Protein AF-A0A9E0Y841-F1 (afdb_monomer)

Radius of gyration: 42.56 Å; Cα contacts (8 Å, |Δi|>4): 302; chains: 1; bounding box: 97×76×117 Å

Mean predicted aligned error: 15.6 Å

Structure (mmCIF, N/CA/C/O backbone):
data_AF-A0A9E0Y841-F1
#
_entry.id   AF-A0A9E0Y841-F1
#
loop_
_atom_site.group_PDB
_atom_site.id
_atom_site.type_symbol
_atom_site.label_atom_id
_atom_site.label_alt_id
_atom_site.label_comp_id
_atom_site.label_asym_id
_atom_site.label_entity_id
_atom_site.label_seq_id
_atom_site.pdbx_PDB_ins_code
_atom_site.Cartn_x
_atom_site.Cartn_y
_atom_site.Cartn_z
_atom_site.occupancy
_atom_site.B_iso_or_equiv
_atom_site.auth_seq_id
_atom_site.auth_comp_id
_atom_site.auth_asym_id
_atom_site.auth_atom_id
_atom_site.pdbx_PDB_model_num
ATOM 1 N N . MET A 1 1 ? -34.743 -53.995 -3.669 1.00 42.81 1 MET A N 1
ATOM 2 C CA . MET A 1 1 ? -35.028 -54.948 -2.575 1.00 42.81 1 MET A CA 1
ATOM 3 C C . MET A 1 1 ? -34.087 -54.650 -1.420 1.00 42.81 1 MET A C 1
ATOM 5 O O . MET A 1 1 ? -32.929 -55.006 -1.521 1.00 42.81 1 MET A O 1
ATOM 9 N N . LEU A 1 2 ? -34.560 -53.947 -0.391 1.00 35.59 2 LEU A N 1
ATOM 10 C CA . LEU A 1 2 ? -34.178 -54.097 1.021 1.00 35.59 2 LEU A CA 1
ATOM 11 C C . LEU A 1 2 ? -35.111 -53.148 1.794 1.00 35.59 2 LEU A C 1
ATOM 13 O O . LEU A 1 2 ? -35.064 -51.936 1.603 1.00 35.59 2 LEU A O 1
ATOM 17 N N . ARG A 1 3 ? -36.055 -53.712 2.553 1.00 37.34 3 ARG A N 1
ATOM 18 C CA . ARG A 1 3 ? -37.015 -52.971 3.382 1.00 37.34 3 ARG A CA 1
ATOM 19 C C . ARG A 1 3 ? -36.416 -52.833 4.779 1.00 37.34 3 ARG A C 1
ATOM 21 O O . ARG A 1 3 ? -36.326 -53.829 5.490 1.00 37.34 3 ARG A O 1
ATOM 28 N N . THR A 1 4 ? -36.041 -51.620 5.166 1.00 49.72 4 THR A N 1
ATOM 29 C CA . THR A 1 4 ? -35.648 -51.299 6.543 1.00 49.72 4 THR A CA 1
ATOM 30 C C . THR A 1 4 ? -36.890 -50.845 7.301 1.00 49.72 4 THR A C 1
ATOM 32 O O . THR A 1 4 ? -37.490 -49.823 6.976 1.00 49.72 4 THR A O 1
ATOM 35 N N . ILE A 1 5 ? -37.307 -51.649 8.275 1.00 45.03 5 ILE A N 1
ATOM 36 C CA . ILE A 1 5 ? -38.419 -51.370 9.185 1.00 45.03 5 ILE A CA 1
ATOM 37 C C . ILE A 1 5 ? -37.901 -50.413 10.265 1.00 45.03 5 ILE A C 1
ATOM 39 O O . ILE A 1 5 ? -37.022 -50.778 11.040 1.00 45.03 5 ILE A O 1
ATOM 43 N N . PHE A 1 6 ? -38.435 -49.191 10.306 1.00 39.06 6 PHE A N 1
ATOM 44 C CA . PHE A 1 6 ? -38.205 -48.236 11.392 1.00 39.06 6 PHE A CA 1
ATOM 45 C C . PHE A 1 6 ? -39.274 -48.459 12.468 1.00 39.06 6 PHE A C 1
ATOM 47 O O . PHE A 1 6 ? -40.453 -48.177 12.256 1.00 39.06 6 PHE A O 1
ATOM 54 N N . VAL A 1 7 ? -38.866 -49.001 13.615 1.00 39.12 7 VAL A N 1
ATOM 55 C CA . VAL A 1 7 ? -39.706 -49.122 14.812 1.00 39.12 7 VAL A CA 1
ATOM 56 C C . VAL A 1 7 ? -39.639 -47.792 15.561 1.00 39.12 7 VAL A C 1
ATOM 58 O O . VAL A 1 7 ? -38.601 -47.441 16.117 1.00 39.12 7 VAL A O 1
ATOM 61 N N . ILE A 1 8 ? -40.738 -47.035 15.554 1.00 41.41 8 ILE A N 1
ATOM 62 C CA . ILE A 1 8 ? -40.895 -45.813 16.353 1.00 41.41 8 ILE A CA 1
ATOM 63 C C . ILE A 1 8 ? -41.365 -46.230 17.749 1.00 41.41 8 ILE A C 1
ATOM 65 O O . ILE A 1 8 ? -42.508 -46.643 17.937 1.00 41.41 8 ILE A O 1
ATOM 69 N N . LEU A 1 9 ? -40.462 -46.135 18.723 1.00 39.19 9 LEU A N 1
ATOM 70 C CA . LEU A 1 9 ? -40.755 -46.316 20.141 1.00 39.19 9 LEU A CA 1
ATOM 71 C C . LEU A 1 9 ? -41.402 -45.022 20.674 1.00 39.19 9 LEU A C 1
ATOM 73 O O . LEU A 1 9 ? -40.725 -44.011 20.858 1.00 39.19 9 LEU A O 1
ATOM 77 N N . PHE A 1 10 ? -42.717 -45.037 20.901 1.00 37.97 10 PHE A N 1
ATOM 78 C CA . PHE A 1 10 ? -43.427 -43.969 21.610 1.00 37.97 10 PHE A CA 1
ATOM 79 C C . PHE A 1 10 ? -43.114 -44.066 23.111 1.00 37.97 10 PHE A C 1
ATOM 81 O O . PHE A 1 10 ? -43.749 -44.817 23.848 1.00 37.97 10 PHE A O 1
ATOM 88 N N . LEU A 1 11 ? -42.113 -43.311 23.566 1.00 41.47 11 LEU A N 1
ATOM 89 C CA . LEU A 1 11 ? -41.910 -43.028 24.986 1.00 41.47 11 LEU A CA 1
ATOM 90 C C . LEU A 1 11 ? -42.900 -41.936 25.404 1.00 41.47 11 LEU A C 1
ATOM 92 O O . LEU A 1 11 ? -42.787 -40.780 25.001 1.00 41.47 11 LEU A O 1
ATOM 96 N N . SER A 1 12 ? -43.889 -42.323 26.205 1.00 39.00 12 SER A N 1
ATOM 97 C CA . SER A 1 12 ? -44.810 -41.424 26.896 1.00 39.00 12 SER A CA 1
ATOM 98 C C . SER A 1 12 ? -44.037 -40.546 27.883 1.00 39.00 12 SER A C 1
ATOM 100 O O . SER A 1 12 ? -43.701 -40.984 28.985 1.00 39.00 12 SER A O 1
ATOM 102 N N . LEU A 1 13 ? -43.737 -39.310 27.483 1.00 37.94 13 LEU A N 1
ATOM 103 C CA . LEU A 1 13 ? -43.241 -38.281 28.392 1.00 37.94 13 LEU A CA 1
ATOM 104 C C . LEU A 1 13 ? -44.362 -37.868 29.361 1.00 37.94 13 LEU A C 1
ATOM 106 O O . LEU A 1 13 ? -45.513 -37.737 28.933 1.00 37.94 13 LEU A O 1
ATOM 110 N N . PRO A 1 14 ? -44.059 -37.636 30.651 1.00 45.25 14 PRO A N 1
ATOM 111 C CA . PRO A 1 14 ? -45.018 -37.047 31.570 1.00 45.25 14 PRO A CA 1
ATOM 112 C C . PRO A 1 14 ? -45.418 -35.662 31.056 1.00 45.25 14 PRO A C 1
ATOM 114 O O . PRO A 1 14 ? -44.572 -34.815 30.764 1.00 45.25 14 PRO A O 1
ATOM 117 N N . VAL A 1 15 ? -46.728 -35.451 30.938 1.00 41.31 15 VAL A N 1
ATOM 118 C CA . VAL A 1 15 ? -47.343 -34.158 30.643 1.00 41.31 15 VAL A CA 1
ATOM 119 C C . VAL A 1 15 ? -47.010 -33.219 31.803 1.00 41.31 15 VAL A C 1
ATOM 121 O O . VAL A 1 15 ? -47.687 -33.208 32.828 1.00 41.31 15 VAL A O 1
ATOM 124 N N . PHE A 1 16 ? -45.933 -32.448 31.664 1.00 45.47 16 PHE A N 1
ATOM 125 C CA . PHE A 1 16 ? -45.723 -31.267 32.489 1.00 45.47 16 PHE A CA 1
ATOM 126 C C . PHE A 1 16 ? -46.835 -30.281 32.137 1.00 45.47 16 PHE A C 1
ATOM 128 O O . PHE A 1 16 ? -46.917 -29.804 31.005 1.00 45.47 16 PHE A O 1
ATOM 135 N N . ALA A 1 17 ? -47.718 -30.031 33.103 1.00 45.53 17 ALA A N 1
ATOM 136 C CA . ALA A 1 17 ? -48.755 -29.019 33.008 1.00 45.53 17 ALA A CA 1
ATOM 137 C C . ALA A 1 17 ? -48.114 -27.692 32.580 1.00 45.53 17 ALA A C 1
ATOM 139 O O . ALA A 1 17 ? -47.302 -27.122 33.313 1.00 45.53 17 ALA A O 1
ATOM 140 N N . GLN A 1 18 ? -48.438 -27.224 31.375 1.00 43.03 18 GLN A N 1
ATOM 141 C CA . GLN A 1 18 ? -48.026 -25.898 30.940 1.00 43.03 18 GLN A CA 1
ATOM 142 C C . GLN A 1 18 ? -48.693 -24.861 31.856 1.00 43.03 18 GLN A C 1
ATOM 144 O O . GLN A 1 18 ? -49.898 -24.965 32.100 1.00 43.03 18 GLN A O 1
ATOM 149 N N . PRO A 1 19 ? -47.936 -23.893 32.399 1.00 47.22 19 PRO A N 1
ATOM 150 C CA . PRO A 1 19 ? -48.504 -22.850 33.238 1.00 47.22 19 PRO A CA 1
ATOM 151 C C . PRO A 1 19 ? -49.544 -22.053 32.445 1.00 47.22 19 PRO A C 1
ATOM 153 O O . PRO A 1 19 ? -49.271 -21.594 31.339 1.00 47.22 19 PRO A O 1
ATOM 156 N N . ASP A 1 20 ? -50.733 -21.914 33.029 1.00 48.88 20 ASP A N 1
ATOM 157 C CA . ASP A 1 20 ? -51.847 -21.127 32.506 1.00 48.88 20 ASP A CA 1
ATOM 158 C C . ASP A 1 20 ? -51.405 -19.658 32.314 1.00 48.88 20 ASP A C 1
ATOM 160 O O . ASP A 1 20 ? -51.135 -18.973 33.310 1.00 48.88 20 ASP A O 1
ATOM 164 N N . PRO A 1 21 ? -51.296 -19.151 31.069 1.00 52.75 21 PRO A N 1
ATOM 165 C CA . PRO A 1 21 ? -50.754 -17.822 30.782 1.00 52.75 21 PRO A CA 1
ATOM 166 C C . PRO A 1 21 ? -51.643 -16.667 31.279 1.00 52.75 21 PRO A C 1
ATOM 168 O O . PRO A 1 21 ? -51.258 -15.507 31.144 1.00 52.75 21 PRO A O 1
ATOM 171 N N . GLY A 1 22 ? -52.815 -16.957 31.860 1.00 57.59 22 GLY A N 1
ATOM 172 C CA . GLY A 1 22 ? -53.739 -15.959 32.402 1.00 57.59 22 GLY A CA 1
ATOM 173 C C . GLY A 1 22 ? -53.722 -15.791 33.924 1.00 57.59 22 GLY A C 1
ATOM 174 O O . GLY A 1 22 ? -54.347 -14.853 34.425 1.00 57.59 22 GLY A O 1
ATOM 175 N N . ARG A 1 23 ? -53.042 -16.659 34.689 1.00 68.38 23 ARG A N 1
ATOM 176 C CA . ARG A 1 23 ? -53.086 -16.570 36.156 1.00 68.38 23 ARG A CA 1
ATOM 177 C C . ARG A 1 23 ? -52.011 -15.602 36.667 1.00 68.38 23 ARG A C 1
ATOM 179 O O . ARG A 1 23 ? -50.828 -15.849 36.431 1.00 68.38 23 ARG A O 1
ATOM 186 N N . PRO A 1 24 ? -52.373 -14.516 37.378 1.00 75.94 24 PRO A N 1
ATOM 187 C CA . PRO A 1 24 ? -51.379 -13.636 37.978 1.00 75.94 24 PRO A CA 1
ATOM 188 C C . PRO A 1 24 ? -50.494 -14.449 38.931 1.00 75.94 24 PRO A C 1
ATOM 190 O O . PRO A 1 24 ? -51.001 -15.186 39.778 1.00 75.94 24 PRO A O 1
ATOM 193 N N . GLU A 1 25 ? -49.174 -14.342 38.752 1.00 86.94 25 GLU A N 1
ATOM 194 C CA . GLU A 1 25 ? -48.193 -14.990 39.628 1.00 86.94 25 GLU A CA 1
ATOM 195 C C . GLU A 1 25 ? -48.474 -14.611 41.087 1.00 86.94 25 GLU A C 1
ATOM 197 O O . GLU A 1 25 ? -48.769 -13.451 41.393 1.00 86.94 25 GLU A O 1
ATOM 202 N N . SER A 1 26 ? -48.387 -15.588 41.992 1.00 92.44 26 SER A N 1
ATOM 203 C CA . SER A 1 26 ? -48.578 -15.323 43.415 1.00 92.44 26 SER A CA 1
ATOM 204 C C . SER A 1 26 ? -47.469 -14.403 43.937 1.00 92.44 26 SER A C 1
ATOM 206 O O . SER A 1 26 ? -46.338 -14.409 43.440 1.00 92.44 26 SER A O 1
ATOM 208 N N . LEU A 1 27 ? -47.789 -13.616 44.970 1.00 91.56 27 LEU A N 1
ATOM 209 C CA . LEU A 1 27 ? -46.813 -12.744 45.625 1.00 91.56 27 LEU A CA 1
ATOM 210 C C . LEU A 1 27 ? -45.583 -13.533 46.101 1.00 91.56 27 LEU A C 1
ATOM 212 O O . LEU A 1 27 ? -44.460 -13.064 45.951 1.00 91.56 27 LEU A O 1
ATOM 216 N N . ASP A 1 28 ? -45.796 -14.739 46.623 1.00 92.81 28 ASP A N 1
ATOM 217 C CA . ASP A 1 28 ? -44.733 -15.575 47.182 1.00 92.81 28 ASP A CA 1
ATOM 218 C C . ASP A 1 28 ? -43.740 -16.008 46.088 1.00 92.81 28 ASP A C 1
ATOM 220 O O . ASP A 1 28 ? -42.530 -15.843 46.247 1.00 92.81 28 ASP A O 1
ATOM 224 N N . THR A 1 29 ? -44.240 -16.409 44.912 1.00 94.81 29 THR A N 1
ATOM 225 C CA . THR A 1 29 ? -43.396 -16.719 43.747 1.00 94.81 29 THR A CA 1
ATOM 226 C C . THR A 1 29 ? -42.635 -15.490 43.241 1.00 94.81 29 THR A C 1
ATOM 228 O O . THR A 1 29 ? -41.461 -15.587 42.877 1.00 94.81 29 THR A O 1
ATOM 231 N N . LEU A 1 30 ? -43.268 -14.313 43.223 1.00 95.50 30 LEU A N 1
ATOM 232 C CA . LEU A 1 30 ? -42.597 -13.072 42.823 1.00 95.50 30 LEU A CA 1
ATOM 233 C C . LEU A 1 30 ? -41.480 -12.682 43.799 1.00 95.50 30 LEU A C 1
ATOM 235 O O . LEU A 1 30 ? -40.424 -12.225 43.362 1.00 95.50 30 LEU A O 1
ATOM 239 N N . ILE A 1 31 ? -41.687 -12.880 45.101 1.00 95.69 31 ILE A N 1
ATOM 240 C CA . ILE A 1 31 ? -40.687 -12.602 46.138 1.00 95.69 31 ILE A CA 1
ATOM 241 C C . ILE A 1 31 ? -39.491 -13.543 46.023 1.00 95.69 31 ILE A C 1
ATOM 243 O O . ILE A 1 31 ? -38.354 -13.086 46.140 1.00 95.69 31 ILE A O 1
ATOM 247 N N . GLU A 1 32 ? -39.716 -14.834 45.780 1.00 95.81 32 GLU A N 1
ATOM 248 C CA . GLU A 1 32 ? -38.630 -15.790 45.544 1.00 95.81 32 GLU A CA 1
ATOM 249 C C . GLU A 1 32 ? -37.774 -15.366 44.349 1.00 95.81 32 GLU A C 1
ATOM 251 O O . GLU A 1 32 ? -36.552 -15.249 44.477 1.00 95.81 32 GLU A O 1
ATOM 256 N N . LYS A 1 33 ? -38.414 -15.024 43.222 1.00 96.50 33 LYS A N 1
ATOM 257 C CA . LYS A 1 33 ? -37.717 -14.508 42.034 1.00 96.50 33 LYS A CA 1
ATOM 258 C C . LYS A 1 33 ? -36.970 -13.208 42.326 1.00 96.50 33 LYS A C 1
ATOM 260 O O . LYS A 1 33 ? -35.822 -13.062 41.916 1.00 96.50 33 LYS A O 1
ATOM 265 N N . PHE A 1 34 ? -37.586 -12.277 43.058 1.00 96.94 34 PHE A N 1
ATOM 266 C CA . PHE A 1 34 ? -36.950 -11.021 43.455 1.00 96.94 34 PHE A CA 1
ATOM 267 C C . PHE A 1 34 ? -35.704 -11.265 44.310 1.00 96.94 34 PHE A C 1
ATOM 269 O O . PHE A 1 34 ? -34.655 -10.701 44.021 1.00 96.94 34 PHE A O 1
ATOM 276 N N . ASN A 1 35 ? -35.793 -12.122 45.331 1.00 95.25 35 ASN A N 1
ATOM 277 C CA . ASN A 1 35 ? -34.662 -12.429 46.205 1.00 95.25 35 ASN A CA 1
ATOM 278 C C . ASN A 1 35 ? -33.534 -13.135 45.443 1.00 95.25 35 ASN A C 1
ATOM 280 O O . ASN A 1 35 ? -32.375 -12.790 45.649 1.00 95.25 35 ASN A O 1
ATOM 284 N N . ALA A 1 36 ? -33.857 -14.074 44.547 1.00 95.44 36 ALA A N 1
ATOM 285 C CA . ALA A 1 36 ? -32.863 -14.736 43.705 1.00 95.44 36 ALA A CA 1
ATOM 286 C C . ALA A 1 36 ? -32.172 -13.741 42.757 1.00 95.44 36 ALA A C 1
ATOM 288 O O . ALA A 1 36 ? -30.947 -13.710 42.670 1.00 95.44 36 ALA A O 1
ATOM 289 N N . ALA A 1 37 ? -32.941 -12.870 42.097 1.00 93.69 37 ALA A N 1
ATOM 290 C CA . ALA A 1 37 ? -32.394 -11.839 41.220 1.00 93.69 37 ALA A CA 1
ATOM 291 C C . ALA A 1 37 ? -31.584 -10.778 41.987 1.00 93.69 37 ALA A C 1
ATOM 293 O O . ALA A 1 37 ? -30.639 -10.220 41.436 1.00 93.69 37 ALA A O 1
ATOM 294 N N . ALA A 1 38 ? -31.932 -10.498 43.247 1.00 92.69 38 ALA A N 1
ATOM 295 C CA . ALA A 1 38 ? -31.240 -9.532 44.100 1.00 92.69 38 ALA A CA 1
ATOM 296 C C . ALA A 1 38 ? -29.878 -10.027 44.614 1.00 92.69 38 ALA A C 1
ATOM 298 O O . ALA A 1 38 ? -29.096 -9.216 45.096 1.00 92.69 38 ALA A O 1
ATOM 299 N N . GLN A 1 39 ? -29.584 -11.330 44.517 1.00 92.62 39 GLN A N 1
ATOM 300 C CA . GLN A 1 39 ? -28.265 -11.885 44.849 1.00 92.62 39 GLN A CA 1
ATOM 301 C C . GLN A 1 39 ? -27.225 -11.686 43.737 1.00 92.62 39 GLN A C 1
ATOM 303 O O . GLN A 1 39 ? -26.057 -12.027 43.929 1.00 92.62 39 GLN A O 1
ATOM 308 N N . LYS A 1 40 ? -27.628 -11.166 42.570 1.00 88.31 40 LYS A N 1
ATOM 309 C CA . LYS A 1 40 ? -26.698 -10.882 41.476 1.00 88.31 40 LYS A CA 1
ATOM 310 C C . LYS A 1 40 ? -25.699 -9.774 41.879 1.00 88.31 40 LYS A C 1
ATOM 312 O O . LYS A 1 40 ? -26.003 -8.948 42.746 1.00 88.31 40 LYS A O 1
ATOM 317 N N . PRO A 1 41 ? -24.485 -9.767 41.291 1.00 83.69 41 PRO A N 1
ATOM 318 C CA . PRO A 1 41 ? -23.488 -8.736 41.555 1.00 83.69 41 PRO A CA 1
ATOM 319 C C . PRO A 1 41 ? -24.015 -7.338 41.235 1.00 83.69 41 PRO A C 1
ATOM 321 O O . PRO A 1 41 ? -24.842 -7.152 40.341 1.00 83.69 41 PRO A O 1
ATOM 324 N N . CYS A 1 42 ? -23.489 -6.339 41.938 1.00 80.12 42 CYS A N 1
ATOM 325 C CA . CYS A 1 42 ? -23.911 -4.957 41.767 1.00 80.12 42 CYS A CA 1
ATOM 326 C C . CYS A 1 42 ? -23.899 -4.504 40.293 1.00 80.12 42 CYS A C 1
ATOM 328 O O . CYS A 1 42 ? -22.942 -4.759 39.563 1.00 80.12 42 CYS A O 1
ATOM 330 N N . GLY A 1 43 ? -24.962 -3.822 39.854 1.00 74.62 43 GLY A N 1
ATOM 331 C CA . GLY A 1 43 ? -25.141 -3.407 38.458 1.00 74.62 43 GLY A CA 1
ATOM 332 C C . GLY A 1 43 ? -25.780 -4.462 37.543 1.00 74.62 43 GLY A C 1
ATOM 333 O O . GLY A 1 43 ? -26.240 -4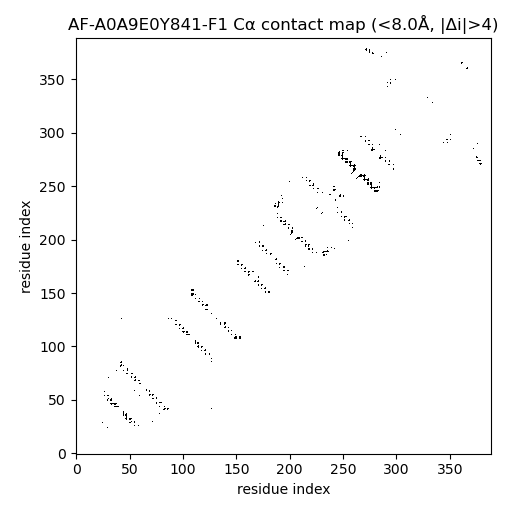.104 36.464 1.00 74.62 43 GLY A O 1
ATOM 334 N N . GLN A 1 44 ? -25.911 -5.723 37.977 1.00 82.88 44 GLN A N 1
ATOM 335 C CA . GLN A 1 44 ? -26.572 -6.804 37.221 1.00 82.88 44 GLN A CA 1
ATOM 336 C C . GLN A 1 44 ? -27.987 -7.131 37.743 1.00 82.88 44 GLN A C 1
ATOM 338 O O . GLN A 1 44 ? -28.584 -8.159 37.414 1.00 82.88 44 GLN A O 1
ATOM 343 N N . ASN A 1 45 ? -28.562 -6.222 38.535 1.00 88.38 45 ASN A N 1
ATOM 344 C CA . ASN A 1 45 ? -29.783 -6.452 39.315 1.00 88.38 45 ASN A CA 1
ATOM 345 C C . ASN A 1 45 ? -31.039 -5.878 38.633 1.00 88.38 45 ASN A C 1
ATOM 347 O O . ASN A 1 45 ? -32.045 -5.633 39.298 1.00 88.38 45 ASN A O 1
ATOM 351 N N . ALA A 1 46 ? -31.001 -5.629 37.317 1.00 88.31 46 ALA A N 1
ATOM 352 C CA . ALA A 1 46 ? -32.100 -5.000 36.572 1.00 88.31 46 ALA A CA 1
ATOM 353 C C . ALA A 1 46 ? -33.424 -5.775 36.709 1.00 88.31 46 ALA A C 1
ATOM 355 O O . ALA A 1 46 ? -34.488 -5.186 36.908 1.00 88.31 46 ALA A O 1
ATOM 356 N N . GLU A 1 47 ? -33.343 -7.106 36.690 1.00 91.44 47 GLU A N 1
ATOM 357 C CA . GLU A 1 47 ? -34.476 -8.004 36.919 1.00 91.44 47 GLU A CA 1
ATOM 358 C C . GLU A 1 47 ? -35.043 -7.865 38.341 1.00 91.44 47 GLU A C 1
ATOM 360 O O . GLU A 1 47 ? -36.257 -7.764 38.511 1.00 91.44 47 GLU A O 1
ATOM 365 N N . ALA A 1 48 ? -34.180 -7.772 39.361 1.00 94.25 48 ALA A N 1
ATOM 366 C CA . ALA A 1 48 ? -34.605 -7.548 40.742 1.00 94.25 48 ALA A CA 1
ATOM 367 C C . ALA A 1 48 ? -35.309 -6.194 40.893 1.00 94.25 48 ALA A C 1
ATOM 369 O O . ALA A 1 48 ? -36.358 -6.109 41.526 1.00 94.25 48 ALA A O 1
ATOM 370 N N . LEU A 1 49 ? -34.790 -5.136 40.262 1.00 93.88 49 LEU A N 1
ATOM 371 C CA . LEU A 1 49 ? -35.441 -3.824 40.264 1.00 93.88 49 LEU A CA 1
ATOM 372 C C . LEU A 1 49 ? -36.832 -3.878 39.612 1.00 93.88 49 LEU A C 1
ATOM 374 O O . LEU A 1 49 ? -37.788 -3.322 40.156 1.00 93.88 49 LEU A O 1
ATOM 378 N N . ALA A 1 50 ? -36.963 -4.562 38.471 1.00 94.50 50 ALA A N 1
ATOM 379 C CA . ALA A 1 50 ? -38.236 -4.715 37.769 1.00 94.50 50 ALA A CA 1
ATOM 380 C C . ALA A 1 50 ? -39.255 -5.524 38.592 1.00 94.50 50 ALA A C 1
ATOM 382 O O . ALA A 1 50 ? -40.402 -5.098 38.751 1.00 94.50 50 ALA A O 1
ATOM 383 N N . LEU A 1 51 ? -38.828 -6.654 39.166 1.00 95.62 51 LEU A N 1
ATOM 384 C CA . LEU A 1 51 ? -39.657 -7.503 40.024 1.00 95.62 51 LEU A CA 1
ATOM 385 C C . LEU A 1 51 ? -40.075 -6.779 41.307 1.00 95.62 51 LEU A C 1
ATOM 387 O O . LEU A 1 51 ? -41.252 -6.801 41.659 1.00 95.62 51 LEU A O 1
ATOM 391 N N . GLY A 1 52 ? -39.152 -6.080 41.970 1.00 95.94 52 GLY A N 1
ATOM 392 C CA . GLY A 1 52 ? -39.441 -5.305 43.175 1.00 95.94 52 GLY A CA 1
ATOM 393 C C . GLY A 1 52 ? -40.466 -4.199 42.918 1.00 95.94 52 GLY A C 1
ATOM 394 O O . GLY A 1 52 ? -41.426 -4.070 43.675 1.00 95.94 52 GLY A O 1
ATOM 395 N N . LYS A 1 53 ? -40.336 -3.456 41.807 1.00 96.31 53 LYS A N 1
ATOM 396 C CA . LYS A 1 53 ? -41.333 -2.451 41.387 1.00 96.31 53 LYS A CA 1
ATOM 397 C C . LYS A 1 53 ? -42.695 -3.086 41.119 1.00 96.31 53 LYS A C 1
ATOM 399 O O . LYS A 1 53 ? -43.703 -2.591 41.613 1.00 96.31 53 LYS A O 1
ATOM 404 N N . ARG A 1 54 ? -42.726 -4.216 40.404 1.00 95.75 54 ARG A N 1
ATOM 405 C CA . ARG A 1 54 ? -43.962 -4.967 40.129 1.00 95.75 54 ARG A CA 1
ATOM 406 C C . ARG A 1 54 ? -44.652 -5.428 41.416 1.00 95.75 54 ARG A C 1
ATOM 408 O O . ARG A 1 54 ? -45.866 -5.284 41.516 1.00 95.75 54 ARG A O 1
ATOM 415 N N . ILE A 1 55 ? -43.898 -5.929 42.400 1.00 95.44 55 ILE A N 1
ATOM 416 C CA . ILE A 1 55 ? -44.427 -6.330 43.713 1.00 95.44 55 ILE A CA 1
ATOM 417 C C . ILE A 1 55 ? -45.002 -5.119 44.457 1.00 95.44 55 ILE A C 1
ATOM 419 O O . ILE A 1 55 ? -46.156 -5.151 44.879 1.00 95.44 55 ILE A O 1
ATOM 423 N N . VAL A 1 56 ? -44.225 -4.038 44.585 1.00 95.81 56 VAL A N 1
ATOM 424 C CA . VAL A 1 56 ? -44.638 -2.841 45.335 1.00 95.81 56 VAL A CA 1
ATOM 425 C C . VAL A 1 56 ? -45.883 -2.201 44.725 1.00 95.81 56 VAL A C 1
ATOM 427 O O . VAL A 1 56 ? -46.788 -1.826 45.462 1.00 95.81 56 VAL A O 1
ATOM 430 N N . THR A 1 57 ? -45.970 -2.098 43.397 1.00 94.12 57 THR A N 1
ATOM 431 C CA . THR A 1 57 ? -47.138 -1.514 42.722 1.00 94.12 57 THR A CA 1
ATOM 432 C C . THR A 1 57 ? -48.338 -2.461 42.714 1.00 94.12 57 THR A C 1
ATOM 434 O O . THR A 1 57 ? -49.456 -2.024 42.973 1.00 94.12 57 THR A O 1
ATOM 437 N N . GLY A 1 58 ? -48.126 -3.751 42.437 1.00 94.19 58 GLY A N 1
ATOM 438 C CA . GLY A 1 58 ? -49.207 -4.729 42.289 1.00 94.19 58 GLY A CA 1
ATOM 439 C C . GLY A 1 58 ? -49.906 -5.099 43.598 1.00 94.19 58 GLY A C 1
ATOM 440 O O . GLY A 1 58 ? -51.083 -5.443 43.576 1.00 94.19 58 GLY A O 1
ATOM 441 N N . PHE A 1 59 ? -49.208 -4.997 44.734 1.00 94.19 59 PHE A N 1
ATOM 442 C CA . PHE A 1 59 ? -49.709 -5.439 46.041 1.00 94.19 59 PHE A CA 1
ATOM 443 C C . PHE A 1 59 ? -49.828 -4.304 47.073 1.00 94.19 59 PHE A C 1
ATOM 445 O O . PHE A 1 59 ? -50.047 -4.567 48.252 1.00 94.19 59 PHE A O 1
ATOM 452 N N . ALA A 1 60 ? -49.750 -3.036 46.650 1.00 91.25 60 ALA A N 1
ATOM 453 C CA . ALA A 1 60 ? -49.804 -1.870 47.544 1.00 91.25 60 ALA A CA 1
ATOM 454 C C . ALA A 1 60 ? -51.067 -1.797 48.429 1.00 91.25 60 ALA A C 1
ATOM 456 O O . ALA A 1 60 ? -51.025 -1.225 49.516 1.00 91.25 60 ALA A O 1
ATOM 457 N N . ALA A 1 61 ? -52.194 -2.347 47.965 1.00 91.00 61 ALA A N 1
ATOM 458 C CA . ALA A 1 61 ? -53.474 -2.316 48.675 1.00 91.00 61 ALA A CA 1
ATOM 459 C C . ALA A 1 61 ? -53.714 -3.534 49.593 1.00 91.00 61 ALA A C 1
ATOM 461 O O . ALA A 1 61 ? -54.708 -3.558 50.325 1.00 91.00 61 ALA A O 1
ATOM 462 N N . ASP A 1 62 ? -52.834 -4.544 49.573 1.00 90.56 62 ASP A N 1
ATOM 463 C CA . ASP A 1 62 ? -52.995 -5.771 50.359 1.00 90.56 62 ASP A CA 1
ATOM 464 C C . ASP A 1 62 ? -52.604 -5.543 51.829 1.00 90.56 62 ASP A C 1
ATOM 466 O O . ASP A 1 62 ? -51.452 -5.698 52.242 1.00 90.56 62 ASP A O 1
ATOM 470 N N . ARG A 1 63 ? -53.598 -5.178 52.648 1.00 88.62 63 ARG A N 1
ATOM 471 C CA . ARG A 1 63 ? -53.409 -4.914 54.084 1.00 88.62 63 ARG A CA 1
ATOM 472 C C . ARG A 1 63 ? -52.920 -6.134 54.865 1.00 88.62 63 ARG A C 1
ATOM 474 O O . ARG A 1 63 ? -52.245 -5.954 55.875 1.00 88.62 63 ARG A O 1
ATOM 481 N N . ALA A 1 64 ? -53.239 -7.353 54.426 1.00 89.25 64 ALA A N 1
ATOM 482 C CA . ALA A 1 64 ? -52.831 -8.568 55.131 1.00 89.25 64 ALA A CA 1
ATOM 483 C C . ALA A 1 64 ? -51.323 -8.829 54.989 1.00 89.25 64 ALA A C 1
ATOM 485 O O . ALA A 1 64 ? -50.707 -9.435 55.866 1.00 89.25 64 ALA A O 1
ATOM 486 N N . ARG A 1 65 ? -50.715 -8.337 53.903 1.00 90.12 65 ARG A N 1
ATOM 487 C CA . ARG A 1 65 ? -49.304 -8.569 53.564 1.00 90.12 65 ARG A CA 1
ATOM 488 C C . ARG A 1 65 ? -48.465 -7.293 53.529 1.00 90.12 65 ARG A C 1
ATOM 490 O O . ARG A 1 65 ? -47.350 -7.309 53.012 1.00 90.12 65 ARG A O 1
ATOM 497 N N . VAL A 1 66 ? -48.961 -6.207 54.127 1.00 91.88 66 VAL A N 1
ATOM 498 C CA . VAL A 1 66 ? -48.300 -4.889 54.133 1.00 91.88 66 VAL A CA 1
ATOM 499 C C . VAL A 1 66 ? -46.839 -4.963 54.595 1.00 91.88 66 VAL A C 1
ATOM 501 O O . VAL A 1 66 ? -45.959 -4.398 53.956 1.00 91.88 66 VAL A O 1
ATOM 504 N N . HIS A 1 67 ? -46.555 -5.771 55.620 1.00 92.38 67 HIS A N 1
ATOM 505 C CA . HIS A 1 67 ? -45.208 -5.974 56.159 1.00 92.38 67 HIS A CA 1
ATOM 506 C C . HIS A 1 67 ? -44.231 -6.576 55.135 1.00 92.38 67 HIS A C 1
ATOM 508 O O . HIS A 1 67 ? -43.054 -6.219 55.109 1.00 92.38 67 HIS A O 1
ATOM 514 N N . VAL A 1 68 ? -44.712 -7.467 54.264 1.00 92.56 68 VAL A N 1
ATOM 515 C CA . VAL A 1 68 ? -43.905 -8.087 53.206 1.00 92.56 68 VAL A CA 1
ATOM 516 C C . VAL A 1 68 ? -43.615 -7.079 52.098 1.00 92.56 68 VAL A C 1
ATOM 518 O O . VAL A 1 68 ? -42.476 -6.964 51.644 1.00 92.56 68 VAL A O 1
ATOM 521 N N . VAL A 1 69 ? -44.632 -6.316 51.688 1.00 92.62 69 VAL A N 1
ATOM 522 C CA . VAL A 1 69 ? -44.494 -5.267 50.668 1.00 92.62 69 VAL A CA 1
ATOM 523 C C . VAL A 1 69 ? -43.535 -4.172 51.145 1.00 92.62 69 VAL A C 1
ATOM 525 O O . VAL A 1 69 ? -42.666 -3.748 50.381 1.00 92.62 69 VAL A O 1
ATOM 528 N N . ASP A 1 70 ? -43.611 -3.777 52.417 1.00 93.56 70 ASP A N 1
ATOM 529 C CA . ASP A 1 70 ? -42.686 -2.819 53.028 1.00 93.56 70 ASP A CA 1
ATOM 530 C C . ASP A 1 70 ? -41.247 -3.351 53.076 1.00 93.56 70 ASP A C 1
ATOM 532 O O . ASP A 1 70 ? -40.307 -2.617 52.756 1.00 93.56 70 ASP A O 1
ATOM 536 N N . ALA A 1 71 ? -41.054 -4.635 53.391 1.00 94.62 71 ALA A N 1
ATOM 537 C CA . ALA A 1 71 ? -39.733 -5.262 53.354 1.00 94.62 71 ALA A CA 1
ATOM 538 C C . ALA A 1 71 ? -39.138 -5.270 51.932 1.00 94.62 71 ALA A C 1
ATOM 540 O O . ALA A 1 71 ? -37.960 -4.948 51.747 1.00 94.62 71 ALA A O 1
ATOM 541 N N . VAL A 1 72 ? -39.947 -5.578 50.910 1.00 95.50 72 VAL A N 1
ATOM 542 C CA . VAL A 1 72 ? -39.524 -5.499 49.500 1.00 95.50 72 VAL A CA 1
ATOM 543 C C . VAL A 1 72 ? -39.196 -4.059 49.112 1.00 95.50 72 VAL A C 1
ATOM 545 O O . VAL A 1 72 ? -38.174 -3.825 48.471 1.00 95.50 72 VAL A O 1
ATOM 548 N N . LYS A 1 73 ? -39.994 -3.079 49.550 1.00 96.00 73 LYS A N 1
ATOM 549 C CA . LYS A 1 73 ? -39.755 -1.652 49.296 1.00 96.00 73 LYS A CA 1
ATOM 550 C C . LYS A 1 73 ? -38.427 -1.173 49.890 1.00 96.00 73 LYS A C 1
ATOM 552 O O . LYS A 1 73 ? -37.680 -0.465 49.217 1.00 96.00 73 LYS A O 1
ATOM 557 N N . GLN A 1 74 ? -38.102 -1.581 51.118 1.00 95.56 74 GLN A N 1
ATOM 558 C CA . GLN A 1 74 ? -36.818 -1.259 51.750 1.00 95.56 74 GLN A CA 1
ATOM 559 C C . GLN A 1 74 ? -35.636 -1.890 51.002 1.00 95.56 74 GLN A C 1
ATOM 561 O O . GLN A 1 74 ? -34.662 -1.195 50.709 1.00 95.56 74 GLN A O 1
ATOM 566 N N . LYS A 1 75 ? -35.735 -3.179 50.641 1.00 95.25 75 LYS A N 1
ATOM 567 C CA . LYS A 1 75 ? -34.706 -3.865 49.841 1.00 95.25 75 LYS A CA 1
ATOM 568 C C . LYS A 1 75 ? -34.527 -3.225 48.466 1.00 95.25 75 LYS A C 1
ATOM 570 O O . LYS A 1 75 ? -33.398 -3.026 48.037 1.00 95.25 75 LYS A O 1
ATOM 575 N N . LEU A 1 76 ? -35.621 -2.861 47.800 1.00 94.81 76 LEU A N 1
ATOM 576 C CA . LEU A 1 76 ? -35.592 -2.176 46.511 1.00 94.81 76 LEU A CA 1
ATOM 577 C C . LEU A 1 76 ? -34.854 -0.834 46.616 1.00 94.81 76 LEU A C 1
ATOM 579 O O . LEU A 1 76 ? -33.950 -0.581 45.828 1.00 94.81 76 LEU A O 1
ATOM 583 N N . ALA A 1 77 ? -35.158 -0.017 47.629 1.00 93.62 77 ALA A N 1
ATOM 584 C CA . ALA A 1 77 ? -34.477 1.261 47.849 1.00 93.62 77 ALA A CA 1
ATOM 585 C C . ALA A 1 77 ? -32.985 1.110 48.216 1.00 93.62 77 ALA A C 1
ATOM 587 O O . ALA A 1 77 ? -32.191 2.026 47.988 1.00 93.62 77 ALA A O 1
ATOM 588 N N . ALA A 1 78 ? -32.592 -0.010 48.830 1.00 93.19 78 ALA A N 1
ATOM 589 C CA . ALA A 1 78 ? -31.186 -0.342 49.053 1.00 93.19 78 ALA A CA 1
ATOM 590 C C . ALA A 1 78 ? -30.496 -0.733 47.734 1.00 93.19 78 ALA A C 1
ATOM 592 O O . ALA A 1 78 ? -29.469 -0.147 47.399 1.00 93.19 78 ALA A O 1
ATOM 593 N N . LEU A 1 79 ? -31.114 -1.624 46.948 1.00 92.25 79 LEU A N 1
ATOM 594 C CA . LEU A 1 79 ? -30.623 -2.053 45.632 1.00 92.25 79 LEU A CA 1
ATOM 595 C C . LEU A 1 79 ? -30.483 -0.886 44.648 1.00 92.25 79 LEU A C 1
ATOM 597 O O . LEU A 1 79 ? -29.516 -0.837 43.898 1.00 92.25 79 LEU A O 1
ATOM 601 N N . GLU A 1 80 ? -31.424 0.061 44.636 1.00 91.69 80 GLU A N 1
ATOM 602 C CA . GLU A 1 80 ? -31.350 1.248 43.772 1.00 91.69 80 GLU A CA 1
ATOM 603 C C . GLU A 1 80 ? -30.149 2.135 44.128 1.00 91.69 80 GLU A C 1
ATOM 605 O O . GLU A 1 80 ? -29.411 2.546 43.235 1.00 91.69 80 GLU A O 1
ATOM 610 N N . ARG A 1 81 ? -29.902 2.379 45.424 1.00 90.50 81 ARG A N 1
ATOM 611 C CA . ARG A 1 81 ? -28.738 3.157 45.884 1.00 90.50 81 ARG A CA 1
ATOM 612 C C . ARG A 1 81 ? -27.416 2.463 45.578 1.00 90.50 81 ARG A C 1
ATOM 614 O O . ARG A 1 81 ? -26.464 3.120 45.163 1.00 90.50 81 ARG A O 1
ATOM 621 N N . GLU A 1 82 ? -27.356 1.153 45.787 1.00 88.88 82 GLU A N 1
ATOM 622 C CA . GLU A 1 82 ? -26.163 0.358 45.508 1.00 88.88 82 GLU A CA 1
ATOM 623 C C . GLU A 1 82 ? -25.862 0.323 44.004 1.00 88.88 82 GLU A C 1
ATOM 625 O O . GLU A 1 82 ? -24.746 0.637 43.595 1.00 88.88 82 GLU A O 1
ATOM 630 N N . ASN A 1 83 ? -26.876 0.066 43.170 1.00 86.25 83 ASN A N 1
ATOM 631 C CA . ASN A 1 83 ? -26.731 0.073 41.715 1.00 86.25 83 ASN A CA 1
ATOM 632 C C . ASN A 1 83 ? -26.297 1.437 41.177 1.00 86.25 83 ASN A C 1
ATOM 634 O O . ASN A 1 83 ? -25.464 1.478 40.277 1.00 86.25 83 ASN A O 1
ATOM 638 N N . GLU A 1 84 ? -26.820 2.543 41.713 1.00 86.88 84 GLU A N 1
ATOM 639 C CA . GLU A 1 84 ? -26.398 3.884 41.293 1.00 86.88 84 GLU A CA 1
ATOM 640 C C . GLU A 1 84 ? -24.922 4.134 41.629 1.00 86.88 84 GLU A C 1
ATOM 642 O O . GLU A 1 84 ? -24.157 4.599 40.781 1.00 86.88 84 GLU A O 1
ATOM 647 N N . LYS A 1 85 ? -24.487 3.744 42.835 1.00 87.62 85 LYS A N 1
ATOM 648 C CA . LYS A 1 85 ? -23.080 3.834 43.235 1.00 87.62 85 LYS A CA 1
ATOM 649 C C . LYS A 1 85 ? -22.190 3.015 42.299 1.00 87.62 85 LYS A C 1
ATOM 651 O O . LYS A 1 85 ? -21.243 3.559 41.734 1.00 87.62 85 LYS A O 1
ATOM 656 N N . CYS A 1 86 ? -22.517 1.748 42.064 1.00 85.62 86 CYS A N 1
ATOM 657 C CA . CYS A 1 86 ? -21.722 0.897 41.181 1.00 85.62 86 CYS A CA 1
ATOM 658 C C . CYS A 1 86 ? -21.724 1.409 39.744 1.00 85.62 86 CYS A C 1
ATOM 660 O O . CYS A 1 86 ? -20.677 1.447 39.106 1.00 85.62 86 CYS A O 1
ATOM 662 N N . ARG A 1 87 ? -22.870 1.873 39.235 1.00 83.38 87 ARG A N 1
ATOM 663 C CA . ARG A 1 87 ? -22.954 2.499 37.914 1.00 83.38 87 ARG A CA 1
ATOM 664 C C . ARG A 1 87 ? -22.011 3.694 37.812 1.00 83.38 87 ARG A C 1
ATOM 666 O O . ARG A 1 87 ? -21.306 3.804 36.814 1.00 83.38 87 ARG A O 1
ATOM 673 N N . SER A 1 88 ? -21.954 4.549 38.834 1.00 85.38 88 SER A N 1
ATOM 674 C CA . SER A 1 88 ? -21.027 5.686 38.857 1.00 85.38 88 SER A CA 1
ATOM 675 C C . SER A 1 88 ? -19.554 5.250 38.842 1.00 85.38 88 SER A C 1
ATOM 677 O O . SER A 1 88 ? -18.758 5.825 38.103 1.00 85.38 88 SER A O 1
ATOM 679 N N . GLU A 1 89 ? -19.200 4.184 39.567 1.00 87.81 89 GLU A N 1
ATOM 680 C CA . GLU A 1 89 ? -17.842 3.621 39.592 1.00 87.81 89 GLU A CA 1
ATOM 681 C C . GLU A 1 89 ? -17.466 2.982 38.244 1.00 87.81 89 GLU A C 1
ATOM 683 O O . GLU A 1 89 ? -16.367 3.205 37.730 1.00 87.81 89 GLU A O 1
ATOM 688 N N . PHE A 1 90 ? -18.390 2.245 37.619 1.00 86.12 90 PHE A N 1
ATOM 689 C CA . PHE A 1 90 ? -18.207 1.673 36.284 1.00 86.12 90 PHE A CA 1
ATOM 690 C C . PHE A 1 90 ? -18.055 2.751 35.211 1.00 86.12 90 PHE A C 1
ATOM 692 O O . PHE A 1 90 ? -17.168 2.647 34.363 1.00 86.12 90 PHE A O 1
ATOM 699 N N . VAL A 1 91 ? -18.882 3.798 35.259 1.00 86.19 91 VAL A N 1
ATOM 700 C CA . VAL A 1 91 ? -18.775 4.955 34.361 1.00 86.19 91 VAL A CA 1
ATOM 701 C C . VAL A 1 91 ? -17.431 5.655 34.555 1.00 86.19 91 VAL A C 1
ATOM 703 O O . VAL A 1 91 ? -16.738 5.896 33.570 1.00 86.19 91 VAL A O 1
ATOM 706 N N . ALA A 1 92 ? -16.999 5.891 35.797 1.00 90.31 92 ALA A N 1
ATOM 707 C CA . ALA A 1 92 ? -15.693 6.486 36.078 1.00 90.31 92 ALA A CA 1
ATOM 708 C C . ALA A 1 92 ? -14.535 5.628 35.538 1.00 90.31 92 ALA A C 1
ATOM 710 O O . ALA A 1 92 ? -13.614 6.158 34.915 1.00 90.31 92 ALA A O 1
ATOM 711 N N . LYS A 1 93 ? -14.602 4.300 35.709 1.00 90.62 93 LYS A N 1
ATOM 712 C CA . LYS A 1 93 ? -13.611 3.359 35.165 1.00 90.62 93 LYS A CA 1
ATOM 713 C C . LYS A 1 93 ? -13.592 3.365 33.636 1.00 90.62 93 LYS A C 1
ATOM 715 O O . LYS A 1 93 ? -12.516 3.382 33.041 1.00 90.62 93 LYS A O 1
ATOM 720 N N . ARG A 1 94 ? -14.762 3.364 32.990 1.00 90.31 94 ARG A N 1
ATOM 721 C CA . ARG A 1 94 ? -14.882 3.477 31.529 1.00 90.31 94 ARG A CA 1
ATOM 722 C C . ARG A 1 94 ? -14.241 4.770 31.038 1.00 90.31 94 ARG A C 1
ATOM 724 O O . ARG A 1 94 ? -13.469 4.742 30.085 1.00 90.31 94 ARG A O 1
ATOM 731 N N . ASP A 1 95 ? -14.558 5.886 31.680 1.00 91.88 95 ASP A N 1
ATOM 732 C CA . ASP A 1 95 ? -14.078 7.201 31.271 1.00 91.88 95 ASP A CA 1
ATOM 733 C C . ASP A 1 95 ? -12.555 7.336 31.474 1.00 91.88 95 ASP A C 1
ATOM 735 O O . ASP A 1 95 ? -11.882 7.937 30.636 1.00 91.88 95 ASP A O 1
ATOM 739 N N . ASP A 1 96 ? -11.984 6.734 32.525 1.00 95.81 96 ASP A N 1
ATOM 740 C CA . ASP A 1 96 ? -10.526 6.612 32.700 1.00 95.81 96 ASP A CA 1
ATOM 741 C C . ASP A 1 96 ? -9.877 5.793 31.573 1.00 95.81 96 ASP A C 1
ATOM 743 O O . ASP A 1 96 ? -8.928 6.250 30.927 1.00 95.81 96 ASP A O 1
ATOM 747 N N . LEU A 1 97 ? -10.429 4.612 31.274 1.00 95.44 97 LEU A N 1
ATOM 748 C CA . LEU A 1 97 ? -9.929 3.755 30.200 1.00 95.44 97 LEU A CA 1
ATOM 749 C C . LEU A 1 97 ? -9.996 4.453 28.840 1.00 95.44 97 LEU A C 1
ATOM 751 O O . LEU A 1 97 ? -9.028 4.399 28.086 1.00 95.44 97 LEU A O 1
ATOM 755 N N . LEU A 1 98 ? -11.090 5.158 28.542 1.00 94.56 98 LEU A N 1
ATOM 756 C CA . LEU A 1 98 ? -11.239 5.927 27.306 1.00 94.56 98 LEU A CA 1
ATOM 757 C C . LEU A 1 98 ? -10.207 7.056 27.202 1.00 94.56 98 LEU A C 1
ATOM 759 O O . LEU A 1 98 ? -9.633 7.257 26.132 1.00 94.56 98 LEU A O 1
ATOM 763 N N . LYS A 1 99 ? -9.924 7.769 28.301 1.00 96.81 99 LYS A N 1
ATOM 764 C CA . LYS A 1 99 ? -8.876 8.805 28.326 1.00 96.81 99 LYS A CA 1
ATOM 765 C C . LYS A 1 99 ? -7.501 8.217 28.027 1.00 96.81 99 LYS A C 1
ATOM 767 O O . LYS A 1 99 ? -6.767 8.767 27.210 1.00 96.81 99 LYS A O 1
ATOM 772 N N . ARG A 1 100 ? -7.160 7.092 28.657 1.00 97.56 100 ARG A N 1
ATOM 773 C CA . ARG A 1 100 ? -5.883 6.401 28.431 1.00 97.56 100 ARG A CA 1
ATOM 774 C C . ARG A 1 100 ? -5.789 5.858 27.009 1.00 97.56 100 ARG A C 1
ATOM 776 O O . ARG A 1 100 ? -4.779 6.071 26.346 1.00 97.56 100 ARG A O 1
ATOM 783 N N . TYR A 1 101 ? -6.859 5.238 26.517 1.00 97.00 101 TYR A N 1
ATOM 784 C CA . TYR A 1 101 ? -6.949 4.752 25.145 1.00 97.00 101 TYR A CA 1
ATOM 785 C C . TYR A 1 101 ? -6.709 5.884 24.139 1.00 97.00 101 TYR A C 1
ATOM 787 O O . TYR A 1 101 ? -5.907 5.721 23.228 1.00 97.00 101 TYR A O 1
ATOM 795 N N . ALA A 1 102 ? -7.320 7.057 24.339 1.00 96.31 102 ALA A N 1
ATOM 796 C CA . ALA A 1 102 ? -7.150 8.210 23.454 1.00 96.31 102 ALA A CA 1
ATOM 797 C C . ALA A 1 102 ? -5.710 8.757 23.402 1.00 96.31 102 ALA A C 1
ATOM 799 O O . ALA A 1 102 ? -5.331 9.385 22.413 1.00 96.31 102 ALA A O 1
ATOM 800 N N . ILE A 1 103 ? -4.914 8.551 24.455 1.00 97.06 103 ILE A N 1
ATOM 801 C CA . ILE A 1 103 ? -3.488 8.909 24.482 1.00 97.06 103 ILE A CA 1
ATOM 802 C C . ILE A 1 103 ? -2.677 7.855 23.726 1.00 97.06 103 ILE A C 1
ATOM 804 O O . ILE A 1 103 ? -1.884 8.188 22.847 1.00 97.06 103 ILE A O 1
ATOM 808 N N . GLU A 1 104 ? -2.894 6.582 24.051 1.00 96.62 104 GLU A N 1
ATOM 809 C CA . GLU A 1 104 ? -2.137 5.461 23.494 1.00 96.62 104 GLU A CA 1
ATOM 810 C C . GLU A 1 104 ? -2.414 5.255 21.996 1.00 96.62 104 GLU A C 1
ATOM 812 O O . GLU A 1 104 ? -1.492 4.975 21.233 1.00 96.62 104 GLU A O 1
ATOM 817 N N . SER A 1 105 ? -3.651 5.469 21.536 1.00 93.69 105 SER A N 1
ATOM 818 C CA . SER A 1 105 ? -4.030 5.311 20.124 1.00 93.69 105 SER A CA 1
ATOM 819 C C . SER A 1 105 ? -3.399 6.357 19.200 1.00 93.69 105 SER A C 1
ATOM 821 O O . SER A 1 105 ? -3.319 6.145 17.989 1.00 93.69 105 SER A O 1
ATOM 823 N N . ARG A 1 106 ? -2.907 7.466 19.767 1.00 93.81 106 ARG A N 1
ATOM 824 C CA . ARG A 1 106 ? -2.215 8.553 19.056 1.00 93.81 106 ARG A CA 1
ATOM 825 C C . ARG A 1 106 ? -0.699 8.392 19.020 1.00 93.81 106 ARG A C 1
ATOM 827 O O . ARG A 1 106 ? -0.018 9.252 18.459 1.00 93.81 106 ARG A O 1
ATOM 834 N N . LYS A 1 107 ? -0.150 7.341 19.635 1.00 93.12 107 LYS A N 1
ATOM 835 C CA . LYS A 1 107 ? 1.289 7.084 19.575 1.00 93.12 107 LYS A CA 1
ATOM 836 C C . LYS A 1 107 ? 1.739 6.813 18.134 1.00 93.12 107 LYS A C 1
ATOM 838 O O . LYS A 1 107 ? 0.927 6.399 17.302 1.00 93.12 107 LYS A O 1
ATOM 843 N N . PRO A 1 108 ? 3.030 7.041 17.829 1.00 90.50 108 PRO A N 1
ATOM 844 C CA . PRO A 1 108 ? 3.595 6.690 16.536 1.00 90.50 108 PRO A CA 1
ATOM 845 C C . PRO A 1 108 ? 3.358 5.220 16.193 1.00 90.50 108 PRO A C 1
ATOM 847 O O . PRO A 1 108 ? 3.181 4.370 17.070 1.00 90.50 108 PRO A O 1
ATOM 850 N N . CYS A 1 109 ? 3.402 4.923 14.902 1.00 87.62 109 CYS A N 1
ATOM 851 C CA . CYS A 1 109 ? 3.201 3.571 14.417 1.00 87.62 109 CYS A CA 1
ATOM 852 C C . CYS A 1 109 ? 4.178 2.572 15.047 1.00 87.62 109 CYS A C 1
ATOM 854 O O . CYS A 1 109 ? 5.369 2.862 15.184 1.00 87.62 109 CYS A O 1
ATOM 856 N N . GLY A 1 110 ? 3.685 1.385 15.390 1.00 85.06 110 GLY A N 1
ATOM 857 C CA . GLY A 1 110 ? 4.464 0.340 16.053 1.00 85.06 110 GLY A CA 1
ATOM 858 C C . GLY A 1 110 ? 4.610 0.537 17.562 1.00 85.06 110 GLY A C 1
ATOM 859 O O . GLY A 1 110 ? 5.292 -0.253 18.203 1.00 85.06 110 GLY A O 1
ATOM 860 N N . ALA A 1 111 ? 3.986 1.572 18.135 1.00 92.44 111 ALA A N 1
ATOM 861 C CA . ALA A 1 111 ? 3.929 1.812 19.578 1.00 92.44 111 ALA A CA 1
ATOM 862 C C . ALA A 1 111 ? 2.483 1.857 20.112 1.00 92.44 111 ALA A C 1
ATOM 864 O O . ALA A 1 111 ? 2.243 2.405 21.190 1.00 92.44 111 ALA A O 1
ATOM 865 N N . ARG A 1 112 ? 1.516 1.311 19.356 1.00 94.81 112 ARG A N 1
ATOM 866 C CA . ARG A 1 112 ? 0.077 1.356 19.673 1.00 94.81 112 ARG A CA 1
ATOM 867 C C . ARG A 1 112 ? -0.472 0.067 20.301 1.00 94.81 112 ARG A C 1
ATOM 869 O O . ARG A 1 112 ? -1.664 0.007 20.591 1.00 94.81 112 ARG A O 1
ATOM 876 N N . ASP A 1 113 ? 0.372 -0.920 20.607 1.00 94.06 113 ASP A N 1
ATOM 877 C CA . ASP A 1 113 ? -0.033 -2.141 21.330 1.00 94.06 113 ASP A CA 1
ATOM 878 C C . ASP A 1 113 ? -0.783 -1.862 22.650 1.00 94.06 113 ASP A C 1
ATOM 880 O O . ASP A 1 113 ? -1.803 -2.512 22.900 1.00 94.06 113 ASP A O 1
ATOM 884 N N . PRO A 1 114 ? -0.393 -0.866 23.479 1.00 96.44 114 PRO A N 1
ATOM 885 C CA . PRO A 1 114 ? -1.161 -0.549 24.682 1.00 96.44 114 PRO A CA 1
ATOM 886 C C . PRO A 1 114 ? -2.580 -0.049 24.378 1.00 96.44 114 PRO A C 1
ATOM 888 O O . PRO A 1 114 ? -3.486 -0.266 25.181 1.00 96.44 114 PRO A O 1
ATOM 891 N N . ALA A 1 115 ? -2.803 0.589 23.223 1.00 96.44 115 ALA A N 1
ATOM 892 C CA . ALA A 1 115 ? -4.135 1.014 22.799 1.00 96.44 115 ALA A CA 1
ATOM 893 C C . ALA A 1 115 ? -5.025 -0.190 22.468 1.00 96.44 115 ALA A C 1
ATOM 895 O O . ALA A 1 115 ? -6.194 -0.201 22.844 1.00 96.44 115 ALA A O 1
ATOM 896 N N . ILE A 1 116 ? -4.468 -1.226 21.829 1.00 95.69 116 ILE A N 1
ATOM 897 C CA . ILE A 1 116 ? -5.177 -2.487 21.562 1.00 95.69 116 ILE A CA 1
ATOM 898 C C . ILE A 1 116 ? -5.631 -3.121 22.881 1.00 95.69 116 ILE A C 1
ATOM 900 O O . ILE A 1 116 ? -6.792 -3.505 23.014 1.00 95.69 116 ILE A O 1
ATOM 904 N N . GLU A 1 117 ? -4.738 -3.197 23.867 1.00 96.69 117 GLU A N 1
ATOM 905 C CA . GLU A 1 117 ? -5.032 -3.810 25.165 1.00 96.69 117 GLU A CA 1
ATOM 906 C C . GLU A 1 117 ? -6.076 -3.018 25.967 1.00 96.69 117 GLU A C 1
ATOM 908 O O . GLU A 1 117 ? -7.066 -3.579 26.435 1.00 96.69 117 GLU A O 1
ATOM 913 N N . LEU A 1 118 ? -5.923 -1.692 26.056 1.00 96.69 118 LEU A N 1
ATOM 914 C CA . LEU A 1 118 ? -6.920 -0.820 26.688 1.00 96.69 118 LEU A CA 1
ATOM 915 C C . LEU A 1 118 ? -8.275 -0.906 25.986 1.00 96.69 118 LEU A C 1
ATOM 917 O O . LEU A 1 118 ? -9.322 -0.926 26.630 1.00 96.69 118 LEU A O 1
ATOM 921 N N . GLY A 1 119 ? -8.255 -0.976 24.661 1.00 95.56 119 GLY A N 1
ATOM 922 C CA . GLY A 1 119 ? -9.447 -1.114 23.855 1.00 95.56 119 GLY A CA 1
ATOM 923 C C . GLY A 1 119 ? -10.191 -2.427 24.126 1.00 95.56 119 GLY A C 1
ATOM 924 O O . GLY A 1 119 ? -11.408 -2.399 24.291 1.00 95.56 119 GLY A O 1
ATOM 925 N N . LYS A 1 120 ? -9.485 -3.557 24.278 1.00 95.88 120 LYS A N 1
ATOM 926 C CA . LYS A 1 120 ? -10.087 -4.835 24.710 1.00 95.88 120 LYS A CA 1
ATOM 927 C C . LYS A 1 120 ? -10.738 -4.715 26.087 1.00 95.88 120 LYS A C 1
ATOM 929 O O . LYS A 1 120 ? -11.898 -5.082 26.237 1.00 95.88 120 LYS A O 1
ATOM 934 N N . GLN A 1 121 ? -10.055 -4.088 27.047 1.00 94.62 121 GLN A N 1
ATOM 935 C CA . GLN A 1 121 ? -10.623 -3.845 28.379 1.00 94.62 121 GLN A CA 1
ATOM 936 C C . GLN A 1 121 ? -11.911 -3.010 28.320 1.00 94.62 121 GLN A C 1
ATOM 938 O O . GLN A 1 121 ? -12.847 -3.281 29.068 1.00 94.62 121 GLN A O 1
ATOM 943 N N . ILE A 1 122 ? -11.996 -2.022 27.420 1.00 93.31 122 ILE A N 1
ATOM 944 C CA . ILE A 1 122 ? -13.224 -1.241 27.187 1.00 93.31 122 ILE A CA 1
ATOM 945 C C . ILE A 1 122 ? -14.336 -2.118 26.589 1.00 93.31 122 ILE A C 1
ATOM 947 O O . ILE A 1 122 ? -15.502 -1.977 26.967 1.00 93.31 122 ILE A O 1
ATOM 951 N N . LEU A 1 123 ? -14.003 -3.020 25.661 1.00 92.38 123 LEU A N 1
ATOM 952 C CA . LEU A 1 123 ? -14.968 -3.941 25.052 1.00 92.38 123 LEU A CA 1
ATOM 953 C C . LEU A 1 123 ? -15.537 -4.947 26.062 1.00 92.38 123 LEU A C 1
ATOM 955 O O . LEU A 1 123 ? -16.717 -5.289 25.950 1.00 92.38 123 LEU A O 1
ATOM 959 N N . ASP A 1 124 ? -14.759 -5.326 27.073 1.00 91.25 124 ASP A N 1
ATOM 960 C CA . ASP A 1 124 ? -15.164 -6.262 28.129 1.00 91.25 124 ASP A CA 1
ATOM 961 C C . ASP A 1 124 ? -16.008 -5.609 29.242 1.00 91.25 124 ASP A C 1
ATOM 963 O O . ASP A 1 124 ? -16.597 -6.306 30.066 1.00 91.25 124 ASP A O 1
ATOM 967 N N . LEU A 1 125 ? -16.129 -4.274 29.279 1.00 87.06 125 LEU A N 1
ATOM 968 C CA . LEU A 1 125 ? -16.974 -3.595 30.269 1.00 87.06 125 LEU A CA 1
ATOM 969 C C . LEU A 1 125 ? -18.463 -3.854 30.012 1.00 87.06 125 LEU A C 1
ATOM 971 O O . LEU A 1 125 ? -19.042 -3.329 29.059 1.00 87.06 125 LEU A O 1
ATOM 975 N N . GLU A 1 126 ? -19.122 -4.606 30.882 1.00 79.56 126 GLU A N 1
ATOM 976 C CA . GLU A 1 126 ? -20.575 -4.790 30.851 1.00 79.56 126 GLU A CA 1
ATOM 977 C C . GLU A 1 126 ? -21.283 -3.623 31.554 1.00 79.56 126 GLU A C 1
ATOM 979 O O . GLU A 1 126 ? -21.488 -3.633 32.765 1.00 79.56 126 GLU A O 1
ATOM 984 N N . ILE A 1 127 ? -21.640 -2.587 30.788 1.00 73.38 127 ILE A N 1
ATOM 985 C CA . ILE A 1 127 ? -22.450 -1.458 31.264 1.00 73.38 127 ILE A CA 1
ATOM 986 C C . ILE A 1 127 ? -23.707 -1.376 30.401 1.00 73.38 127 ILE A C 1
ATOM 988 O O . ILE A 1 127 ? -23.625 -1.156 29.191 1.00 73.38 127 ILE A O 1
ATOM 992 N N . ASP A 1 128 ? -24.867 -1.527 31.036 1.00 67.75 128 ASP A N 1
ATOM 993 C CA . ASP A 1 128 ? -26.173 -1.333 30.408 1.00 67.75 128 ASP A CA 1
ATOM 994 C C . ASP A 1 128 ? -26.500 0.170 30.334 1.00 67.75 128 ASP A C 1
ATOM 996 O O . ASP A 1 128 ? -27.239 0.735 31.144 1.00 67.75 128 ASP A O 1
ATOM 1000 N N . ASP A 1 129 ? -25.858 0.872 29.396 1.00 71.94 129 ASP A N 1
ATOM 1001 C CA . ASP A 1 129 ? -26.254 2.222 29.003 1.00 71.94 129 AS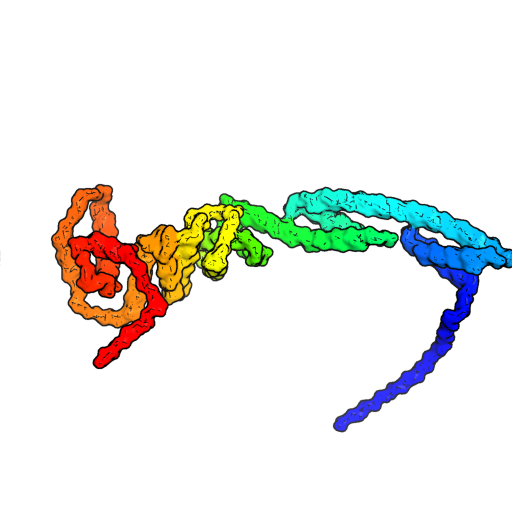P A CA 1
ATOM 1002 C C . ASP A 1 129 ? -26.353 2.359 27.475 1.00 71.94 129 ASP A C 1
ATOM 1004 O O . ASP A 1 129 ? -25.783 1.590 26.703 1.00 71.94 129 ASP A O 1
ATOM 1008 N N . LYS A 1 130 ? -27.108 3.362 27.011 1.00 74.31 130 LYS A N 1
ATOM 1009 C CA . LYS A 1 130 ? -27.351 3.581 25.575 1.00 74.31 130 LYS A CA 1
ATOM 1010 C C . LYS A 1 130 ? -26.102 4.016 24.796 1.00 74.31 130 LYS A C 1
ATOM 1012 O O . LYS A 1 130 ? -26.110 3.962 23.570 1.00 74.31 130 LYS A O 1
ATOM 1017 N N . ILE A 1 131 ? -25.060 4.489 25.480 1.00 72.69 131 ILE A N 1
ATOM 1018 C CA . ILE A 1 131 ? -23.865 5.094 24.871 1.00 72.69 131 ILE A CA 1
ATOM 1019 C C . ILE A 1 131 ? -22.805 4.017 24.602 1.00 72.69 131 ILE A C 1
ATOM 1021 O O . ILE A 1 131 ? -22.124 4.038 23.575 1.00 72.69 131 ILE A O 1
ATOM 1025 N N . THR A 1 132 ? -22.709 3.039 25.498 1.00 79.88 132 THR A N 1
ATOM 1026 C CA . THR A 1 132 ? -21.709 1.972 25.514 1.00 79.88 132 THR A CA 1
ATOM 1027 C C . THR A 1 132 ? -21.693 1.153 24.220 1.00 79.88 132 THR A C 1
ATOM 1029 O O . THR A 1 132 ? -20.598 0.932 23.704 1.00 79.88 132 THR A O 1
ATOM 1032 N N . PRO A 1 133 ? -22.830 0.773 23.597 1.00 86.44 133 PRO A N 1
ATOM 1033 C CA . PRO A 1 133 ? -22.815 0.056 22.320 1.00 86.44 133 PRO A CA 1
ATOM 1034 C C . PRO A 1 133 ? -22.127 0.825 21.185 1.00 86.44 133 PRO A C 1
ATOM 1036 O O . PRO A 1 133 ? -21.362 0.238 20.419 1.00 86.44 133 PRO A O 1
ATOM 1039 N N . LEU A 1 134 ? -22.361 2.140 21.082 1.00 87.75 134 LEU A N 1
ATOM 1040 C CA . LEU A 1 134 ? -21.751 2.975 20.044 1.00 87.75 134 LEU A CA 1
ATOM 1041 C C . LEU A 1 134 ? -20.248 3.145 20.286 1.00 87.75 134 LEU A C 1
ATOM 1043 O O . LEU A 1 134 ? -19.454 2.991 19.360 1.00 87.75 134 LEU A O 1
ATOM 1047 N N . VAL A 1 135 ? -19.857 3.405 21.537 1.00 89.06 135 VAL A N 1
ATOM 1048 C CA . VAL A 1 135 ? -18.444 3.511 21.928 1.00 89.06 135 VAL A CA 1
ATOM 1049 C C . VAL A 1 135 ? -17.712 2.203 21.638 1.00 89.06 135 VAL A C 1
ATOM 1051 O O . VAL A 1 135 ? -16.683 2.223 20.968 1.00 89.06 135 VAL A O 1
ATOM 1054 N N . LYS A 1 136 ? -18.267 1.056 22.051 1.00 91.25 136 LYS A N 1
ATOM 1055 C CA . LYS A 1 136 ? -17.681 -0.263 21.778 1.00 91.25 136 LYS A CA 1
ATOM 1056 C C . LYS A 1 136 ? -17.548 -0.534 20.282 1.00 91.25 136 LYS A C 1
ATOM 1058 O O . LYS A 1 136 ? -16.515 -1.037 19.851 1.00 91.25 136 LYS A O 1
ATOM 1063 N N . LYS A 1 137 ? -18.550 -0.170 19.475 1.00 93.62 137 LYS A N 1
ATOM 1064 C CA . LYS A 1 137 ? -18.480 -0.311 18.013 1.00 93.62 137 LYS A CA 1
ATOM 1065 C C . LYS A 1 137 ? -17.310 0.483 17.422 1.00 93.62 137 LYS A C 1
ATOM 1067 O O . LYS A 1 137 ? -16.558 -0.070 16.622 1.00 93.62 137 LYS A O 1
ATOM 1072 N N . ASN A 1 138 ? -17.144 1.742 17.826 1.00 94.00 138 ASN A N 1
ATOM 1073 C CA . ASN A 1 138 ? -16.066 2.598 17.327 1.00 94.00 138 ASN A CA 1
ATOM 1074 C C . ASN A 1 138 ? -14.691 2.083 17.772 1.00 94.00 138 ASN A C 1
ATOM 1076 O O . ASN A 1 138 ? -13.818 1.879 16.934 1.00 94.00 138 ASN A O 1
ATOM 1080 N N . ILE A 1 139 ? -14.537 1.777 19.064 1.00 94.69 139 ILE A N 1
ATOM 1081 C CA . ILE A 1 139 ? -13.296 1.239 19.637 1.00 94.69 139 ILE A CA 1
ATOM 1082 C C . ILE A 1 139 ? -12.899 -0.072 18.954 1.00 94.69 139 ILE A C 1
ATOM 1084 O O . ILE A 1 139 ? -11.749 -0.230 18.559 1.00 94.69 139 ILE A O 1
ATOM 1088 N N . LYS A 1 140 ? -13.846 -0.993 18.733 1.00 95.88 140 LYS A N 1
ATOM 1089 C CA . LYS A 1 140 ? -13.576 -2.244 18.014 1.00 95.88 140 LYS A CA 1
ATOM 1090 C C . LYS A 1 140 ? -13.041 -1.980 16.605 1.00 95.88 140 LYS A C 1
ATOM 1092 O O . LYS A 1 140 ? -12.011 -2.529 16.236 1.00 95.88 140 LYS A O 1
ATOM 1097 N N . SER A 1 141 ? -13.716 -1.112 15.847 1.00 95.62 141 SER A N 1
ATOM 1098 C CA . SER A 1 141 ? -13.290 -0.761 14.489 1.00 95.62 141 SER A CA 1
ATOM 1099 C C . SER A 1 141 ? -11.895 -0.135 14.453 1.00 95.62 141 SER A C 1
ATOM 1101 O O . SER A 1 141 ? -11.151 -0.373 13.505 1.00 95.62 141 SER A O 1
ATOM 1103 N N . GLU A 1 142 ? -11.545 0.684 15.444 1.00 94.81 142 GLU A N 1
ATOM 1104 C CA . GLU A 1 142 ? -10.221 1.297 15.534 1.00 94.81 142 GLU A CA 1
ATOM 1105 C C . GLU A 1 142 ? -9.144 0.267 15.887 1.00 94.81 142 GLU A C 1
ATOM 1107 O O . GLU A 1 142 ? -8.138 0.190 15.184 1.00 94.81 142 GLU A O 1
ATOM 1112 N N . ILE A 1 143 ? -9.365 -0.562 16.915 1.00 95.62 143 ILE A N 1
ATOM 1113 C CA . ILE A 1 143 ? -8.425 -1.618 17.322 1.00 95.62 143 ILE A CA 1
ATOM 1114 C C . ILE A 1 143 ? -8.144 -2.573 16.167 1.00 95.62 143 ILE A C 1
ATOM 1116 O O . ILE A 1 143 ? -6.984 -2.871 15.898 1.00 95.62 143 ILE A O 1
ATOM 1120 N N . ASP A 1 144 ? -9.189 -3.029 15.474 1.00 94.62 144 ASP A N 1
ATOM 1121 C CA . ASP A 1 144 ? -9.055 -3.975 14.365 1.00 94.62 144 ASP A CA 1
ATOM 1122 C C . ASP A 1 144 ? -8.233 -3.361 13.206 1.00 94.62 144 ASP A C 1
ATOM 1124 O O . ASP A 1 144 ? -7.550 -4.074 12.467 1.00 94.62 144 ASP A O 1
ATOM 1128 N N . ALA A 1 145 ? -8.230 -2.028 13.073 1.00 93.56 145 ALA A N 1
ATOM 1129 C CA . ALA A 1 145 ? -7.445 -1.311 12.072 1.00 93.56 145 ALA A CA 1
ATOM 1130 C C . ALA A 1 145 ? -5.982 -1.052 12.488 1.00 93.56 145 ALA A C 1
ATOM 1132 O O . ALA A 1 145 ? -5.124 -0.954 11.603 1.00 93.56 145 ALA A O 1
ATOM 1133 N N . ILE A 1 146 ? -5.670 -0.950 13.791 1.00 93.19 146 ILE A N 1
ATOM 1134 C CA . ILE A 1 146 ? -4.323 -0.598 14.291 1.00 93.19 146 ILE A CA 1
ATOM 1135 C C . ILE A 1 146 ? -3.229 -1.523 13.733 1.00 93.19 146 ILE A C 1
ATOM 1137 O O . ILE A 1 146 ? -2.282 -0.978 13.165 1.00 93.19 146 ILE A O 1
ATOM 1141 N N . PRO A 1 147 ? -3.324 -2.870 13.799 1.00 91.94 147 PRO A N 1
ATOM 1142 C CA . PRO A 1 147 ? -2.253 -3.750 13.324 1.00 91.94 147 PRO A CA 1
ATOM 1143 C C . PRO A 1 147 ? -1.901 -3.525 11.851 1.00 91.94 147 PRO A C 1
ATOM 1145 O O . PRO A 1 147 ? -0.730 -3.437 11.483 1.00 91.94 147 PRO A O 1
ATOM 1148 N N . THR A 1 148 ? -2.921 -3.366 11.003 1.00 90.50 148 THR A N 1
ATOM 1149 C CA . THR A 1 148 ? -2.729 -3.127 9.567 1.00 90.50 148 THR A CA 1
ATOM 1150 C C . THR A 1 148 ? -2.096 -1.759 9.311 1.00 90.50 148 THR A C 1
ATOM 1152 O O . THR A 1 148 ? -1.195 -1.634 8.480 1.00 90.50 148 THR A O 1
ATOM 1155 N N . GLN A 1 149 ? -2.543 -0.724 10.028 1.00 90.12 149 GLN A N 1
ATOM 1156 C CA . GLN A 1 149 ? -1.980 0.622 9.913 1.00 90.12 149 GLN A CA 1
ATOM 1157 C C . GLN A 1 149 ? -0.529 0.686 10.411 1.00 90.12 149 GLN A C 1
ATOM 1159 O O . GLN A 1 149 ? 0.308 1.312 9.762 1.00 90.12 149 GLN A O 1
ATOM 1164 N N . ASP A 1 150 ? -0.229 0.035 11.537 1.00 92.19 150 ASP A N 1
ATOM 1165 C CA . ASP A 1 150 ? 1.116 -0.023 12.110 1.00 92.19 150 ASP A CA 1
ATOM 1166 C C . ASP A 1 150 ? 2.082 -0.733 11.177 1.00 92.19 150 ASP A C 1
ATOM 1168 O O . ASP A 1 150 ? 3.148 -0.194 10.881 1.00 92.19 150 ASP A O 1
ATOM 1172 N N . TYR A 1 151 ? 1.682 -1.884 10.642 1.00 90.31 151 TYR A N 1
ATOM 1173 C CA . TYR A 1 151 ? 2.501 -2.614 9.689 1.00 90.31 151 TYR A CA 1
ATOM 1174 C C . TYR A 1 151 ? 2.768 -1.803 8.414 1.00 90.31 151 TYR A C 1
ATOM 1176 O O . TYR A 1 151 ? 3.917 -1.674 7.995 1.00 90.31 151 TYR A O 1
ATOM 1184 N N . LYS A 1 152 ? 1.740 -1.164 7.834 1.00 90.25 152 LYS A N 1
ATOM 1185 C CA . LYS A 1 152 ? 1.919 -0.277 6.670 1.00 90.25 152 LYS A CA 1
ATOM 1186 C C . LYS A 1 152 ? 2.930 0.835 6.961 1.00 90.25 152 LYS A C 1
ATOM 1188 O O . LYS A 1 152 ? 3.799 1.114 6.143 1.00 90.25 152 LYS A O 1
ATOM 1193 N N . CYS A 1 153 ? 2.815 1.471 8.116 1.00 89.81 153 CYS A N 1
ATOM 1194 C CA . CYS A 1 153 ? 3.682 2.578 8.492 1.00 89.81 153 CYS A CA 1
ATOM 1195 C C . CYS A 1 153 ? 5.127 2.125 8.775 1.00 89.81 153 CYS A C 1
ATOM 1197 O O . CYS A 1 153 ? 6.075 2.819 8.410 1.00 89.81 153 CYS A O 1
ATOM 1199 N N . GLN A 1 154 ? 5.317 0.930 9.347 1.00 91.12 154 GLN A N 1
ATOM 1200 C CA . GLN A 1 154 ? 6.637 0.302 9.463 1.00 91.12 154 GLN A CA 1
ATOM 1201 C C . GLN A 1 154 ? 7.258 0.044 8.086 1.00 91.12 154 GLN A C 1
ATOM 1203 O O . GLN A 1 154 ? 8.427 0.365 7.887 1.00 91.12 154 GLN A O 1
ATOM 1208 N N . LEU A 1 155 ? 6.475 -0.454 7.122 1.00 92.50 155 LEU A N 1
ATOM 1209 C CA . LEU A 1 155 ? 6.938 -0.626 5.744 1.00 92.50 155 LEU A CA 1
ATOM 1210 C C . LEU A 1 155 ? 7.315 0.708 5.090 1.00 92.50 155 LEU A C 1
ATOM 1212 O O . LEU A 1 155 ? 8.314 0.773 4.387 1.00 92.50 155 LEU A O 1
ATOM 1216 N N . GLU A 1 156 ? 6.553 1.781 5.314 1.00 91.19 156 GLU A N 1
ATOM 1217 C CA . GLU A 1 156 ? 6.888 3.113 4.785 1.00 91.19 156 GLU A CA 1
ATOM 1218 C C . GLU A 1 156 ? 8.197 3.651 5.372 1.00 91.19 156 GLU A C 1
ATOM 1220 O O . GLU A 1 156 ? 9.050 4.135 4.629 1.00 91.19 156 GLU A O 1
ATOM 1225 N N . LYS A 1 157 ? 8.407 3.489 6.682 1.00 91.94 157 LYS A N 1
ATOM 1226 C CA . LYS A 1 157 ? 9.675 3.844 7.326 1.00 91.94 157 LYS A CA 1
ATOM 1227 C C . LYS A 1 157 ? 10.839 3.024 6.765 1.00 91.94 157 LYS A C 1
ATOM 1229 O O . LYS A 1 157 ? 11.882 3.575 6.422 1.00 91.94 157 LYS A O 1
ATOM 1234 N N . GLU A 1 158 ? 10.658 1.712 6.652 1.00 94.06 158 GLU A N 1
ATOM 1235 C CA . GLU A 1 158 ? 11.697 0.817 6.153 1.00 94.06 158 GLU A CA 1
ATOM 1236 C C . GLU A 1 158 ? 12.022 1.076 4.677 1.00 94.06 158 GLU A C 1
ATOM 1238 O O . GLU A 1 158 ? 13.185 1.012 4.275 1.00 94.06 158 GLU A O 1
ATOM 1243 N N . PHE A 1 159 ? 11.019 1.421 3.871 1.00 94.38 159 PHE A N 1
ATOM 1244 C CA . PHE A 1 159 ? 11.193 1.846 2.486 1.00 94.38 159 PHE A CA 1
ATOM 1245 C C . PHE A 1 159 ? 12.164 3.031 2.397 1.00 94.38 159 PHE A C 1
ATOM 1247 O O . PHE A 1 159 ? 13.152 2.961 1.665 1.00 94.38 159 PHE A O 1
ATOM 1254 N N . ASP A 1 160 ? 11.946 4.080 3.195 1.00 91.94 160 ASP A N 1
ATOM 1255 C CA . ASP A 1 160 ? 12.806 5.268 3.195 1.00 91.94 160 ASP A CA 1
ATOM 1256 C C . ASP A 1 160 ? 14.221 4.966 3.706 1.00 91.94 160 ASP A C 1
ATOM 1258 O O . ASP A 1 160 ? 15.213 5.433 3.137 1.00 91.94 160 ASP A O 1
ATOM 1262 N N . GLU A 1 161 ? 14.335 4.187 4.782 1.00 94.75 161 GLU A N 1
ATOM 1263 C CA . GLU A 1 161 ? 15.621 3.821 5.381 1.00 94.75 161 GLU A CA 1
ATOM 1264 C C . GLU A 1 161 ? 16.463 2.958 4.438 1.00 94.75 161 GLU A C 1
ATOM 1266 O O . GLU A 1 161 ? 17.658 3.204 4.256 1.00 94.75 161 GLU A O 1
ATOM 1271 N N . THR A 1 162 ? 15.848 1.960 3.802 1.00 95.56 162 THR A N 1
ATOM 1272 C CA . THR A 1 162 ? 16.538 1.052 2.878 1.00 95.56 162 THR A CA 1
ATOM 1273 C C . THR A 1 162 ? 16.914 1.740 1.573 1.00 95.56 162 THR A C 1
ATOM 1275 O O . THR A 1 162 ? 18.001 1.467 1.062 1.00 95.56 162 THR A O 1
ATOM 1278 N N . TYR A 1 163 ? 16.092 2.675 1.080 1.00 92.88 163 TYR A N 1
ATOM 1279 C CA . TYR A 1 163 ? 16.435 3.511 -0.069 1.00 92.88 163 TYR A CA 1
ATOM 1280 C C . TYR A 1 163 ? 17.655 4.393 0.219 1.00 92.88 163 TYR A C 1
ATOM 1282 O O . TYR A 1 163 ? 18.644 4.342 -0.510 1.00 92.88 163 TYR A O 1
ATOM 1290 N N . LYS A 1 164 ? 17.629 5.155 1.325 1.00 91.81 164 LYS A N 1
ATOM 1291 C CA . LYS A 1 164 ? 18.738 6.042 1.728 1.00 91.81 164 LYS A CA 1
ATOM 1292 C C . LYS A 1 164 ? 20.034 5.277 1.983 1.00 91.81 164 LYS A C 1
ATOM 1294 O O . LYS A 1 164 ? 21.109 5.766 1.653 1.00 91.81 164 LYS A O 1
AT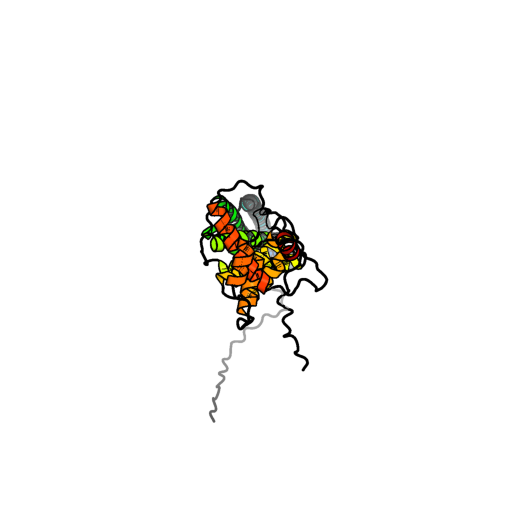OM 1299 N N . ALA A 1 165 ? 19.934 4.078 2.552 1.00 95.12 165 ALA A N 1
ATOM 1300 C CA . ALA A 1 165 ? 21.076 3.207 2.810 1.00 95.12 165 ALA A CA 1
ATOM 1301 C C . ALA A 1 165 ? 21.514 2.375 1.589 1.00 95.12 165 ALA A C 1
ATOM 1303 O O . ALA A 1 165 ? 22.404 1.537 1.732 1.00 95.12 165 ALA A O 1
ATOM 1304 N N . ALA A 1 166 ? 20.885 2.554 0.419 1.00 93.06 166 ALA A N 1
ATOM 1305 C CA . ALA A 1 166 ? 21.153 1.791 -0.800 1.00 93.06 166 ALA A CA 1
ATOM 1306 C C . ALA A 1 166 ? 21.069 0.257 -0.626 1.00 93.06 166 ALA A C 1
ATOM 1308 O O . ALA A 1 166 ? 21.776 -0.512 -1.283 1.00 93.06 166 ALA A O 1
ATOM 1309 N N . LYS A 1 167 ? 20.189 -0.217 0.267 1.00 95.75 167 LYS A N 1
ATOM 1310 C CA . LYS A 1 167 ? 19.955 -1.645 0.538 1.00 95.75 167 LYS A CA 1
ATOM 1311 C C . LYS A 1 167 ? 18.952 -2.222 -0.465 1.00 95.75 167 LYS A C 1
ATOM 1313 O O . LYS A 1 167 ? 17.843 -2.599 -0.087 1.00 95.75 167 LYS A O 1
ATOM 1318 N N . TRP A 1 168 ? 19.337 -2.287 -1.741 1.00 93.44 168 TRP A N 1
ATOM 1319 C CA . TRP A 1 168 ? 18.425 -2.563 -2.863 1.00 93.44 168 TRP A CA 1
ATOM 1320 C C . TRP A 1 168 ? 17.568 -3.828 -2.743 1.00 93.44 168 TRP A C 1
ATOM 1322 O O . TRP A 1 168 ? 16.362 -3.703 -2.947 1.00 93.44 168 TRP A O 1
ATOM 1332 N N . PRO A 1 169 ? 18.093 -4.998 -2.325 1.00 94.56 169 PRO A N 1
ATOM 1333 C CA . PRO A 1 169 ? 17.251 -6.186 -2.176 1.00 94.56 169 PRO A CA 1
ATOM 1334 C C . PRO A 1 169 ? 16.120 -5.985 -1.164 1.00 94.56 169 PRO A C 1
ATOM 1336 O O . PRO A 1 169 ? 14.973 -6.360 -1.403 1.00 94.56 169 PRO A O 1
ATOM 1339 N N . ARG A 1 170 ? 16.422 -5.331 -0.033 1.00 96.25 170 ARG A N 1
ATOM 1340 C CA . ARG A 1 170 ? 15.416 -5.056 0.996 1.00 96.25 170 ARG A CA 1
ATOM 1341 C C . ARG A 1 170 ? 14.456 -3.953 0.561 1.00 96.25 170 ARG A C 1
ATOM 1343 O O . ARG A 1 170 ? 13.254 -4.101 0.757 1.00 96.25 170 ARG A O 1
ATOM 1350 N N . PHE A 1 171 ? 14.977 -2.900 -0.063 1.00 95.94 171 PHE A N 1
ATOM 1351 C CA . PHE A 1 171 ? 14.180 -1.816 -0.625 1.00 95.94 171 PHE A CA 1
ATOM 1352 C C . PHE A 1 171 ? 13.131 -2.338 -1.616 1.00 95.94 171 PHE A C 1
ATOM 1354 O O . PHE A 1 171 ? 11.946 -2.058 -1.451 1.00 95.94 171 PHE A O 1
ATOM 1361 N N . LEU A 1 172 ? 13.542 -3.147 -2.599 1.00 95.50 172 LEU A N 1
ATOM 1362 C CA . LEU A 1 172 ? 12.642 -3.702 -3.615 1.00 95.50 172 LEU A CA 1
ATOM 1363 C C . LEU A 1 172 ? 11.599 -4.641 -2.991 1.00 95.50 172 LEU A C 1
ATOM 1365 O O . LEU A 1 172 ? 10.419 -4.558 -3.330 1.00 95.50 172 LEU A O 1
ATOM 1369 N N . ALA A 1 173 ? 11.987 -5.463 -2.010 1.00 96.00 173 ALA A N 1
ATOM 1370 C CA . ALA A 1 173 ? 11.041 -6.308 -1.280 1.00 96.00 173 ALA A CA 1
ATOM 1371 C C . ALA A 1 173 ? 9.960 -5.488 -0.546 1.00 96.00 173 ALA A C 1
ATOM 1373 O O . ALA A 1 173 ? 8.771 -5.797 -0.647 1.00 96.00 173 ALA A O 1
ATOM 1374 N N . VAL A 1 174 ? 10.353 -4.424 0.161 1.00 95.75 174 VAL A N 1
ATOM 1375 C CA . VAL A 1 174 ? 9.424 -3.546 0.893 1.00 95.75 174 VAL A CA 1
ATOM 1376 C C . VAL A 1 174 ? 8.554 -2.731 -0.067 1.00 95.75 174 VAL A C 1
ATOM 1378 O O . VAL A 1 174 ? 7.344 -2.623 0.130 1.00 95.75 1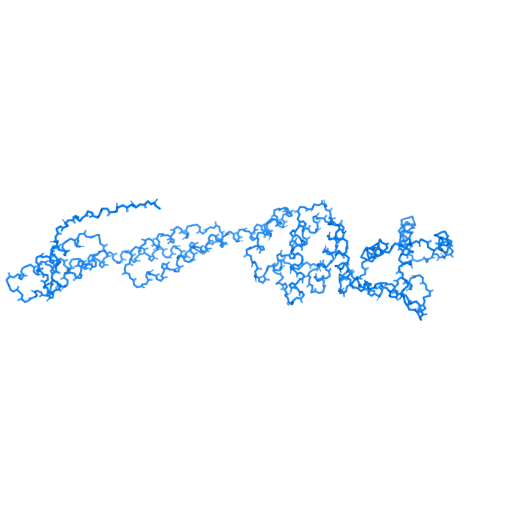74 VAL A O 1
ATOM 1381 N N . ALA A 1 175 ? 9.133 -2.206 -1.148 1.00 94.69 175 ALA A N 1
ATOM 1382 C CA . ALA A 1 175 ? 8.408 -1.481 -2.187 1.00 94.69 175 ALA A CA 1
ATOM 1383 C C . ALA A 1 175 ? 7.308 -2.348 -2.824 1.00 94.69 175 ALA A C 1
ATOM 1385 O O . ALA A 1 175 ? 6.167 -1.898 -2.952 1.00 94.69 175 ALA A O 1
ATOM 1386 N N . ARG A 1 176 ? 7.607 -3.620 -3.129 1.00 95.19 176 ARG A N 1
ATOM 1387 C CA . ARG A 1 176 ? 6.623 -4.592 -3.632 1.00 95.19 176 ARG A CA 1
ATOM 1388 C C . ARG A 1 176 ? 5.462 -4.793 -2.657 1.00 95.19 176 ARG A C 1
ATOM 1390 O O . ARG A 1 176 ? 4.302 -4.795 -3.073 1.00 95.19 176 ARG A O 1
ATOM 1397 N N . GLN A 1 177 ? 5.756 -4.932 -1.363 1.00 94.56 177 GLN A N 1
ATOM 1398 C CA . GLN A 1 177 ? 4.724 -5.063 -0.330 1.00 94.56 177 GLN A CA 1
ATOM 1399 C C . GLN A 1 177 ? 3.845 -3.809 -0.263 1.00 94.56 177 GLN A C 1
ATOM 1401 O O . GLN A 1 177 ? 2.619 -3.920 -0.267 1.00 94.56 177 GLN A O 1
ATOM 1406 N N . LEU A 1 178 ? 4.443 -2.614 -0.290 1.00 93.38 178 LEU A N 1
ATOM 1407 C CA . LEU A 1 178 ? 3.701 -1.351 -0.279 1.00 93.38 178 LEU A CA 1
ATOM 1408 C C . LEU A 1 178 ? 2.789 -1.180 -1.499 1.00 93.38 178 LEU A C 1
ATOM 1410 O O . LEU A 1 178 ? 1.653 -0.734 -1.333 1.00 93.38 178 LEU A O 1
ATOM 1414 N N . VAL A 1 179 ? 3.226 -1.579 -2.699 1.00 92.69 179 VAL A N 1
ATOM 1415 C CA . VAL A 1 179 ? 2.351 -1.607 -3.887 1.00 92.69 179 VAL A CA 1
ATOM 1416 C C . VAL A 1 179 ? 1.131 -2.504 -3.639 1.00 92.69 179 VAL A C 1
ATOM 1418 O O . VAL A 1 179 ? 0.001 -2.102 -3.924 1.00 92.69 179 VAL A O 1
ATOM 1421 N N . GLY A 1 180 ? 1.336 -3.679 -3.035 1.00 91.06 180 GLY A N 1
ATOM 1422 C CA . GLY A 1 180 ? 0.267 -4.613 -2.673 1.00 91.06 180 GLY A CA 1
ATOM 1423 C C . GLY A 1 180 ? -0.722 -4.081 -1.628 1.00 91.06 180 GLY A C 1
ATOM 1424 O O . GLY A 1 180 ? -1.904 -4.412 -1.704 1.00 91.06 180 GLY A O 1
ATOM 1425 N N . TYR A 1 181 ? -0.272 -3.238 -0.692 1.00 87.56 181 TYR A N 1
ATOM 1426 C CA . TYR A 1 181 ? -1.141 -2.575 0.293 1.00 87.56 181 TYR A CA 1
ATOM 1427 C C . TYR A 1 181 ? -1.916 -1.399 -0.284 1.00 87.56 181 TYR A C 1
ATOM 1429 O O . TYR A 1 181 ? -3.024 -1.111 0.164 1.00 87.56 181 TYR A O 1
ATOM 1437 N N . GLN A 1 182 ? -1.315 -0.678 -1.227 1.00 84.94 182 GLN A N 1
ATOM 1438 C CA . GLN A 1 182 ? -1.882 0.572 -1.705 1.00 84.94 182 GLN A CA 1
ATOM 1439 C C . GLN A 1 182 ? -2.825 0.398 -2.890 1.00 84.94 182 GLN A C 1
ATOM 1441 O O . GLN A 1 182 ? -3.684 1.257 -3.006 1.00 84.94 182 GLN A O 1
ATOM 1446 N N . LYS A 1 183 ? -2.695 -0.674 -3.693 1.00 74.56 183 LYS A N 1
ATOM 1447 C CA . LYS A 1 183 ? -3.496 -1.086 -4.876 1.00 74.56 183 LYS A CA 1
ATOM 1448 C C . LYS A 1 183 ? -4.002 0.042 -5.797 1.00 74.56 183 LYS A C 1
ATOM 1450 O O . LYS A 1 183 ? -3.494 0.159 -6.910 1.00 74.56 183 LYS A O 1
ATOM 1455 N N . ASP A 1 184 ? -4.900 0.897 -5.313 1.00 69.75 184 ASP A N 1
ATOM 1456 C CA . ASP A 1 184 ? -5.558 1.991 -6.044 1.00 69.75 184 ASP A CA 1
ATOM 1457 C C . ASP A 1 184 ? -5.335 3.385 -5.426 1.00 69.75 184 ASP A C 1
ATOM 1459 O O . ASP A 1 184 ? -5.959 4.370 -5.818 1.00 69.75 184 ASP A O 1
ATOM 1463 N N . SER A 1 185 ? -4.440 3.503 -4.442 1.00 78.62 185 SER A N 1
ATOM 1464 C CA . SER A 1 185 ? -4.068 4.796 -3.871 1.00 78.62 185 SER A CA 1
ATOM 1465 C C . SER A 1 185 ? -3.401 5.665 -4.940 1.00 78.62 185 SER A C 1
ATOM 1467 O O . SER A 1 185 ? -2.608 5.185 -5.751 1.00 78.62 185 SER A O 1
ATOM 1469 N N . ARG A 1 186 ? -3.643 6.978 -4.889 1.00 71.62 186 ARG A N 1
ATOM 1470 C CA . ARG A 1 186 ? -2.990 7.951 -5.781 1.00 71.62 186 ARG A CA 1
ATOM 1471 C C . ARG A 1 186 ? -1.451 7.872 -5.724 1.00 71.62 186 ARG A C 1
ATOM 1473 O O . ARG A 1 186 ? -0.790 8.184 -6.704 1.00 71.62 186 ARG A O 1
ATOM 1480 N N . GLY A 1 187 ? -0.882 7.419 -4.602 1.00 82.00 187 GLY A N 1
ATOM 1481 C CA . GL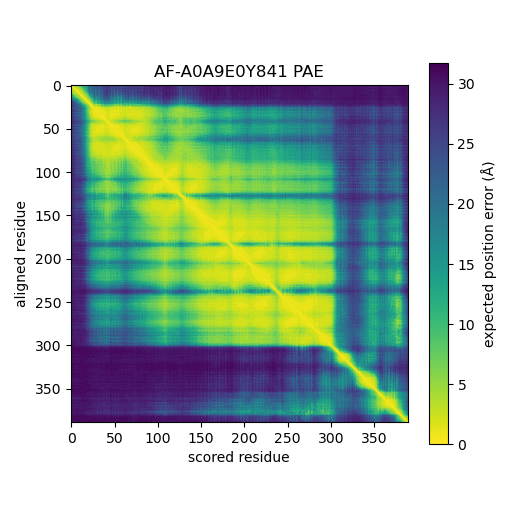Y A 1 187 ? 0.565 7.267 -4.407 1.00 82.00 187 GLY A CA 1
ATOM 1482 C C . GLY A 1 187 ? 1.153 5.949 -4.926 1.00 82.00 187 GLY A C 1
ATOM 1483 O O . GLY A 1 187 ? 2.374 5.789 -4.919 1.00 82.00 187 GLY A O 1
ATOM 1484 N N . VAL A 1 188 ? 0.326 4.999 -5.385 1.00 90.06 188 VAL A N 1
ATOM 1485 C CA . VAL A 1 188 ? 0.813 3.697 -5.873 1.00 90.06 188 VAL A CA 1
ATOM 1486 C C . VAL A 1 188 ? 1.620 3.828 -7.167 1.00 90.06 188 VAL A C 1
ATOM 1488 O O . VAL A 1 188 ? 2.525 3.031 -7.401 1.00 90.06 188 VAL A O 1
ATOM 1491 N N . LEU A 1 189 ? 1.322 4.837 -7.993 1.00 91.31 189 LEU A N 1
ATOM 1492 C CA . LEU A 1 189 ? 2.074 5.116 -9.216 1.00 91.31 189 LEU A CA 1
ATOM 1493 C C . LEU A 1 189 ? 3.520 5.500 -8.879 1.00 91.31 189 LEU A C 1
ATOM 1495 O O . LEU A 1 189 ? 4.447 4.899 -9.406 1.00 91.31 189 LEU A O 1
ATOM 1499 N N . ASP A 1 190 ? 3.720 6.410 -7.922 1.00 89.56 190 ASP A N 1
ATOM 1500 C CA . ASP A 1 190 ? 5.059 6.829 -7.483 1.00 89.56 190 ASP A CA 1
ATOM 1501 C C . ASP A 1 190 ? 5.878 5.642 -6.956 1.00 89.56 190 ASP A C 1
ATOM 1503 O O . ASP A 1 190 ? 7.071 5.537 -7.230 1.00 89.56 190 ASP A O 1
ATOM 1507 N N . LEU A 1 191 ? 5.221 4.727 -6.232 1.00 92.06 191 LEU A N 1
ATOM 1508 C CA . LEU A 1 191 ? 5.795 3.471 -5.740 1.00 92.06 191 LEU A CA 1
ATOM 1509 C C . LEU A 1 191 ? 6.226 2.516 -6.862 1.00 92.06 191 LEU A C 1
ATOM 1511 O O . LEU A 1 191 ? 7.253 1.848 -6.739 1.00 92.06 191 LEU A O 1
ATOM 1515 N N . LYS A 1 192 ? 5.451 2.438 -7.945 1.00 93.62 192 LYS A N 1
ATOM 1516 C CA . LYS A 1 192 ? 5.794 1.627 -9.118 1.00 93.62 192 LYS A CA 1
ATOM 1517 C C . LYS A 1 192 ? 6.961 2.247 -9.878 1.00 93.62 192 LYS A C 1
ATOM 1519 O O . LYS A 1 192 ? 7.930 1.550 -10.150 1.00 93.62 192 LYS A O 1
ATOM 1524 N N . LEU A 1 193 ? 6.931 3.558 -10.116 1.00 93.06 193 LEU A N 1
ATOM 1525 C CA . LEU A 1 193 ? 7.993 4.278 -10.826 1.00 93.06 193 LEU A CA 1
ATOM 1526 C C . LEU A 1 193 ? 9.353 4.151 -10.122 1.00 93.06 193 LEU A C 1
ATOM 1528 O O . LEU A 1 193 ? 10.352 3.806 -10.754 1.00 93.06 193 LEU A O 1
ATOM 1532 N N . ILE A 1 194 ? 9.406 4.360 -8.802 1.00 92.81 194 ILE A N 1
ATOM 1533 C CA . ILE A 1 194 ? 10.647 4.173 -8.034 1.00 92.81 194 ILE A CA 1
ATOM 1534 C C . ILE A 1 194 ? 11.129 2.719 -8.056 1.00 92.81 194 ILE A C 1
ATOM 1536 O O . ILE A 1 194 ? 12.328 2.484 -8.216 1.00 92.81 194 ILE A O 1
ATOM 1540 N N . PHE A 1 195 ? 10.219 1.749 -7.908 1.00 94.81 195 PHE A N 1
ATOM 1541 C CA . PHE A 1 195 ? 10.571 0.333 -7.985 1.00 94.81 195 PHE A CA 1
ATOM 1542 C C . PHE A 1 195 ? 11.209 0.024 -9.337 1.00 94.81 195 PHE A C 1
ATOM 1544 O O . PHE A 1 195 ? 12.321 -0.497 -9.378 1.00 94.81 195 PHE A O 1
ATOM 1551 N N . VAL A 1 196 ? 10.528 0.395 -10.425 1.00 95.25 196 VAL A N 1
ATOM 1552 C CA . VAL A 1 196 ? 10.956 0.152 -11.806 1.00 95.25 196 VAL A CA 1
ATOM 1553 C C . VAL A 1 196 ? 12.337 0.741 -12.044 1.00 95.25 196 VAL A C 1
ATOM 1555 O O . VAL A 1 196 ? 13.214 0.037 -12.534 1.00 95.25 196 VAL A O 1
ATOM 1558 N N . LYS A 1 197 ? 12.581 1.983 -11.614 1.00 92.31 197 LYS A N 1
ATOM 1559 C CA . LYS A 1 197 ? 13.906 2.597 -11.731 1.00 92.31 197 LYS A CA 1
ATOM 1560 C C . LYS A 1 197 ? 14.990 1.777 -11.031 1.00 92.31 197 LYS A C 1
ATOM 1562 O O . LYS A 1 197 ? 16.010 1.461 -11.636 1.00 92.31 197 LYS A O 1
ATOM 1567 N N . VAL A 1 198 ? 14.807 1.486 -9.742 1.00 93.38 198 VAL A N 1
ATOM 1568 C CA . VAL A 1 198 ? 15.854 0.839 -8.936 1.00 93.38 198 VAL A CA 1
ATOM 1569 C C . VAL A 1 198 ? 16.098 -0.589 -9.411 1.00 93.38 198 VAL A C 1
ATOM 1571 O O . VAL A 1 198 ? 17.256 -0.994 -9.522 1.00 93.38 198 VAL A O 1
ATOM 1574 N N . ALA A 1 199 ? 15.034 -1.332 -9.722 1.00 95.06 199 ALA A N 1
ATOM 1575 C CA . ALA A 1 199 ? 15.140 -2.672 -10.281 1.00 95.06 199 ALA A CA 1
ATOM 1576 C C . ALA A 1 199 ? 15.834 -2.638 -11.653 1.00 95.06 199 ALA A C 1
ATOM 1578 O O . ALA A 1 199 ? 16.761 -3.412 -11.867 1.00 95.06 199 ALA A O 1
ATOM 1579 N N . PHE A 1 200 ? 15.512 -1.672 -12.522 1.00 94.00 200 PHE A N 1
ATOM 1580 C CA . PHE A 1 200 ? 16.150 -1.544 -13.834 1.00 94.00 200 PHE A CA 1
ATOM 1581 C C . PHE A 1 200 ? 17.643 -1.253 -13.709 1.00 94.00 200 PHE A C 1
ATOM 1583 O O . PHE A 1 200 ? 18.451 -1.811 -14.447 1.00 94.00 200 PHE A O 1
ATOM 1590 N N . GLU A 1 201 ? 18.045 -0.411 -12.756 1.00 90.75 201 GLU A N 1
ATOM 1591 C CA . GLU A 1 201 ? 19.459 -0.187 -12.454 1.00 90.75 201 GLU A CA 1
ATOM 1592 C C . GLU A 1 201 ? 20.161 -1.464 -11.958 1.00 90.75 201 GLU A C 1
ATOM 1594 O O . GLU A 1 201 ? 21.323 -1.681 -12.314 1.00 90.75 201 GLU A O 1
ATOM 1599 N N . GLN A 1 202 ? 19.492 -2.321 -11.170 1.00 89.75 202 GLN A N 1
ATOM 1600 C CA . GLN A 1 202 ? 20.067 -3.613 -10.767 1.00 89.75 202 GLN A CA 1
ATOM 1601 C C . GLN A 1 202 ? 20.239 -4.536 -11.979 1.00 89.75 202 GLN A C 1
ATOM 1603 O O . GLN A 1 202 ? 21.339 -5.048 -12.205 1.00 89.75 202 GLN A O 1
ATOM 1608 N N . THR A 1 203 ? 19.207 -4.680 -12.806 1.00 86.81 203 THR A N 1
ATOM 1609 C CA . THR A 1 203 ? 19.240 -5.543 -13.989 1.00 86.81 203 THR A CA 1
ATOM 1610 C C . THR A 1 203 ? 20.260 -5.048 -15.020 1.00 86.81 203 THR A C 1
ATOM 1612 O O . THR A 1 203 ? 21.181 -5.773 -15.392 1.00 86.81 203 THR A O 1
ATOM 1615 N N . SER A 1 204 ? 20.171 -3.786 -15.451 1.00 82.50 204 SER A N 1
ATOM 1616 C CA . SER A 1 204 ? 21.004 -3.239 -16.536 1.00 82.50 204 SER A CA 1
ATOM 1617 C C . SER A 1 204 ? 22.487 -3.109 -16.170 1.00 82.50 204 SER A C 1
ATOM 1619 O O . SER A 1 204 ? 23.350 -3.385 -17.003 1.00 82.50 204 SER A O 1
ATOM 1621 N N . ARG A 1 205 ? 22.818 -2.704 -14.932 1.00 80.88 205 ARG A N 1
ATOM 1622 C CA . ARG A 1 205 ? 24.215 -2.442 -14.530 1.00 80.88 205 ARG A CA 1
ATOM 1623 C C . ARG A 1 205 ? 24.868 -3.606 -13.808 1.00 80.88 205 ARG A C 1
ATOM 1625 O O . ARG A 1 205 ? 26.072 -3.805 -13.952 1.00 80.88 205 ARG A O 1
ATOM 1632 N N . ARG A 1 206 ? 24.107 -4.339 -12.994 1.00 78.06 206 ARG A N 1
ATOM 1633 C CA . ARG A 1 206 ? 24.640 -5.416 -12.145 1.00 78.06 206 ARG A CA 1
ATOM 1634 C C . ARG A 1 206 ? 24.302 -6.807 -12.654 1.00 78.06 206 ARG A C 1
ATOM 1636 O O . ARG A 1 206 ? 24.827 -7.770 -12.108 1.00 78.06 206 ARG A O 1
ATOM 1643 N N . ARG A 1 207 ? 23.492 -6.898 -13.713 1.00 83.31 207 ARG A N 1
ATOM 1644 C CA . ARG A 1 207 ? 23.016 -8.158 -14.288 1.00 83.31 207 ARG A CA 1
ATOM 1645 C C . ARG A 1 207 ? 22.304 -9.045 -13.261 1.00 83.31 207 ARG A C 1
ATOM 1647 O O . ARG A 1 207 ? 22.460 -10.259 -13.288 1.00 83.31 207 ARG A O 1
ATOM 1654 N N . ASP A 1 208 ? 21.570 -8.420 -12.343 1.00 84.31 208 ASP A N 1
ATOM 1655 C CA . ASP A 1 208 ? 20.754 -9.107 -11.341 1.00 84.31 208 ASP A CA 1
ATOM 1656 C C . ASP A 1 208 ? 19.305 -9.207 -11.831 1.00 84.31 208 ASP A C 1
ATOM 1658 O O . ASP A 1 208 ? 18.549 -8.243 -11.733 1.00 84.31 208 ASP A O 1
ATOM 1662 N N . ASP A 1 209 ? 18.940 -10.378 -12.355 1.00 89.25 209 ASP A N 1
ATOM 1663 C CA . ASP A 1 209 ? 17.626 -10.654 -12.959 1.00 89.25 209 ASP A CA 1
ATOM 1664 C C . ASP A 1 209 ? 16.546 -11.027 -11.926 1.00 89.25 209 ASP A C 1
ATOM 1666 O O . ASP A 1 209 ? 15.409 -11.347 -12.274 1.00 89.25 209 ASP A O 1
ATOM 1670 N N . THR A 1 210 ? 16.871 -10.975 -10.627 1.00 91.88 210 THR A N 1
ATOM 1671 C CA . THR A 1 210 ? 15.968 -11.375 -9.530 1.00 91.88 210 THR A CA 1
ATOM 1672 C C . THR A 1 210 ? 14.627 -10.630 -9.553 1.00 91.88 210 THR A C 1
ATOM 1674 O O . THR A 1 210 ? 13.616 -11.149 -9.075 1.00 91.88 210 THR A O 1
ATOM 1677 N N . TYR A 1 211 ? 14.604 -9.407 -10.086 1.00 91.12 211 TYR A N 1
ATOM 1678 C CA . TYR A 1 211 ? 13.456 -8.498 -10.007 1.00 91.12 211 TYR A CA 1
ATOM 1679 C C . TYR A 1 211 ? 12.717 -8.323 -11.335 1.00 91.12 211 TYR A C 1
ATOM 1681 O O . TYR A 1 211 ? 11.718 -7.604 -11.368 1.00 91.12 211 TYR A O 1
ATOM 1689 N N . ASP A 1 212 ? 13.173 -8.977 -12.404 1.00 91.25 212 ASP A N 1
ATOM 1690 C CA . ASP A 1 212 ? 12.673 -8.769 -13.764 1.00 91.25 212 ASP A CA 1
ATOM 1691 C C . ASP A 1 212 ? 11.150 -8.959 -13.897 1.00 91.25 212 ASP A C 1
ATOM 1693 O O . ASP A 1 212 ? 10.504 -8.083 -14.479 1.00 91.25 212 ASP A O 1
ATOM 1697 N N . PRO A 1 213 ? 10.517 -9.999 -13.305 1.00 94.31 213 PRO A N 1
ATOM 1698 C CA . PRO A 1 213 ? 9.069 -10.177 -13.426 1.00 94.31 213 PRO A CA 1
ATOM 1699 C C . PRO A 1 213 ? 8.259 -9.038 -12.794 1.00 94.31 213 PRO A C 1
ATOM 1701 O O . PRO A 1 213 ? 7.258 -8.592 -13.355 1.00 94.31 213 PRO A O 1
ATOM 1704 N N . ASP A 1 214 ? 8.676 -8.557 -11.618 1.00 95.25 214 ASP A N 1
ATOM 1705 C CA . ASP A 1 214 ? 7.992 -7.450 -10.941 1.00 95.25 214 ASP A CA 1
ATOM 1706 C C . ASP A 1 214 ? 8.284 -6.113 -11.629 1.00 95.25 214 ASP A C 1
ATOM 1708 O O . ASP A 1 214 ? 7.405 -5.255 -11.691 1.00 95.25 214 ASP A O 1
ATOM 1712 N N . LEU A 1 215 ? 9.494 -5.942 -12.170 1.00 96.00 215 LEU A N 1
ATOM 1713 C CA . LEU A 1 215 ? 9.873 -4.759 -12.932 1.00 96.00 215 LEU A CA 1
ATOM 1714 C C . LEU A 1 215 ? 9.012 -4.613 -14.183 1.00 96.00 215 LEU A C 1
ATOM 1716 O O . LEU A 1 215 ? 8.436 -3.545 -14.374 1.00 96.00 215 LEU A O 1
ATOM 1720 N N . VAL A 1 216 ? 8.890 -5.666 -14.996 1.00 97.06 216 VAL A N 1
ATOM 1721 C CA . VAL A 1 216 ? 8.092 -5.623 -16.231 1.00 97.06 216 VAL A CA 1
ATOM 1722 C C . VAL A 1 216 ? 6.634 -5.346 -15.886 1.00 97.06 216 VAL A C 1
ATOM 1724 O O . VAL A 1 216 ? 6.061 -4.378 -16.377 1.00 97.06 216 VAL A O 1
ATOM 1727 N N . LYS A 1 217 ? 6.075 -6.093 -14.928 1.00 96.44 217 LYS A N 1
ATOM 1728 C CA . LYS A 1 217 ? 4.694 -5.906 -14.473 1.00 96.44 217 LYS A CA 1
ATOM 1729 C C . LYS A 1 217 ? 4.411 -4.485 -13.976 1.00 96.44 217 LYS A C 1
ATOM 1731 O O . LYS A 1 217 ? 3.364 -3.918 -14.276 1.00 96.44 217 LYS A O 1
ATOM 1736 N N . PHE A 1 218 ? 5.286 -3.921 -13.142 1.00 96.62 218 PHE A N 1
ATOM 1737 C CA . PHE A 1 218 ? 5.068 -2.580 -12.597 1.00 96.62 218 PHE A CA 1
ATOM 1738 C C . PHE A 1 218 ? 5.339 -1.479 -13.618 1.00 96.62 218 PHE A C 1
ATOM 1740 O O . PHE A 1 218 ? 4.709 -0.428 -13.513 1.00 96.62 218 PHE A O 1
ATOM 1747 N N . ALA A 1 219 ? 6.223 -1.707 -14.590 1.00 97.06 219 ALA A N 1
ATOM 1748 C CA . ALA A 1 219 ? 6.448 -0.782 -15.692 1.00 97.06 219 ALA A CA 1
ATOM 1749 C C . ALA A 1 219 ? 5.252 -0.749 -16.655 1.00 97.06 219 ALA A C 1
ATOM 1751 O O . ALA A 1 219 ? 4.811 0.343 -16.996 1.00 97.06 219 ALA A O 1
ATOM 1752 N N . GLU A 1 220 ? 4.679 -1.903 -17.013 1.00 97.38 220 GLU A N 1
ATOM 1753 C CA . GLU A 1 220 ? 3.460 -1.999 -17.835 1.00 97.38 220 GLU A CA 1
ATOM 1754 C C . GLU A 1 220 ? 2.272 -1.305 -17.169 1.00 97.38 220 GLU A C 1
ATOM 1756 O O . GLU A 1 220 ? 1.637 -0.444 -17.769 1.00 97.38 220 GLU A O 1
ATOM 1761 N N . ASP A 1 221 ? 2.014 -1.611 -15.894 1.00 95.19 221 ASP A N 1
ATOM 1762 C CA . ASP A 1 221 ? 0.921 -0.974 -15.157 1.00 95.19 221 ASP A CA 1
ATOM 1763 C C . ASP A 1 221 ? 1.128 0.544 -15.025 1.00 95.19 221 ASP A C 1
ATOM 1765 O O . ASP A 1 221 ? 0.181 1.318 -15.160 1.00 95.19 221 ASP A O 1
ATOM 1769 N N . ALA A 1 222 ? 2.362 0.994 -14.766 1.00 94.44 222 ALA A N 1
ATOM 1770 C CA . ALA A 1 222 ? 2.654 2.422 -14.704 1.00 94.44 222 ALA A CA 1
ATOM 1771 C C . ALA A 1 222 ? 2.458 3.101 -16.067 1.00 94.44 222 ALA A C 1
ATOM 1773 O O . ALA A 1 222 ? 1.918 4.208 -16.104 1.00 94.44 222 ALA A O 1
ATOM 1774 N N . LEU A 1 223 ? 2.867 2.443 -17.157 1.00 95.69 223 LEU A N 1
ATOM 1775 C CA . LEU A 1 223 ? 2.712 2.934 -18.524 1.00 95.69 223 LEU A CA 1
ATOM 1776 C C . LEU A 1 223 ? 1.229 3.118 -18.850 1.00 95.69 223 LEU A C 1
ATOM 1778 O O . LEU A 1 223 ? 0.814 4.240 -19.129 1.00 95.69 223 LEU A O 1
ATOM 1782 N N . GLU A 1 224 ? 0.425 2.069 -18.668 1.00 95.19 224 GLU A N 1
ATOM 1783 C CA . GLU A 1 224 ? -1.023 2.092 -18.901 1.00 95.19 224 GLU A CA 1
ATOM 1784 C C . GLU A 1 224 ? -1.711 3.195 -18.078 1.00 95.19 224 GLU A C 1
ATOM 1786 O O . GLU A 1 224 ? -2.541 3.955 -18.583 1.00 95.19 224 GLU A O 1
ATOM 1791 N N . LYS A 1 225 ? -1.359 3.334 -16.792 1.00 92.56 225 LYS A N 1
ATOM 1792 C CA . LYS A 1 225 ? -1.940 4.375 -15.931 1.00 92.56 225 LYS A CA 1
ATOM 1793 C C . LYS A 1 225 ? -1.605 5.774 -16.424 1.00 92.56 225 LYS A C 1
ATOM 1795 O O . LYS A 1 225 ? -2.491 6.630 -16.447 1.00 92.56 225 LYS A O 1
ATOM 1800 N N . ILE A 1 226 ? -0.349 6.020 -16.794 1.00 92.81 226 ILE A N 1
ATOM 1801 C CA . ILE A 1 226 ? 0.059 7.327 -17.305 1.00 92.81 226 ILE A CA 1
ATOM 1802 C C . ILE A 1 226 ? -0.652 7.589 -18.629 1.00 92.81 226 ILE A C 1
ATOM 1804 O O . ILE A 1 226 ? -1.262 8.645 -18.760 1.00 92.81 226 ILE A O 1
ATOM 1808 N N . GLU A 1 227 ? -0.680 6.647 -19.571 1.00 92.62 227 GLU A N 1
ATOM 1809 C CA . GLU A 1 227 ? -1.406 6.784 -20.842 1.00 92.62 227 GLU A CA 1
ATOM 1810 C C . GLU A 1 227 ? -2.878 7.160 -20.628 1.00 92.62 227 GLU A C 1
ATOM 1812 O O . GLU A 1 227 ? -3.345 8.139 -21.214 1.00 92.62 227 GLU A O 1
ATOM 1817 N N . ASN A 1 228 ? -3.540 6.528 -19.657 1.00 93.06 228 ASN A N 1
ATOM 1818 C CA . ASN A 1 228 ? -4.922 6.811 -19.254 1.00 93.06 228 ASN A CA 1
ATOM 1819 C C . ASN A 1 228 ? -5.130 8.117 -18.459 1.00 93.06 228 ASN A C 1
ATOM 1821 O O . ASN A 1 228 ? -6.233 8.389 -17.982 1.00 93.06 228 ASN A O 1
ATOM 1825 N N . GLY A 1 229 ? -4.100 8.952 -18.307 1.00 89.94 229 GLY A N 1
ATOM 1826 C CA . GLY A 1 229 ? -4.219 10.282 -17.702 1.00 89.94 229 GLY A CA 1
ATOM 1827 C C . GLY A 1 229 ? -3.876 10.350 -16.215 1.00 89.94 229 GLY A C 1
ATOM 1828 O O . GLY A 1 229 ? -4.119 11.382 -15.593 1.00 89.94 229 GLY A O 1
ATOM 1829 N N . ALA A 1 230 ? -3.323 9.288 -15.620 1.00 89.12 230 ALA A N 1
ATOM 1830 C CA . ALA A 1 230 ? -2.863 9.346 -14.238 1.00 89.12 230 ALA A CA 1
ATOM 1831 C C . ALA A 1 230 ? -1.576 10.172 -14.120 1.00 89.12 230 ALA A C 1
ATOM 1833 O O . ALA A 1 230 ? -0.622 9.978 -14.874 1.00 89.12 230 ALA A O 1
ATOM 1834 N N . ASP A 1 231 ? -1.533 11.033 -13.105 1.00 83.56 231 ASP A N 1
ATOM 1835 C CA . ASP A 1 231 ? -0.353 11.820 -12.762 1.00 83.56 231 ASP A CA 1
ATOM 1836 C C . ASP A 1 231 ? 0.301 11.309 -11.478 1.00 83.56 231 ASP A C 1
ATOM 1838 O O . ASP A 1 231 ? -0.370 10.951 -10.501 1.00 83.56 231 ASP A O 1
ATOM 1842 N N . SER A 1 232 ? 1.634 11.349 -11.458 1.00 81.50 232 SER A N 1
ATOM 1843 C CA . SER A 1 232 ? 2.422 11.137 -10.246 1.00 81.50 232 SER A CA 1
ATOM 1844 C C . SER A 1 232 ? 2.089 12.196 -9.192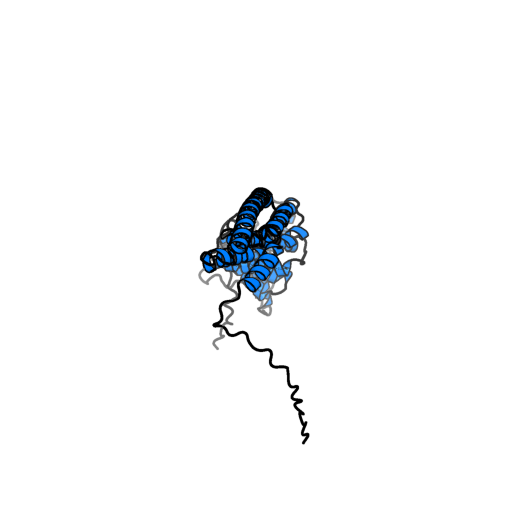 1.00 81.50 232 SER A C 1
ATOM 1846 O O . SER A 1 232 ? 1.923 13.380 -9.495 1.00 81.50 232 SER A O 1
ATOM 1848 N N . THR A 1 233 ? 2.045 11.796 -7.919 1.00 80.31 233 THR A N 1
ATOM 1849 C CA . THR A 1 233 ? 1.902 12.768 -6.820 1.00 80.31 233 THR A CA 1
ATOM 1850 C C . THR A 1 233 ? 3.212 13.484 -6.496 1.00 80.31 233 THR A C 1
ATOM 1852 O O . THR A 1 233 ? 3.211 14.465 -5.754 1.00 80.31 233 THR A O 1
ATOM 1855 N N . GLY A 1 234 ? 4.337 12.991 -7.023 1.00 74.44 234 GLY A N 1
ATOM 1856 C CA . GLY A 1 234 ? 5.684 13.437 -6.680 1.00 74.44 234 GLY A CA 1
ATOM 1857 C C . GLY A 1 234 ? 6.083 13.161 -5.224 1.00 74.44 234 GLY A C 1
ATOM 1858 O O . GLY A 1 234 ? 7.120 13.651 -4.781 1.00 74.44 234 GLY A O 1
ATOM 1859 N N . SER A 1 235 ? 5.291 12.386 -4.474 1.00 71.69 235 SER A N 1
ATOM 1860 C CA . SER A 1 235 ? 5.467 12.162 -3.033 1.00 71.69 235 SER A CA 1
ATOM 1861 C C . SER A 1 235 ? 6.701 11.322 -2.700 1.00 71.69 235 SER A C 1
ATOM 1863 O O . SER A 1 235 ? 7.213 11.406 -1.587 1.00 71.69 235 SER A O 1
ATOM 1865 N N . ARG A 1 236 ? 7.210 10.539 -3.661 1.00 71.19 236 ARG A N 1
ATOM 1866 C CA . ARG A 1 236 ? 8.394 9.672 -3.498 1.00 71.19 236 ARG A CA 1
ATOM 1867 C C . ARG A 1 236 ? 9.558 10.076 -4.406 1.00 71.19 236 ARG A C 1
ATOM 1869 O O . ARG A 1 236 ? 10.389 9.251 -4.777 1.00 71.19 236 ARG A O 1
ATOM 1876 N N . GLY A 1 237 ? 9.618 11.376 -4.707 1.00 55.84 237 GLY A N 1
ATOM 1877 C CA . GLY A 1 237 ? 10.628 12.004 -5.551 1.00 55.84 237 GLY A CA 1
ATOM 1878 C C . GLY A 1 237 ? 10.253 11.964 -7.030 1.00 55.84 237 GLY A C 1
ATOM 1879 O O . GLY A 1 237 ? 9.699 10.985 -7.522 1.00 55.84 237 GLY A O 1
ATOM 1880 N N . ARG A 1 238 ? 10.566 13.045 -7.751 1.00 58.06 238 ARG A N 1
ATOM 1881 C CA . ARG A 1 238 ? 10.560 13.035 -9.217 1.00 58.06 238 ARG A CA 1
ATOM 1882 C C . ARG A 1 238 ? 11.935 12.591 -9.677 1.00 58.06 238 ARG A C 1
ATOM 1884 O O . ARG A 1 238 ? 12.934 13.244 -9.382 1.00 58.06 238 ARG A O 1
ATOM 1891 N N . PHE A 1 239 ? 11.991 11.464 -10.365 1.00 62.72 239 PHE A N 1
ATOM 1892 C CA . PHE A 1 239 ? 13.199 11.065 -11.073 1.00 62.72 239 PHE A CA 1
ATOM 1893 C C . PHE A 1 239 ? 13.317 11.890 -12.340 1.00 62.72 239 PHE A C 1
ATOM 1895 O O . PHE A 1 239 ? 12.294 12.178 -12.943 1.00 62.72 239 PHE A O 1
ATOM 1902 N N . GLY A 1 240 ? 14.537 12.243 -12.753 1.00 61.09 240 GLY A N 1
ATOM 1903 C CA . GLY A 1 240 ? 14.740 12.997 -13.998 1.00 61.09 240 GLY A CA 1
ATOM 1904 C C . GLY A 1 240 ? 14.088 12.317 -15.206 1.00 61.09 240 GLY A C 1
ATOM 1905 O O . GLY A 1 240 ? 13.544 12.994 -16.060 1.00 61.09 240 GLY A O 1
ATOM 1906 N N . GLY A 1 241 ? 14.035 10.980 -15.219 1.00 68.50 241 GLY A N 1
ATOM 1907 C CA . GLY A 1 241 ? 13.313 10.232 -16.248 1.00 68.50 241 GLY A CA 1
ATOM 1908 C C . GLY A 1 241 ? 11.786 10.171 -16.098 1.00 68.50 241 GLY A C 1
ATOM 1909 O O . GLY A 1 241 ? 11.102 9.761 -17.022 1.00 68.50 241 GLY A O 1
ATOM 1910 N N . PHE A 1 242 ? 11.226 10.580 -14.958 1.00 81.50 242 PHE A N 1
ATOM 1911 C CA . PHE A 1 242 ? 9.785 10.540 -14.655 1.00 81.50 242 PHE A CA 1
ATOM 1912 C C . PHE A 1 242 ? 9.234 11.913 -14.226 1.00 81.50 242 PHE A C 1
ATOM 1914 O O . PHE A 1 242 ? 8.230 12.000 -13.520 1.00 81.50 242 PHE A O 1
ATOM 1921 N N . ASP A 1 243 ? 9.927 12.996 -14.567 1.00 80.19 243 ASP A N 1
ATOM 1922 C CA . ASP A 1 243 ? 9.622 14.356 -14.113 1.00 80.19 243 ASP A CA 1
ATOM 1923 C C . ASP A 1 243 ? 8.462 15.008 -14.880 1.00 80.19 243 ASP A C 1
ATOM 1925 O O . ASP A 1 243 ? 7.729 15.834 -14.323 1.00 80.19 243 ASP A O 1
ATOM 1929 N N . THR A 1 244 ? 8.284 14.601 -16.135 1.00 86.62 244 THR A N 1
ATOM 1930 C CA . THR A 1 244 ? 7.200 14.975 -17.037 1.00 86.62 244 THR A CA 1
ATOM 1931 C C . THR A 1 244 ? 6.514 13.725 -17.574 1.00 86.62 244 THR A C 1
ATOM 1933 O O . THR A 1 244 ? 7.100 12.644 -17.623 1.00 86.62 244 THR A O 1
ATOM 1936 N N . ARG A 1 245 ? 5.263 13.877 -18.019 1.00 88.62 245 ARG A N 1
ATOM 1937 C CA . ARG A 1 245 ? 4.505 12.796 -18.660 1.00 88.62 245 ARG A CA 1
ATOM 1938 C C . ARG A 1 245 ? 5.247 12.222 -19.871 1.00 88.62 245 ARG A C 1
ATOM 1940 O O . ARG A 1 245 ? 5.375 11.011 -19.973 1.00 88.62 245 ARG A O 1
ATOM 1947 N N . GLU A 1 246 ? 5.743 13.081 -20.764 1.00 89.44 246 GLU A N 1
ATOM 1948 C CA . GLU A 1 246 ? 6.465 12.647 -21.970 1.00 89.44 246 GLU A CA 1
ATOM 1949 C C . GLU A 1 246 ? 7.758 11.902 -21.615 1.00 89.44 246 GLU A C 1
ATOM 1951 O O . GLU A 1 246 ? 8.005 10.833 -22.170 1.00 89.44 246 GLU A O 1
ATOM 1956 N N . ASN A 1 247 ? 8.541 12.402 -20.649 1.00 88.81 247 ASN A N 1
ATOM 1957 C CA . ASN A 1 247 ? 9.731 11.688 -20.183 1.00 88.81 247 ASN A CA 1
ATOM 1958 C C . ASN A 1 247 ? 9.368 10.345 -19.560 1.00 88.81 247 ASN A C 1
ATOM 1960 O O . ASN A 1 247 ? 10.020 9.350 -19.866 1.00 88.81 247 ASN A O 1
ATOM 1964 N N . ALA A 1 248 ? 8.304 10.290 -18.755 1.00 91.31 248 ALA A N 1
ATOM 1965 C CA . ALA A 1 248 ? 7.909 9.055 -18.104 1.00 91.31 248 ALA A CA 1
ATOM 1966 C C . ALA A 1 248 ? 7.457 7.982 -19.093 1.00 91.31 248 ALA A C 1
ATOM 1968 O O . ALA A 1 248 ? 7.879 6.834 -18.973 1.00 91.31 248 ALA A O 1
ATOM 1969 N N . LEU A 1 249 ? 6.656 8.363 -20.090 1.00 93.25 249 LEU A N 1
ATOM 1970 C CA . LEU A 1 249 ? 6.260 7.464 -21.170 1.00 93.25 249 LEU A CA 1
ATOM 1971 C C . LEU A 1 249 ? 7.482 6.985 -21.962 1.00 93.25 249 LEU A C 1
ATOM 1973 O O . LEU A 1 249 ? 7.612 5.787 -22.201 1.00 93.25 249 LEU A O 1
ATOM 1977 N N . GLY A 1 250 ? 8.416 7.882 -22.292 1.00 91.69 250 GLY A N 1
ATOM 1978 C CA . GLY A 1 250 ? 9.668 7.522 -22.960 1.00 91.69 250 GLY A CA 1
ATOM 1979 C C . GLY A 1 250 ? 10.519 6.535 -22.157 1.00 91.69 250 GLY A C 1
ATOM 1980 O O . GLY A 1 250 ? 10.950 5.515 -22.688 1.00 91.69 250 GLY A O 1
ATOM 1981 N N . TRP A 1 251 ? 10.712 6.790 -20.861 1.00 93.25 251 TRP A N 1
ATOM 1982 C CA . TRP A 1 251 ? 11.486 5.925 -19.967 1.00 93.25 251 TRP A CA 1
ATOM 1983 C C . TRP A 1 251 ? 10.842 4.567 -19.720 1.00 93.25 251 TRP A C 1
ATOM 1985 O O . TRP A 1 251 ? 11.548 3.562 -19.718 1.00 93.25 251 TRP A O 1
ATOM 1995 N N . LEU A 1 252 ? 9.526 4.508 -19.521 1.00 96.06 252 LEU A N 1
ATOM 1996 C CA . LEU A 1 252 ? 8.831 3.236 -19.321 1.00 96.06 252 LEU A CA 1
ATOM 1997 C C . LEU A 1 252 ? 8.886 2.372 -20.581 1.00 96.06 252 LEU A C 1
ATOM 1999 O O . LEU A 1 252 ? 9.226 1.194 -20.482 1.00 96.06 252 LEU A O 1
ATOM 2003 N N . ASN A 1 253 ? 8.656 2.968 -21.753 1.00 96.06 253 ASN A N 1
ATOM 2004 C CA . ASN A 1 253 ? 8.812 2.286 -23.035 1.00 96.06 253 ASN A CA 1
ATOM 2005 C C . ASN A 1 253 ? 10.257 1.816 -23.254 1.00 96.06 253 ASN A C 1
ATOM 2007 O O . ASN A 1 253 ? 10.482 0.659 -23.588 1.00 96.06 253 ASN A O 1
ATOM 2011 N N . TYR A 1 254 ? 11.260 2.651 -22.974 1.00 94.19 254 TYR A N 1
ATOM 2012 C CA . TYR A 1 254 ? 12.657 2.233 -23.090 1.00 94.19 254 TYR A CA 1
ATOM 2013 C C . TYR A 1 254 ? 12.996 1.059 -22.158 1.00 94.19 254 TYR A C 1
ATOM 2015 O O . TYR A 1 254 ? 13.616 0.089 -22.591 1.00 94.19 254 TYR A O 1
ATOM 2023 N N . ILE A 1 255 ? 12.573 1.113 -20.890 1.00 95.12 255 ILE A N 1
ATOM 2024 C CA . ILE A 1 255 ? 12.817 0.043 -19.913 1.00 95.12 255 ILE A CA 1
ATOM 2025 C C . ILE A 1 255 ? 12.149 -1.256 -20.367 1.00 95.12 255 ILE A C 1
ATOM 2027 O O . ILE A 1 255 ? 12.807 -2.295 -20.402 1.00 95.12 255 ILE A O 1
ATOM 2031 N N . LEU A 1 256 ? 10.872 -1.209 -20.752 1.00 97.00 256 LEU A N 1
ATOM 2032 C CA . LEU A 1 256 ? 10.148 -2.381 -21.247 1.00 97.00 256 LEU A CA 1
ATOM 2033 C C . LEU A 1 256 ? 10.783 -2.937 -22.519 1.00 97.00 256 LEU A C 1
ATOM 2035 O O . LEU A 1 256 ? 10.975 -4.149 -22.625 1.00 97.00 256 LEU A O 1
ATOM 2039 N N . GLY A 1 257 ? 11.174 -2.066 -23.445 1.00 93.31 257 GLY A N 1
ATOM 2040 C CA . GLY A 1 257 ? 11.867 -2.443 -24.666 1.00 93.31 257 GLY A CA 1
ATOM 2041 C C . GLY A 1 257 ? 13.199 -3.122 -24.383 1.00 93.31 257 GLY A C 1
ATOM 2042 O O . GLY A 1 257 ? 13.457 -4.213 -24.887 1.00 93.31 257 GLY A O 1
ATOM 2043 N N . TYR A 1 258 ? 14.010 -2.546 -23.495 1.00 91.50 258 TYR A N 1
ATOM 2044 C CA . TYR A 1 258 ? 15.288 -3.125 -23.095 1.00 91.50 258 TYR A CA 1
ATOM 2045 C C . TYR A 1 258 ? 15.115 -4.516 -22.478 1.00 91.50 258 TYR A C 1
ATOM 2047 O O . TYR A 1 258 ? 15.824 -5.457 -22.838 1.00 91.50 258 TYR A O 1
ATOM 2055 N N . MET A 1 259 ? 14.167 -4.651 -21.550 1.00 93.81 259 MET A N 1
ATOM 2056 C CA . MET A 1 259 ? 13.907 -5.907 -20.854 1.00 93.81 259 MET A CA 1
ATOM 2057 C C . MET A 1 259 ? 13.439 -7.000 -21.803 1.00 93.81 259 MET A C 1
ATOM 2059 O O . MET A 1 259 ? 14.048 -8.067 -21.850 1.00 93.81 259 MET A O 1
ATOM 2063 N N . ASN A 1 260 ? 12.401 -6.727 -22.591 1.00 91.44 260 ASN A N 1
ATOM 2064 C CA . ASN A 1 260 ? 11.850 -7.708 -23.517 1.00 91.44 260 ASN A CA 1
ATOM 2065 C C . ASN A 1 260 ? 12.875 -8.078 -24.600 1.00 91.44 260 ASN A C 1
ATOM 2067 O O . ASN A 1 260 ? 13.118 -9.260 -24.833 1.00 91.44 260 ASN A O 1
ATOM 2071 N N . TYR A 1 261 ? 13.563 -7.091 -25.184 1.00 88.56 261 TYR A N 1
ATOM 2072 C CA . TYR A 1 261 ? 14.488 -7.325 -26.292 1.00 88.56 261 TYR A CA 1
ATOM 2073 C C . TYR A 1 261 ? 15.800 -7.997 -25.861 1.00 88.56 261 TYR A C 1
ATOM 2075 O O . TYR A 1 261 ? 16.223 -8.983 -26.466 1.00 88.56 261 TYR A O 1
ATOM 2083 N N . PHE A 1 262 ? 16.466 -7.474 -24.823 1.00 84.12 262 PHE A N 1
ATOM 2084 C CA . PHE A 1 262 ? 17.834 -7.878 -24.467 1.00 84.12 262 PHE A CA 1
ATOM 2085 C C . PHE A 1 262 ? 17.929 -8.835 -23.279 1.00 84.12 262 PHE A C 1
ATOM 2087 O O . PHE A 1 262 ? 18.957 -9.501 -23.143 1.00 84.12 262 PHE A O 1
ATOM 2094 N N . ARG A 1 263 ? 16.920 -8.891 -22.398 1.00 86.69 263 ARG A N 1
ATOM 2095 C CA . ARG A 1 263 ? 16.953 -9.757 -21.202 1.00 86.69 263 ARG A CA 1
ATOM 2096 C C . ARG A 1 263 ? 16.087 -10.998 -21.372 1.00 86.69 263 ARG A C 1
ATOM 2098 O O . ARG A 1 263 ? 16.581 -12.102 -21.173 1.00 86.69 263 ARG A O 1
ATOM 2105 N N . LEU A 1 264 ? 14.833 -10.820 -21.782 1.00 87.31 264 LEU A N 1
ATOM 2106 C CA . LEU A 1 264 ? 13.851 -11.904 -21.876 1.00 87.31 264 LEU A CA 1
ATOM 2107 C C . LEU A 1 264 ? 13.877 -12.637 -23.225 1.00 87.31 264 LEU A C 1
ATOM 2109 O O . LEU A 1 264 ? 13.378 -13.753 -23.324 1.00 87.31 264 LEU A O 1
ATOM 2113 N N . GLY A 1 265 ? 14.472 -12.037 -24.261 1.00 85.94 265 GLY A N 1
ATOM 2114 C CA . GLY A 1 265 ? 14.521 -12.617 -25.607 1.00 85.94 265 GLY A CA 1
ATOM 2115 C C . GLY A 1 265 ? 13.210 -12.491 -26.393 1.00 85.94 265 GLY A C 1
ATOM 2116 O O . GLY A 1 265 ? 13.117 -13.005 -27.506 1.00 85.94 265 GLY A O 1
ATOM 2117 N N . GLU A 1 266 ? 12.225 -11.766 -25.862 1.00 90.50 266 GLU A N 1
ATOM 2118 C CA . GLU A 1 266 ? 10.972 -11.390 -26.523 1.00 90.50 266 GLU A CA 1
ATOM 2119 C C . GLU A 1 266 ? 11.222 -10.231 -27.506 1.00 90.50 266 GLU A C 1
ATOM 2121 O O . GLU A 1 266 ? 10.733 -9.116 -27.325 1.00 90.50 266 GLU A O 1
ATOM 2126 N N . ARG A 1 267 ? 12.041 -10.471 -28.539 1.00 84.44 267 ARG A N 1
ATOM 2127 C CA . ARG A 1 267 ? 12.529 -9.420 -29.453 1.00 84.44 267 ARG A CA 1
ATOM 2128 C C . ARG A 1 267 ? 11.410 -8.668 -30.175 1.00 84.44 267 ARG A C 1
ATOM 2130 O O . ARG A 1 267 ? 11.487 -7.447 -30.258 1.00 84.44 267 ARG A O 1
ATOM 2137 N N . ASP A 1 268 ? 10.376 -9.374 -30.636 1.00 84.56 268 ASP A N 1
ATOM 2138 C CA . ASP A 1 268 ? 9.225 -8.769 -31.328 1.00 84.56 268 ASP A CA 1
ATOM 2139 C C . ASP A 1 268 ? 8.506 -7.746 -30.446 1.00 84.56 268 ASP A C 1
ATOM 2141 O O . ASP A 1 268 ? 8.253 -6.613 -30.843 1.00 84.56 268 ASP A O 1
ATOM 2145 N N . ARG A 1 269 ? 8.250 -8.130 -29.199 1.00 88.75 269 ARG A N 1
ATOM 2146 C CA . ARG A 1 269 ? 7.604 -7.269 -28.213 1.00 88.75 269 ARG A CA 1
ATOM 2147 C C . ARG A 1 269 ? 8.519 -6.138 -27.757 1.00 88.75 269 ARG A C 1
ATOM 2149 O O . ARG A 1 269 ? 8.092 -5.007 -27.554 1.00 88.75 269 ARG A O 1
ATOM 2156 N N . GLY A 1 270 ? 9.800 -6.444 -27.571 1.00 88.50 270 GLY A N 1
ATOM 2157 C CA . GLY A 1 270 ? 10.785 -5.466 -27.143 1.00 88.50 270 GLY A CA 1
ATOM 2158 C C . GLY A 1 270 ? 10.975 -4.349 -28.159 1.00 88.50 270 GLY A C 1
ATOM 2159 O O . GLY A 1 270 ? 11.118 -3.197 -27.755 1.00 88.50 270 GLY A O 1
ATOM 2160 N N . ILE A 1 271 ? 10.934 -4.655 -29.460 1.00 85.06 271 ILE A N 1
ATOM 2161 C CA . ILE A 1 271 ? 11.147 -3.621 -30.467 1.00 85.06 271 ILE A CA 1
ATOM 2162 C C . ILE A 1 271 ? 9.991 -2.624 -30.558 1.00 85.06 271 ILE A C 1
ATOM 2164 O O . ILE A 1 271 ? 10.241 -1.443 -30.776 1.00 85.06 271 ILE A O 1
ATOM 2168 N N . GLU A 1 272 ? 8.755 -3.063 -30.317 1.00 87.62 272 GLU A N 1
ATOM 2169 C CA . GLU A 1 272 ? 7.574 -2.194 -30.271 1.00 87.62 272 GLU A CA 1
ATOM 2170 C C . GLU A 1 272 ? 7.723 -1.135 -29.171 1.00 87.62 272 GLU A C 1
ATOM 2172 O O . GLU A 1 272 ? 7.584 0.065 -29.408 1.00 87.62 272 GLU A O 1
ATOM 2177 N N . TYR A 1 273 ? 8.139 -1.550 -27.977 1.00 93.94 273 TYR A N 1
ATOM 2178 C CA . TYR A 1 273 ? 8.413 -0.617 -26.888 1.00 93.94 273 TYR A CA 1
ATOM 2179 C C . TYR A 1 273 ? 9.605 0.311 -27.177 1.00 93.94 273 TYR A C 1
ATOM 2181 O O . TYR A 1 273 ? 9.535 1.510 -26.899 1.00 93.94 273 TYR A O 1
ATOM 2189 N N . LEU A 1 274 ? 10.697 -0.197 -27.765 1.00 87.31 274 LEU A N 1
ATOM 2190 C CA . LEU A 1 274 ? 11.828 0.653 -28.168 1.00 87.31 274 LEU A CA 1
ATOM 2191 C C . LEU A 1 274 ? 11.401 1.684 -29.224 1.00 87.31 274 LEU A C 1
ATOM 2193 O O . LEU A 1 274 ? 11.821 2.836 -29.151 1.00 87.31 274 LEU A O 1
ATOM 2197 N N . TYR A 1 275 ? 10.529 1.302 -30.160 1.00 84.25 275 TYR A N 1
ATOM 2198 C CA . TYR A 1 275 ? 9.916 2.213 -31.120 1.00 84.25 275 TYR A CA 1
ATOM 2199 C C . TYR A 1 275 ? 9.131 3.320 -30.410 1.00 84.25 275 TYR A C 1
ATOM 2201 O O . TYR A 1 275 ? 9.417 4.504 -30.618 1.00 84.25 275 TYR A O 1
ATOM 2209 N N . HIS A 1 276 ? 8.209 2.958 -29.515 1.00 88.38 276 HIS A N 1
ATOM 2210 C CA . HIS A 1 276 ? 7.401 3.924 -28.772 1.00 88.38 276 HIS A CA 1
ATOM 2211 C C . HIS A 1 276 ? 8.244 4.890 -27.938 1.00 88.38 276 HIS A C 1
ATOM 2213 O O . HIS A 1 276 ? 7.932 6.081 -27.890 1.00 88.38 276 HIS A O 1
ATOM 2219 N N . ALA A 1 277 ? 9.356 4.432 -27.355 1.00 88.50 277 ALA A N 1
ATOM 2220 C CA . ALA A 1 277 ? 10.274 5.300 -26.618 1.00 88.50 277 ALA A CA 1
ATOM 2221 C C . ALA A 1 277 ? 10.788 6.476 -27.472 1.00 88.50 277 ALA A C 1
ATOM 2223 O O . ALA A 1 277 ? 10.962 7.582 -26.955 1.00 88.50 277 ALA A O 1
ATOM 2224 N N . THR A 1 278 ? 10.955 6.279 -28.787 1.00 80.81 278 THR A N 1
ATOM 2225 C CA . THR A 1 278 ? 11.425 7.329 -29.706 1.00 80.81 278 THR A CA 1
ATOM 2226 C C . THR A 1 278 ? 10.369 8.378 -30.069 1.00 80.81 278 THR A C 1
ATOM 2228 O O . THR A 1 278 ? 10.712 9.456 -30.563 1.00 80.81 278 THR A O 1
ATOM 2231 N N . LEU A 1 279 ? 9.084 8.107 -29.813 1.00 83.94 279 LEU A N 1
ATOM 2232 C CA . LEU A 1 279 ? 7.985 9.011 -30.173 1.00 83.94 279 LEU A CA 1
ATOM 2233 C C . LEU A 1 279 ? 7.847 10.193 -29.204 1.00 83.94 279 LEU A C 1
ATOM 2235 O O . LEU A 1 279 ? 7.333 11.251 -29.578 1.00 83.94 279 LEU A O 1
ATOM 2239 N N . TYR A 1 280 ? 8.326 10.041 -27.970 1.00 85.56 280 TYR A N 1
ATOM 2240 C CA . TYR A 1 280 ? 8.218 11.062 -26.929 1.00 85.56 280 TYR A CA 1
ATOM 2241 C C . TYR A 1 280 ? 9.393 12.045 -26.967 1.00 85.56 280 TYR A C 1
ATOM 2243 O O . TYR A 1 280 ? 10.506 11.700 -27.361 1.00 85.56 280 TYR A O 1
ATOM 2251 N N . LYS A 1 281 ? 9.182 13.294 -26.527 1.00 82.19 281 LYS A N 1
ATOM 2252 C CA . LYS A 1 281 ? 10.241 14.320 -26.444 1.00 82.19 281 LYS A CA 1
ATOM 2253 C C . LYS A 1 281 ? 11.142 14.105 -25.222 1.00 82.19 281 LYS A C 1
ATOM 2255 O O . LYS A 1 281 ? 11.222 14.952 -24.339 1.00 82.19 281 LYS A O 1
ATOM 2260 N N . CYS A 1 282 ? 11.825 12.973 -25.196 1.00 80.31 282 CYS A N 1
ATOM 2261 C CA . CYS A 1 282 ? 12.767 12.590 -24.154 1.00 80.31 282 CYS A CA 1
ATOM 2262 C C . CYS A 1 282 ? 14.144 12.277 -24.762 1.00 80.31 282 CYS A C 1
ATOM 2264 O O . CYS A 1 282 ? 14.325 12.344 -25.981 1.00 80.31 282 CYS A O 1
ATOM 2266 N N . GLU A 1 283 ? 15.126 11.936 -23.926 1.00 79.94 283 GLU A N 1
ATOM 2267 C CA . GLU A 1 283 ? 16.495 11.622 -24.372 1.00 79.94 283 GLU A CA 1
ATOM 2268 C C . GLU A 1 283 ? 16.561 10.453 -25.369 1.00 79.94 283 GLU A C 1
ATOM 2270 O O . GLU A 1 283 ? 17.441 10.405 -26.225 1.00 79.94 283 GLU A O 1
ATOM 2275 N N . PHE A 1 284 ? 15.567 9.569 -25.322 1.00 82.50 284 PHE A N 1
ATOM 2276 C CA . PHE A 1 284 ? 15.486 8.374 -26.151 1.00 82.50 284 PHE A CA 1
ATOM 2277 C C . PHE A 1 284 ? 15.078 8.620 -27.598 1.00 82.50 284 PHE A C 1
ATOM 2279 O O . PHE A 1 284 ? 15.334 7.781 -28.457 1.00 82.50 284 PHE A O 1
ATOM 2286 N N . LYS A 1 285 ? 14.519 9.795 -27.902 1.00 78.12 285 LYS A N 1
ATOM 2287 C CA . LYS A 1 285 ? 14.125 10.163 -29.266 1.00 78.12 285 LYS A CA 1
ATOM 2288 C C . LYS A 1 285 ? 15.259 10.020 -30.283 1.00 78.12 285 LYS A C 1
ATOM 2290 O O . LYS A 1 285 ? 15.018 9.642 -31.427 1.00 78.12 285 LYS A O 1
ATOM 2295 N N . TYR A 1 286 ? 16.485 10.321 -29.865 1.00 70.31 286 TY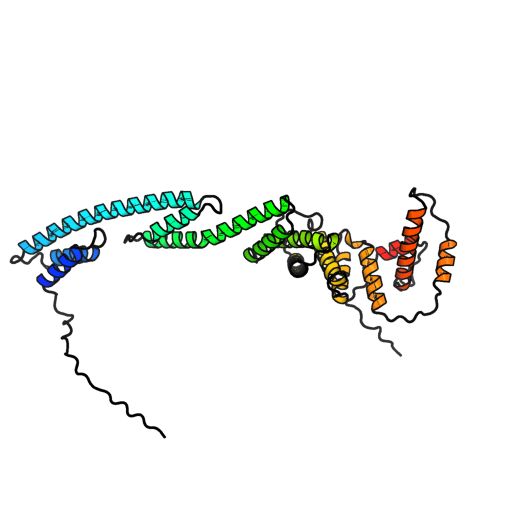R A N 1
ATOM 2296 C CA . TYR A 1 286 ? 17.672 10.308 -30.722 1.00 70.31 286 TYR A CA 1
ATOM 2297 C C . TYR A 1 286 ? 18.753 9.348 -30.215 1.00 70.31 286 TYR A C 1
ATOM 2299 O O . TYR A 1 286 ? 19.919 9.487 -30.582 1.00 70.31 286 TYR A O 1
ATOM 2307 N N . ASP A 1 287 ? 18.393 8.390 -29.359 1.00 69.44 287 ASP A N 1
ATOM 2308 C CA . ASP A 1 287 ? 19.363 7.443 -28.821 1.00 69.44 287 ASP A CA 1
ATOM 2309 C C . ASP A 1 287 ? 19.780 6.437 -29.899 1.00 69.44 287 ASP A C 1
ATOM 2311 O O . ASP A 1 287 ? 18.993 5.591 -30.330 1.00 69.44 287 ASP A O 1
ATOM 2315 N N . ALA A 1 288 ? 21.044 6.512 -30.318 1.00 62.78 288 ALA A N 1
ATOM 2316 C CA . ALA A 1 288 ? 21.614 5.654 -31.351 1.00 62.78 288 ALA A CA 1
ATOM 2317 C C . ALA A 1 288 ? 21.446 4.151 -31.059 1.00 62.78 288 ALA A C 1
ATOM 2319 O O . ALA A 1 288 ? 21.318 3.362 -31.997 1.00 62.78 288 ALA A O 1
ATOM 2320 N N . PHE A 1 289 ? 21.406 3.749 -29.785 1.00 69.94 289 PHE A N 1
ATOM 2321 C CA . PHE A 1 289 ? 21.219 2.358 -29.388 1.00 69.94 289 PHE A CA 1
ATOM 2322 C C . PHE A 1 289 ? 19.853 1.812 -29.823 1.00 69.94 289 PHE A C 1
ATOM 2324 O O . PHE A 1 289 ? 19.773 0.680 -30.297 1.00 69.94 289 PHE A O 1
ATOM 2331 N N . MET A 1 290 ? 18.788 2.617 -29.738 1.00 68.94 290 MET A N 1
ATOM 2332 C CA . MET A 1 290 ? 17.445 2.210 -30.173 1.00 68.94 290 MET A CA 1
ATOM 2333 C C . MET A 1 290 ? 17.360 2.012 -31.682 1.00 68.94 290 MET A C 1
ATOM 2335 O O . MET A 1 290 ? 16.842 0.996 -32.142 1.00 68.94 290 MET A O 1
ATOM 2339 N N . TYR A 1 291 ? 17.935 2.936 -32.453 1.00 65.56 291 TYR A N 1
ATOM 2340 C CA . TYR A 1 291 ? 17.996 2.806 -33.910 1.00 65.56 291 TYR A CA 1
ATOM 2341 C C . TYR A 1 291 ? 18.848 1.603 -34.334 1.00 65.56 291 TYR A C 1
ATOM 2343 O O . TYR A 1 291 ? 18.503 0.910 -35.288 1.00 65.56 291 TYR A O 1
ATOM 2351 N N . GLN A 1 292 ? 19.929 1.305 -33.605 1.00 67.50 292 GLN A N 1
ATOM 2352 C CA . GLN A 1 292 ? 20.734 0.109 -33.847 1.00 67.50 292 GLN A CA 1
ATOM 2353 C C . GLN A 1 292 ? 19.965 -1.182 -33.526 1.00 67.50 292 GLN A C 1
ATOM 2355 O O . GLN A 1 292 ? 20.044 -2.140 -34.293 1.00 67.50 292 GLN A O 1
ATOM 2360 N N . ALA A 1 293 ? 19.221 -1.222 -32.417 1.00 70.19 293 ALA A N 1
ATOM 2361 C CA . ALA A 1 293 ? 18.402 -2.374 -32.046 1.00 70.19 293 ALA A CA 1
ATOM 2362 C C . ALA A 1 293 ? 17.311 -2.650 -33.092 1.00 70.19 293 ALA A C 1
ATOM 2364 O O . ALA A 1 293 ? 17.176 -3.787 -33.539 1.00 70.19 293 ALA A O 1
ATOM 2365 N N . ALA A 1 294 ? 16.610 -1.601 -33.541 1.00 66.12 294 ALA A N 1
ATOM 2366 C CA . ALA A 1 294 ? 15.637 -1.676 -34.630 1.00 66.12 294 ALA A CA 1
ATOM 2367 C C . ALA A 1 294 ? 16.261 -2.189 -35.921 1.00 66.12 294 ALA A C 1
ATOM 2369 O O . ALA A 1 294 ? 15.708 -3.075 -36.567 1.00 66.12 294 ALA A O 1
ATOM 2370 N N . ALA A 1 295 ? 17.447 -1.687 -36.262 1.00 61.06 295 ALA A N 1
ATOM 2371 C CA . ALA A 1 295 ? 18.149 -2.135 -37.445 1.00 61.06 295 ALA A CA 1
ATOM 2372 C C . ALA A 1 295 ? 18.457 -3.637 -37.405 1.00 61.06 295 ALA A C 1
ATOM 2374 O O . ALA A 1 295 ? 18.124 -4.368 -38.332 1.00 61.06 295 ALA A O 1
ATOM 2375 N N . ILE A 1 296 ? 19.050 -4.113 -36.309 1.00 65.38 296 ILE A N 1
ATOM 2376 C CA . ILE A 1 296 ? 19.356 -5.539 -36.137 1.00 65.38 296 ILE A CA 1
ATOM 2377 C C . ILE A 1 296 ? 18.079 -6.381 -36.212 1.00 65.38 296 ILE A C 1
ATOM 2379 O O . ILE A 1 296 ? 18.074 -7.414 -36.869 1.00 65.38 296 ILE A O 1
ATOM 2383 N N . TYR A 1 297 ? 16.998 -5.935 -35.573 1.00 68.00 297 TYR A N 1
ATOM 2384 C CA . TYR A 1 297 ? 15.729 -6.653 -35.569 1.00 68.00 297 TYR A CA 1
ATOM 2385 C C . TYR A 1 297 ? 15.160 -6.873 -36.977 1.00 68.00 297 TYR A C 1
ATOM 2387 O O . TYR A 1 297 ? 14.841 -8.007 -37.333 1.00 68.00 297 TYR A O 1
ATOM 2395 N N . TYR A 1 298 ? 15.062 -5.816 -37.790 1.00 61.41 298 TYR A N 1
ATOM 2396 C CA . TYR A 1 298 ? 14.532 -5.933 -39.151 1.00 61.41 298 TYR A CA 1
ATOM 2397 C C . TYR A 1 298 ? 15.481 -6.710 -40.072 1.00 61.41 298 TYR A C 1
ATOM 2399 O O . TYR A 1 298 ? 15.016 -7.487 -40.900 1.00 61.41 298 TYR A O 1
ATOM 2407 N N . PHE A 1 299 ? 16.799 -6.600 -39.868 1.00 57.94 299 PHE A N 1
ATOM 2408 C CA . PHE A 1 299 ? 17.768 -7.444 -40.572 1.00 57.94 299 PHE A CA 1
ATOM 2409 C C . PHE A 1 299 ? 17.646 -8.930 -40.235 1.00 57.94 299 PHE A C 1
ATOM 2411 O O . PHE A 1 299 ? 17.817 -9.763 -41.118 1.00 57.94 299 PHE A O 1
ATOM 2418 N N . ASP A 1 300 ? 17.371 -9.276 -38.977 1.00 60.47 300 ASP A N 1
ATOM 2419 C CA . ASP A 1 300 ? 17.180 -10.670 -38.573 1.00 60.47 300 ASP A CA 1
ATOM 2420 C C . ASP A 1 300 ? 15.851 -11.238 -39.120 1.00 60.47 300 ASP A C 1
ATOM 2422 O O . ASP A 1 300 ? 15.747 -12.449 -39.332 1.00 60.47 300 ASP A O 1
ATOM 2426 N N . LYS A 1 301 ? 14.836 -10.387 -39.351 1.00 61.81 301 LYS A N 1
ATOM 2427 C CA . LYS A 1 301 ? 13.524 -10.782 -39.901 1.00 61.81 301 LYS A CA 1
ATOM 2428 C C . LYS A 1 301 ? 13.506 -10.921 -41.414 1.00 61.81 301 LYS A C 1
ATOM 2430 O O . LYS A 1 301 ? 12.909 -11.866 -41.931 1.00 61.81 301 LYS A O 1
ATOM 2435 N N . GLU A 1 302 ? 14.147 -10.008 -42.131 1.00 46.31 302 GLU A N 1
ATOM 2436 C CA . GLU A 1 302 ? 14.316 -10.156 -43.565 1.00 46.31 302 GLU A CA 1
ATOM 2437 C C . GLU A 1 302 ? 15.484 -11.112 -43.827 1.00 46.31 302 GLU A C 1
ATOM 2439 O O . GLU A 1 302 ? 16.651 -10.750 -43.707 1.00 46.31 302 GLU A O 1
ATOM 2444 N N . THR A 1 303 ? 15.201 -12.355 -44.225 1.00 40.69 303 THR A N 1
ATOM 2445 C CA . THR A 1 303 ? 16.217 -13.231 -44.828 1.00 40.69 303 THR A CA 1
ATOM 2446 C C . THR A 1 303 ? 16.671 -12.642 -46.169 1.00 40.69 303 THR A C 1
ATOM 2448 O O . THR A 1 303 ? 16.289 -13.135 -47.231 1.00 40.69 303 THR A O 1
ATOM 2451 N N . VAL A 1 304 ? 17.458 -11.565 -46.157 1.00 41.19 304 VAL A N 1
ATOM 2452 C CA . VAL A 1 304 ? 17.989 -10.958 -47.378 1.00 41.19 304 VAL A CA 1
ATOM 2453 C C . VAL A 1 304 ? 19.230 -11.730 -47.796 1.00 41.19 304 VAL A C 1
ATOM 2455 O O . VAL A 1 304 ? 20.303 -11.646 -47.196 1.00 41.19 304 VAL A O 1
ATOM 2458 N N . SER A 1 305 ? 19.059 -12.508 -48.863 1.00 37.41 305 SER A N 1
ATOM 2459 C CA . SER A 1 305 ? 20.157 -13.045 -49.659 1.00 37.41 305 SER A CA 1
ATOM 2460 C C . SER A 1 305 ? 21.031 -11.876 -50.142 1.00 37.41 305 SER A C 1
ATOM 2462 O O . SER A 1 305 ? 20.488 -10.919 -50.694 1.00 37.41 305 SER A O 1
ATOM 2464 N N . PRO A 1 306 ? 22.360 -11.904 -49.940 1.00 34.75 306 PRO A N 1
ATOM 2465 C CA . PRO A 1 306 ? 23.230 -10.765 -50.213 1.00 34.75 306 PRO A CA 1
ATOM 2466 C C . PRO A 1 306 ? 23.281 -10.468 -51.717 1.00 34.75 306 PRO A C 1
ATOM 2468 O O . PRO A 1 306 ? 24.060 -11.073 -52.453 1.00 34.75 306 PRO A O 1
ATOM 2471 N N . SER A 1 307 ? 22.470 -9.528 -52.204 1.00 35.62 307 SER A N 1
ATOM 2472 C CA . SER A 1 307 ? 22.557 -9.065 -53.588 1.00 35.62 307 SER A CA 1
ATOM 2473 C C . SER A 1 307 ? 23.500 -7.863 -53.712 1.00 35.62 307 SER A C 1
ATOM 2475 O O . SER A 1 307 ? 23.129 -6.721 -53.462 1.00 35.62 307 SER A O 1
ATOM 2477 N N . ALA A 1 308 ? 24.719 -8.169 -54.162 1.00 34.72 308 ALA A N 1
ATOM 2478 C CA . ALA A 1 308 ? 25.490 -7.417 -55.158 1.00 34.72 308 ALA A CA 1
ATOM 2479 C C . ALA A 1 308 ? 25.995 -5.986 -54.860 1.00 34.72 308 ALA A C 1
ATOM 2481 O O . ALA A 1 308 ? 26.232 -5.230 -55.801 1.00 34.72 308 ALA A O 1
ATOM 2482 N N . ILE A 1 309 ? 26.308 -5.640 -53.609 1.00 39.78 309 ILE A N 1
ATOM 2483 C CA . ILE A 1 309 ? 27.322 -4.605 -53.332 1.00 39.78 309 ILE A CA 1
ATOM 2484 C C . ILE A 1 309 ? 28.351 -5.198 -52.372 1.00 39.78 309 ILE A C 1
ATOM 2486 O O . ILE A 1 309 ? 28.080 -5.431 -51.197 1.00 39.78 309 ILE A O 1
ATOM 2490 N N . ASP A 1 310 ? 29.539 -5.490 -52.901 1.00 42.78 310 ASP A N 1
ATOM 2491 C CA . ASP A 1 310 ? 30.678 -5.953 -52.114 1.00 42.78 310 ASP A CA 1
ATOM 2492 C C . ASP A 1 310 ? 31.071 -4.850 -51.122 1.00 42.78 310 ASP A C 1
ATOM 2494 O O . ASP A 1 310 ? 31.373 -3.723 -51.521 1.00 42.78 310 ASP A O 1
ATOM 2498 N N . VAL A 1 311 ? 31.084 -5.197 -49.837 1.00 40.62 311 VAL A N 1
ATOM 2499 C CA . VAL A 1 311 ? 31.533 -4.391 -48.694 1.00 40.62 311 VAL A CA 1
ATOM 2500 C C . VAL A 1 311 ? 32.870 -3.665 -48.965 1.00 40.62 311 VAL A C 1
ATOM 2502 O O . VAL A 1 311 ? 33.070 -2.541 -48.502 1.00 40.62 311 VAL A O 1
ATOM 2505 N N . ASN A 1 312 ? 33.760 -4.230 -49.786 1.00 42.84 312 ASN A N 1
ATOM 2506 C CA . ASN A 1 312 ? 35.023 -3.603 -50.198 1.00 42.84 312 ASN A CA 1
ATOM 2507 C C . ASN A 1 312 ? 34.844 -2.348 -51.072 1.00 42.84 312 ASN A C 1
ATOM 2509 O O . ASN A 1 312 ? 35.699 -1.459 -51.069 1.00 42.84 312 ASN A O 1
ATOM 2513 N N . SER A 1 313 ? 33.733 -2.238 -51.800 1.00 44.62 313 SER A N 1
ATOM 2514 C CA . SER A 1 313 ? 33.392 -1.069 -52.624 1.00 44.62 313 SER A CA 1
ATOM 2515 C C . SER A 1 313 ? 33.112 0.160 -51.755 1.00 44.62 313 SER A C 1
ATOM 2517 O O . SER A 1 313 ? 33.482 1.276 -52.113 1.00 44.62 313 SER A O 1
ATOM 2519 N N . LEU A 1 314 ? 32.506 -0.054 -50.584 1.00 40.88 314 LEU A N 1
ATOM 2520 C CA . LEU A 1 314 ? 32.164 0.996 -49.624 1.00 40.88 314 LEU A CA 1
ATOM 2521 C C . LEU A 1 314 ? 33.381 1.438 -48.803 1.00 40.88 314 LEU A C 1
ATOM 2523 O O . LEU A 1 314 ? 33.558 2.634 -48.579 1.00 40.88 314 LEU A O 1
ATOM 2527 N N . PHE A 1 315 ? 34.273 0.508 -48.438 1.00 43.28 315 PHE A N 1
ATOM 2528 C CA . PHE A 1 315 ? 35.554 0.860 -47.813 1.00 43.28 315 PHE A CA 1
ATOM 2529 C C . PHE A 1 315 ? 36.404 1.765 -48.714 1.00 43.28 315 PHE A C 1
ATOM 2531 O O . PHE A 1 315 ? 36.963 2.754 -48.245 1.00 43.28 315 PHE A O 1
ATOM 2538 N N . ARG A 1 316 ? 36.411 1.507 -50.028 1.00 47.38 316 ARG A N 1
ATOM 2539 C CA . ARG A 1 316 ? 37.084 2.372 -51.009 1.00 47.38 316 ARG A CA 1
ATOM 2540 C C . ARG A 1 316 ? 36.533 3.800 -51.066 1.00 47.38 316 ARG A C 1
ATOM 2542 O O . ARG A 1 316 ? 37.308 4.720 -51.294 1.00 47.38 316 ARG A O 1
ATOM 2549 N N . LEU A 1 317 ? 35.228 3.989 -50.877 1.00 43.41 317 LEU A N 1
ATOM 2550 C CA . LEU A 1 317 ? 34.587 5.312 -50.858 1.00 43.41 317 LEU A CA 1
ATOM 2551 C C . LEU A 1 317 ? 34.867 6.069 -49.549 1.00 43.41 317 LEU A C 1
ATOM 2553 O O . LEU A 1 317 ? 35.112 7.277 -49.572 1.00 43.41 317 LEU A O 1
ATOM 2557 N N . ALA A 1 318 ? 34.889 5.361 -48.417 1.00 41.03 318 ALA A N 1
ATOM 2558 C CA . ALA A 1 318 ? 35.219 5.939 -47.115 1.00 41.03 318 ALA A CA 1
ATOM 2559 C C . ALA A 1 318 ? 36.677 6.430 -47.053 1.00 41.03 318 ALA A C 1
ATOM 2561 O O . ALA A 1 318 ? 36.926 7.540 -46.587 1.00 41.03 318 ALA A O 1
ATOM 2562 N N . ASP A 1 319 ? 37.620 5.663 -47.611 1.00 44.38 319 ASP A N 1
ATOM 2563 C CA . ASP A 1 319 ? 39.041 6.040 -47.682 1.00 44.38 319 ASP A CA 1
ATOM 2564 C C . ASP A 1 319 ? 39.309 7.257 -48.589 1.00 44.38 319 ASP A C 1
ATOM 2566 O O . ASP A 1 319 ? 40.346 7.910 -48.473 1.00 44.38 319 ASP A O 1
ATOM 2570 N N . GLN A 1 320 ? 38.380 7.587 -49.491 1.00 43.84 320 GLN A N 1
ATOM 2571 C CA . GLN A 1 320 ? 38.510 8.700 -50.439 1.00 43.84 320 GLN A CA 1
ATOM 2572 C C . GLN A 1 320 ? 37.897 10.017 -49.941 1.00 43.84 320 GLN A C 1
ATOM 2574 O O . GLN A 1 320 ? 38.013 11.037 -50.622 1.00 43.84 320 GLN A O 1
ATOM 2579 N N . THR A 1 321 ? 37.271 10.034 -48.760 1.00 39.44 321 THR A N 1
ATOM 2580 C CA . THR A 1 321 ? 36.610 11.233 -48.225 1.00 39.44 321 THR A CA 1
ATOM 2581 C C . THR A 1 321 ? 37.539 11.968 -47.244 1.00 39.44 321 THR A C 1
ATOM 2583 O O . THR A 1 321 ? 37.918 11.397 -46.221 1.00 39.44 321 THR A O 1
ATOM 2586 N N . PRO A 1 322 ? 37.940 13.229 -47.500 1.00 39.22 322 PRO A N 1
ATOM 2587 C CA . PRO A 1 322 ? 38.863 13.938 -46.617 1.00 39.22 322 PRO A CA 1
ATOM 2588 C C . PRO A 1 322 ? 38.223 14.272 -45.259 1.00 39.22 322 PRO A C 1
ATOM 2590 O O . PRO A 1 322 ? 37.078 14.714 -45.179 1.00 39.22 322 PRO A O 1
ATOM 2593 N N . ALA A 1 323 ? 38.989 14.079 -44.180 1.00 41.03 323 ALA A N 1
ATOM 2594 C CA . ALA A 1 323 ? 38.527 14.274 -42.808 1.00 41.03 323 ALA A CA 1
ATOM 2595 C C . ALA A 1 323 ? 38.210 15.755 -42.486 1.00 41.03 323 ALA A C 1
ATOM 2597 O O . ALA A 1 323 ? 38.992 16.642 -42.847 1.00 41.03 323 ALA A O 1
ATOM 2598 N N . PRO A 1 324 ? 37.123 16.052 -41.745 1.00 37.97 324 PRO A N 1
ATOM 2599 C CA . PRO A 1 324 ? 36.835 17.408 -41.286 1.00 37.97 324 PRO A CA 1
ATOM 2600 C C . PRO A 1 324 ? 37.864 17.862 -40.238 1.00 37.97 324 PRO A C 1
ATOM 2602 O O . PRO A 1 324 ? 38.131 17.183 -39.246 1.00 37.97 324 PRO A O 1
ATOM 2605 N N . GLN A 1 325 ? 38.454 19.038 -40.459 1.00 36.59 325 GLN A N 1
ATOM 2606 C CA . GLN A 1 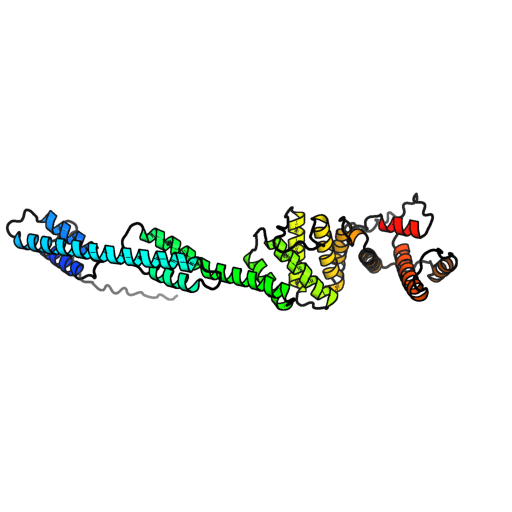325 ? 39.695 19.474 -39.802 1.00 36.59 325 GLN A CA 1
ATOM 2607 C C . GLN A 1 325 ? 39.571 19.946 -38.336 1.00 36.59 325 GLN A C 1
ATOM 2609 O O . GLN A 1 325 ? 40.587 20.271 -37.728 1.00 36.59 325 GLN A O 1
ATOM 2614 N N . ASN A 1 326 ? 38.385 19.980 -37.717 1.00 36.41 326 ASN A N 1
ATOM 2615 C CA . ASN A 1 326 ? 38.164 20.861 -36.555 1.00 36.41 326 ASN A CA 1
ATOM 2616 C C . ASN A 1 326 ? 37.615 20.223 -35.271 1.00 36.41 326 ASN A C 1
ATOM 2618 O O . ASN A 1 326 ? 36.778 20.821 -34.603 1.00 36.41 326 ASN A O 1
ATOM 2622 N N . ILE A 1 327 ? 38.117 19.066 -34.830 1.00 35.88 327 ILE A N 1
ATOM 2623 C CA . ILE A 1 327 ? 37.848 18.618 -33.450 1.00 35.88 327 ILE A CA 1
ATOM 2624 C C . ILE A 1 327 ? 39.126 17.989 -32.864 1.00 35.88 327 ILE A C 1
ATOM 2626 O O . ILE A 1 327 ? 39.744 17.144 -33.499 1.00 35.88 327 ILE A O 1
ATOM 2630 N N . LYS A 1 328 ? 39.524 18.307 -31.625 1.00 36.91 328 LYS A N 1
ATOM 2631 C CA . LYS A 1 328 ? 40.658 17.663 -30.918 1.00 36.91 328 LYS A CA 1
ATOM 2632 C C . LYS A 1 328 ? 40.171 16.527 -30.002 1.00 36.91 328 LYS A C 1
ATOM 2634 O O . LYS A 1 328 ? 39.686 16.785 -28.912 1.00 36.91 328 LYS A O 1
ATOM 2639 N N . LEU A 1 329 ? 40.306 15.280 -30.442 1.00 39.03 329 LEU A N 1
ATOM 2640 C CA . LEU A 1 329 ? 40.269 14.046 -29.638 1.00 39.03 329 LEU A CA 1
ATOM 2641 C C . LEU A 1 329 ? 41.409 13.175 -30.176 1.00 39.03 329 LEU A C 1
ATOM 2643 O O . LEU A 1 329 ? 41.799 13.323 -31.337 1.00 39.03 329 LEU A O 1
ATOM 2647 N N . LYS A 1 330 ? 41.970 12.304 -29.332 1.00 41.19 330 LYS A N 1
ATOM 2648 C CA . LYS A 1 330 ? 43.094 11.432 -29.698 1.00 41.19 330 LYS A CA 1
ATOM 2649 C C . LYS A 1 330 ? 42.717 10.576 -30.916 1.00 41.19 330 LYS A C 1
ATOM 2651 O O . LYS A 1 330 ? 41.672 9.933 -30.928 1.00 41.19 330 LYS A O 1
ATOM 2656 N N . ALA A 1 331 ? 43.564 10.611 -31.944 1.00 41.41 331 ALA A N 1
ATOM 2657 C CA . ALA A 1 331 ? 43.252 10.120 -33.287 1.00 41.41 331 ALA A CA 1
ATOM 2658 C C . ALA A 1 331 ? 42.892 8.622 -33.348 1.00 41.41 331 ALA A C 1
ATOM 2660 O O . ALA A 1 331 ? 42.054 8.244 -34.155 1.00 41.41 331 ALA A O 1
ATOM 2661 N N . ALA A 1 332 ? 43.464 7.788 -32.475 1.00 40.97 332 ALA A N 1
ATOM 2662 C CA . ALA A 1 332 ? 43.246 6.340 -32.490 1.00 40.97 332 ALA A CA 1
ATOM 2663 C C . ALA A 1 332 ? 41.854 5.924 -31.973 1.00 40.97 332 ALA A C 1
ATOM 2665 O O . ALA A 1 332 ? 41.177 5.132 -32.623 1.00 40.97 332 ALA A O 1
ATOM 2666 N N . ASP A 1 333 ? 41.394 6.513 -30.864 1.00 36.28 333 ASP A N 1
ATOM 2667 C CA . ASP A 1 333 ? 40.076 6.209 -30.280 1.00 36.28 333 ASP A CA 1
ATOM 2668 C C . ASP A 1 333 ? 38.948 6.713 -31.192 1.00 36.28 333 ASP A C 1
ATOM 2670 O O . ASP A 1 333 ? 37.942 6.041 -31.406 1.00 36.28 333 ASP A O 1
ATOM 2674 N N . ARG A 1 334 ? 39.174 7.861 -31.843 1.00 36.62 334 ARG A N 1
ATOM 2675 C CA . ARG A 1 334 ? 38.253 8.409 -32.842 1.00 36.62 334 ARG A CA 1
ATOM 2676 C C . ARG A 1 334 ? 38.117 7.555 -34.085 1.00 36.62 334 ARG A C 1
ATOM 2678 O O . ARG A 1 334 ? 37.029 7.495 -34.636 1.00 36.62 334 ARG A O 1
ATOM 2685 N N . GLN A 1 335 ? 39.209 6.963 -34.560 1.00 38.00 335 GLN A N 1
ATOM 2686 C CA . GLN A 1 335 ? 39.190 6.163 -35.779 1.00 38.00 335 GLN A CA 1
ATOM 2687 C C . GLN A 1 335 ? 38.398 4.873 -35.560 1.00 38.00 335 GLN A C 1
ATOM 2689 O O . GLN A 1 335 ? 37.658 4.461 -36.445 1.00 38.00 335 GLN A O 1
ATOM 2694 N N . ILE A 1 336 ? 38.515 4.266 -34.375 1.00 42.38 336 ILE A N 1
ATOM 2695 C CA . ILE A 1 336 ? 37.786 3.050 -34.005 1.00 42.38 336 ILE A CA 1
ATOM 2696 C C . ILE A 1 336 ? 36.297 3.356 -33.832 1.00 42.38 336 ILE A C 1
ATOM 2698 O O . ILE A 1 336 ? 35.483 2.671 -34.449 1.00 42.38 336 ILE A O 1
ATOM 2702 N N . ASP A 1 337 ? 35.942 4.420 -33.106 1.00 43.59 337 ASP A N 1
ATOM 2703 C CA . ASP A 1 337 ? 34.543 4.828 -32.942 1.00 43.59 337 ASP A CA 1
ATOM 2704 C C . ASP A 1 337 ? 33.917 5.284 -34.263 1.00 43.59 337 ASP A C 1
ATOM 2706 O O . ASP A 1 337 ? 32.802 4.872 -34.565 1.00 43.59 337 ASP A O 1
ATOM 2710 N N . LEU A 1 338 ? 34.628 6.046 -35.111 1.00 41.22 338 LEU A N 1
ATOM 2711 C CA . LEU A 1 338 ? 34.128 6.388 -36.448 1.00 41.22 338 LEU A CA 1
ATOM 2712 C C . LEU A 1 338 ? 33.992 5.157 -37.332 1.00 41.22 338 LEU A C 1
ATOM 2714 O O . LEU A 1 338 ? 33.032 5.089 -38.080 1.00 41.22 338 LEU A O 1
ATOM 2718 N N . THR A 1 339 ? 34.920 4.202 -37.282 1.00 45.06 339 THR A N 1
ATOM 2719 C CA . THR A 1 339 ? 34.849 2.990 -38.113 1.00 45.06 339 THR A CA 1
ATOM 2720 C C . THR A 1 339 ? 33.696 2.097 -37.668 1.00 45.06 339 THR A C 1
ATOM 2722 O O . THR A 1 339 ? 32.991 1.547 -38.509 1.00 45.06 339 THR A O 1
ATOM 2725 N N . LEU A 1 340 ? 33.454 1.980 -36.359 1.00 45.38 340 LEU A N 1
ATOM 2726 C CA . LEU A 1 340 ? 32.308 1.249 -35.823 1.00 45.38 340 LEU A CA 1
ATOM 2727 C C . LEU A 1 340 ? 30.995 1.968 -36.153 1.00 45.38 340 LEU A C 1
ATOM 2729 O O . LEU A 1 340 ? 30.049 1.328 -36.599 1.00 45.38 340 LEU A O 1
ATOM 2733 N N . LEU A 1 341 ? 30.960 3.296 -36.007 1.00 43.47 341 LEU A N 1
ATOM 2734 C CA . LEU A 1 341 ? 29.828 4.142 -36.375 1.00 43.47 341 LEU A CA 1
ATOM 2735 C C . LEU A 1 341 ? 29.557 4.080 -37.884 1.00 43.47 341 LEU A C 1
ATOM 2737 O O . LEU A 1 341 ? 28.410 3.925 -38.263 1.00 43.47 341 LEU A O 1
ATOM 2741 N N . LEU A 1 342 ? 30.585 4.123 -38.739 1.00 44.09 342 LEU A N 1
ATOM 2742 C CA . LEU A 1 342 ? 30.512 4.002 -40.203 1.00 44.09 342 LEU A CA 1
ATOM 2743 C C . LEU A 1 342 ? 30.088 2.603 -40.639 1.00 44.09 342 LEU A C 1
ATOM 2745 O O . LEU A 1 342 ? 29.329 2.474 -41.589 1.00 44.09 342 LEU A O 1
ATOM 2749 N N . LYS A 1 343 ? 30.531 1.554 -39.942 1.00 46.72 343 LYS A N 1
ATOM 2750 C CA . LYS A 1 343 ? 30.091 0.176 -40.184 1.00 46.72 343 LYS A CA 1
ATOM 2751 C C . LYS A 1 343 ? 28.631 -0.012 -39.769 1.00 46.72 343 LYS A C 1
ATOM 2753 O O . LYS A 1 343 ? 27.852 -0.588 -40.517 1.00 46.72 343 LYS A O 1
ATOM 2758 N N . ASN A 1 344 ? 28.238 0.543 -38.625 1.00 47.25 344 ASN A N 1
ATOM 2759 C CA . ASN A 1 344 ? 26.853 0.543 -38.157 1.00 47.25 344 ASN A CA 1
ATOM 2760 C C . ASN A 1 344 ? 25.957 1.433 -39.033 1.00 47.25 344 ASN A C 1
ATOM 2762 O O . ASN A 1 344 ? 24.812 1.078 -39.277 1.00 47.25 344 ASN A O 1
ATOM 2766 N N . LEU A 1 345 ? 26.485 2.538 -39.567 1.00 46.97 345 LEU A N 1
ATOM 2767 C CA . LEU A 1 345 ? 25.808 3.424 -40.510 1.00 46.97 345 LEU A CA 1
ATOM 2768 C C . LEU A 1 345 ? 25.748 2.853 -41.919 1.00 46.97 345 LEU A C 1
ATOM 2770 O O . LEU A 1 345 ? 24.763 3.099 -42.588 1.00 46.97 345 LEU A O 1
ATOM 2774 N N . GLY A 1 346 ? 26.740 2.081 -42.358 1.00 46.47 346 GLY A N 1
ATOM 2775 C CA . GLY A 1 346 ? 26.704 1.291 -43.591 1.00 46.47 346 GLY A CA 1
ATOM 2776 C C . GLY A 1 346 ? 25.701 0.142 -43.491 1.00 46.47 346 GLY A C 1
ATOM 2777 O O . GLY A 1 346 ? 24.997 -0.162 -44.447 1.00 46.47 346 GLY A O 1
ATOM 2778 N N . ASN A 1 347 ? 25.534 -0.420 -42.294 1.00 43.78 347 ASN A N 1
ATOM 2779 C CA . ASN A 1 347 ? 24.432 -1.330 -42.012 1.00 43.78 347 ASN A CA 1
ATOM 2780 C C . ASN A 1 347 ? 23.085 -0.572 -41.972 1.00 43.78 347 ASN A C 1
ATOM 2782 O O . ASN A 1 347 ? 22.133 -1.026 -42.583 1.00 43.78 347 ASN A O 1
ATOM 2786 N N . LEU A 1 348 ? 22.990 0.629 -41.383 1.00 44.69 348 LEU A N 1
ATOM 2787 C CA . LEU A 1 348 ? 21.789 1.489 -41.487 1.00 44.69 348 LEU A CA 1
ATOM 2788 C C . LEU A 1 348 ? 21.517 1.970 -42.929 1.00 44.69 348 LEU A C 1
ATOM 2790 O O . LEU A 1 348 ? 20.369 2.203 -43.295 1.00 44.69 348 LEU A O 1
ATOM 2794 N N . TYR A 1 349 ? 22.560 2.108 -43.752 1.00 41.72 349 TYR A N 1
ATOM 2795 C CA . TYR A 1 349 ? 22.510 2.453 -45.175 1.00 41.72 349 TYR A CA 1
ATOM 2796 C C . TYR A 1 349 ? 21.817 1.347 -45.973 1.00 41.72 349 TYR A C 1
ATOM 2798 O O . TYR A 1 349 ? 20.989 1.640 -46.827 1.00 41.72 349 TYR A O 1
ATOM 2806 N N . ASN A 1 350 ? 22.061 0.086 -45.609 1.00 44.41 350 ASN A N 1
ATOM 2807 C CA . ASN A 1 350 ? 21.369 -1.068 -46.181 1.00 44.41 350 ASN A CA 1
ATOM 2808 C C . ASN A 1 350 ? 19.905 -1.211 -45.711 1.00 44.41 350 ASN A C 1
ATOM 2810 O O . ASN A 1 350 ? 19.161 -1.974 -46.311 1.00 44.41 350 ASN A O 1
ATOM 2814 N N . LEU A 1 351 ? 19.471 -0.463 -44.688 1.00 43.31 351 LEU A N 1
ATOM 2815 C CA . LEU A 1 351 ? 18.105 -0.491 -44.138 1.00 43.31 351 LEU A CA 1
ATOM 2816 C C . LEU A 1 351 ? 17.200 0.659 -44.594 1.00 43.31 351 LEU A C 1
ATOM 2818 O O . LEU A 1 351 ? 16.059 0.753 -44.145 1.00 43.31 351 LEU A O 1
ATOM 2822 N N . ARG A 1 352 ? 17.673 1.577 -45.447 1.00 41.75 352 ARG A N 1
ATOM 2823 C CA . ARG A 1 352 ? 16.905 2.779 -45.801 1.00 41.75 352 ARG A CA 1
ATOM 2824 C C . ARG A 1 352 ? 16.853 3.066 -47.291 1.00 41.75 352 ARG A C 1
ATOM 2826 O O . ARG A 1 352 ? 17.284 4.118 -47.754 1.00 41.75 352 ARG A O 1
ATOM 2833 N N . TYR A 1 353 ? 16.098 2.245 -47.999 1.00 44.09 353 TYR A N 1
ATOM 2834 C CA . TYR A 1 353 ? 15.173 2.802 -48.984 1.00 44.09 353 TYR A CA 1
ATOM 2835 C C . TYR A 1 353 ? 14.054 3.561 -48.266 1.00 44.09 353 TYR A C 1
ATOM 2837 O O . TYR A 1 353 ? 12.926 3.100 -48.164 1.00 44.09 353 TYR A O 1
ATOM 2845 N N . ASN A 1 354 ? 14.372 4.724 -47.700 1.00 47.25 354 ASN A N 1
ATOM 2846 C CA . ASN A 1 354 ? 13.318 5.617 -47.232 1.00 47.25 354 ASN A CA 1
ATOM 2847 C C . ASN A 1 354 ? 13.647 7.094 -47.380 1.00 47.25 354 ASN A C 1
ATOM 2849 O O . ASN A 1 354 ? 12.841 7.910 -46.946 1.00 47.25 354 ASN A O 1
ATOM 2853 N N . LEU A 1 355 ? 14.798 7.473 -47.961 1.00 50.16 355 LEU A N 1
ATOM 2854 C CA . LEU A 1 355 ? 14.827 8.759 -48.653 1.00 50.16 355 LEU A CA 1
ATOM 2855 C C . LEU A 1 355 ? 13.799 8.653 -49.774 1.00 50.16 355 LEU A C 1
ATOM 2857 O O . LEU A 1 355 ? 13.843 7.698 -50.544 1.00 50.16 355 LEU A O 1
ATOM 2861 N N . ARG A 1 356 ? 12.848 9.578 -49.813 1.00 47.94 356 ARG A N 1
ATOM 2862 C CA . ARG A 1 356 ? 11.960 9.682 -50.966 1.00 47.94 356 ARG A CA 1
ATOM 2863 C C . ARG A 1 356 ? 12.825 9.981 -52.191 1.00 47.94 356 ARG A C 1
ATOM 2865 O O . ARG A 1 356 ? 13.870 10.619 -52.056 1.00 47.94 356 ARG A O 1
ATOM 2872 N N . ASP A 1 357 ? 12.385 9.560 -53.372 1.00 46.53 357 ASP A N 1
ATOM 2873 C CA . ASP A 1 357 ? 13.133 9.765 -54.622 1.00 46.53 357 ASP A CA 1
ATOM 2874 C C . ASP A 1 357 ? 13.471 11.249 -54.896 1.00 46.53 357 ASP A C 1
ATOM 2876 O O . ASP A 1 357 ? 14.377 11.551 -55.671 1.00 46.53 357 ASP A O 1
ATOM 2880 N N . ASP A 1 358 ? 12.774 12.187 -54.242 1.00 52.66 358 ASP A N 1
ATOM 2881 C CA . ASP A 1 358 ? 12.973 13.636 -54.330 1.00 52.66 358 ASP A CA 1
ATOM 2882 C C . ASP A 1 358 ? 13.927 14.228 -53.269 1.00 52.66 358 ASP A C 1
ATOM 2884 O O . ASP A 1 358 ? 14.223 15.427 -53.291 1.00 52.66 358 ASP A O 1
ATOM 2888 N N . GLU A 1 359 ? 14.452 13.429 -52.338 1.00 52.81 359 GLU A N 1
ATOM 2889 C CA . GLU A 1 359 ? 15.299 13.929 -51.258 1.00 52.81 359 GLU A CA 1
ATOM 2890 C C . GLU A 1 359 ? 16.786 13.930 -51.618 1.00 52.81 359 GLU A C 1
ATOM 2892 O O . GLU A 1 359 ? 17.514 12.953 -51.446 1.00 52.81 359 GLU A O 1
ATOM 2897 N N . TYR A 1 360 ? 17.274 15.106 -52.013 1.00 52.69 360 TYR A N 1
ATOM 2898 C CA . TYR A 1 360 ? 18.697 15.343 -52.238 1.00 52.69 360 TYR A CA 1
ATOM 2899 C C . TYR A 1 360 ? 19.497 15.301 -50.941 1.00 52.69 360 TYR A C 1
ATOM 2901 O O . TYR A 1 360 ? 19.236 16.069 -50.015 1.00 52.69 360 TYR A O 1
ATOM 2909 N N . VAL A 1 361 ? 20.506 14.439 -50.894 1.00 51.59 361 VAL A N 1
ATOM 2910 C CA . VAL A 1 361 ? 21.470 14.364 -49.797 1.00 51.59 361 VAL A CA 1
ATOM 2911 C C . VAL A 1 361 ? 22.816 14.845 -50.297 1.00 51.59 361 VAL A C 1
ATOM 2913 O O . VAL A 1 361 ? 23.347 14.327 -51.275 1.00 51.59 361 VAL A O 1
ATOM 2916 N N . THR A 1 362 ? 23.348 15.866 -49.638 1.00 43.25 362 THR A N 1
ATOM 2917 C CA . THR A 1 362 ? 24.560 16.560 -50.099 1.00 43.25 362 THR A CA 1
ATOM 2918 C C . THR A 1 362 ? 25.823 16.107 -49.380 1.00 43.25 362 THR A C 1
ATOM 2920 O O . THR A 1 362 ? 26.916 16.214 -49.933 1.00 43.25 362 THR A O 1
ATOM 2923 N N . THR A 1 363 ? 25.691 15.570 -48.166 1.00 44.16 363 THR A N 1
ATOM 2924 C CA . THR A 1 363 ? 26.805 15.048 -47.366 1.00 44.16 363 THR A CA 1
ATOM 2925 C C . THR A 1 363 ? 26.371 13.828 -46.551 1.00 44.16 363 THR A C 1
ATOM 2927 O O . THR A 1 363 ? 25.185 13.575 -46.349 1.00 44.16 363 THR A O 1
ATOM 2930 N N . PHE A 1 364 ? 27.336 13.061 -46.043 1.00 44.47 364 PHE A N 1
ATOM 2931 C CA . PHE A 1 364 ? 27.052 11.953 -45.125 1.00 44.47 364 PHE A CA 1
ATOM 2932 C C . PHE A 1 364 ? 26.436 12.432 -43.801 1.00 44.47 364 PHE A C 1
ATOM 2934 O O . PHE A 1 364 ? 25.566 11.777 -43.241 1.00 44.47 364 PHE A O 1
ATOM 2941 N N . GLU A 1 365 ? 26.832 13.608 -43.318 1.00 46.31 365 GLU A N 1
ATOM 2942 C CA . GLU A 1 365 ? 26.221 14.224 -42.139 1.00 46.31 365 GLU A CA 1
ATOM 2943 C C . GLU A 1 365 ? 24.753 14.601 -42.404 1.00 46.31 365 GLU A C 1
ATOM 2945 O O . GLU A 1 365 ? 23.885 14.281 -41.598 1.00 46.31 365 GLU A O 1
ATOM 2950 N N . ASP A 1 366 ? 24.451 15.165 -43.578 1.00 51.75 366 ASP A N 1
ATOM 2951 C CA . ASP A 1 366 ? 23.088 15.446 -44.053 1.00 51.75 366 ASP A CA 1
ATOM 2952 C C . ASP A 1 366 ? 22.252 14.153 -44.164 1.00 51.75 366 ASP A C 1
ATOM 2954 O O . ASP A 1 366 ? 21.094 14.113 -43.749 1.00 51.75 366 ASP A O 1
ATOM 2958 N N . TYR A 1 367 ? 22.862 13.046 -44.606 1.00 52.09 367 TYR A N 1
ATOM 2959 C CA . TYR A 1 367 ? 22.234 11.719 -44.622 1.00 52.09 367 TYR A CA 1
ATOM 2960 C C . TYR A 1 367 ? 21.828 11.246 -43.218 1.00 52.09 367 TYR A C 1
ATOM 2962 O O . TYR A 1 367 ? 20.681 10.845 -43.002 1.00 52.09 367 TYR A O 1
ATOM 2970 N N . ILE A 1 368 ? 22.755 11.320 -42.254 1.00 50.50 368 ILE A N 1
ATOM 2971 C CA . ILE A 1 368 ? 22.532 10.920 -40.855 1.00 50.50 368 ILE A CA 1
ATOM 2972 C C . ILE A 1 368 ? 21.493 11.825 -40.189 1.00 50.50 368 ILE A C 1
ATOM 2974 O O . ILE A 1 368 ? 20.611 11.349 -39.481 1.00 50.50 368 ILE A O 1
ATOM 2978 N N . LEU A 1 369 ? 21.549 13.132 -40.426 1.00 54.09 369 LEU A N 1
ATOM 2979 C CA . LEU A 1 369 ? 20.583 14.073 -39.864 1.00 54.09 369 LEU A CA 1
ATOM 2980 C C . LEU A 1 369 ? 19.182 13.845 -40.441 1.00 54.09 369 LEU A C 1
ATOM 2982 O O . LEU A 1 369 ? 18.195 13.859 -39.703 1.00 54.09 369 LEU A O 1
ATOM 2986 N N . LYS A 1 370 ? 19.069 13.540 -41.738 1.00 58.81 370 LYS A N 1
ATOM 2987 C CA . LYS A 1 370 ? 17.803 13.117 -42.355 1.00 58.81 370 LYS A CA 1
ATOM 2988 C C . LYS A 1 370 ? 17.330 11.762 -41.839 1.00 58.81 370 LYS A C 1
ATOM 2990 O O . LYS A 1 370 ? 16.133 11.511 -41.807 1.00 58.81 370 LYS A O 1
ATOM 2995 N N . LEU A 1 371 ? 18.242 10.864 -41.464 1.00 55.72 371 LEU A N 1
ATOM 2996 C CA . LEU A 1 371 ? 17.974 9.597 -40.764 1.00 55.72 371 LEU A CA 1
ATOM 2997 C C . LEU A 1 371 ? 17.328 9.818 -39.403 1.00 55.72 371 LEU A C 1
ATOM 2999 O O . LEU A 1 371 ? 16.187 9.415 -39.200 1.00 55.72 371 LEU A O 1
ATOM 3003 N N . LEU A 1 372 ? 18.034 10.528 -38.532 1.00 51.75 372 LEU A N 1
ATOM 3004 C CA . LEU A 1 372 ? 17.641 10.791 -37.150 1.00 51.75 372 LEU A CA 1
ATOM 3005 C C . LEU A 1 372 ? 16.422 11.715 -37.023 1.00 51.75 372 LEU A C 1
ATOM 3007 O O . LEU A 1 372 ? 15.767 11.733 -35.987 1.00 51.75 372 LEU A O 1
ATOM 3011 N N . SER A 1 373 ? 16.115 12.503 -38.056 1.00 57.53 373 SER A N 1
ATOM 3012 C CA . SER A 1 373 ? 14.937 13.380 -38.069 1.00 57.53 373 SER A CA 1
ATOM 3013 C C . SER A 1 373 ? 13.638 12.681 -38.477 1.00 57.53 373 SER A C 1
ATOM 3015 O O . SER A 1 373 ? 12.577 13.300 -38.366 1.00 57.53 373 SER A O 1
ATOM 3017 N N . ARG A 1 374 ? 13.679 11.416 -38.925 1.00 58.97 374 ARG A N 1
ATOM 3018 C CA . ARG A 1 374 ? 12.460 10.651 -39.228 1.00 58.97 374 ARG A CA 1
ATOM 3019 C C . ARG A 1 374 ? 12.057 9.762 -38.058 1.00 58.97 374 ARG A C 1
ATOM 3021 O O . ARG A 1 374 ? 12.934 9.223 -37.389 1.00 58.97 374 ARG A O 1
ATOM 3028 N N . PRO A 1 375 ? 10.744 9.570 -37.838 1.00 51.53 375 PRO A N 1
ATOM 3029 C CA . PRO A 1 375 ? 10.290 8.511 -36.954 1.00 51.53 375 PRO A CA 1
ATOM 3030 C C . PRO A 1 375 ? 10.788 7.161 -37.487 1.00 51.53 375 PRO A C 1
ATOM 3032 O O . PRO A 1 375 ? 10.878 6.958 -38.702 1.00 51.53 375 PRO A O 1
ATOM 3035 N N . LEU A 1 376 ? 11.129 6.256 -36.572 1.00 55.19 376 LEU A N 1
ATOM 3036 C CA . LEU A 1 376 ? 11.368 4.848 -36.885 1.00 55.19 376 LEU A CA 1
ATOM 3037 C C . LEU A 1 376 ? 10.161 4.255 -37.646 1.00 55.19 376 LEU A C 1
ATOM 3039 O O . LEU A 1 376 ? 9.041 4.765 -37.555 1.00 55.19 376 LEU A O 1
ATOM 3043 N N . VAL A 1 377 ? 10.385 3.188 -38.415 1.00 58.22 377 VAL A N 1
ATOM 3044 C CA . VAL A 1 377 ? 9.280 2.450 -39.045 1.00 58.22 377 VAL A CA 1
ATOM 3045 C C . VAL A 1 377 ? 8.544 1.681 -37.952 1.00 58.22 377 VAL A C 1
ATOM 3047 O O . VAL A 1 377 ? 9.172 0.943 -37.189 1.00 58.22 377 VAL A O 1
ATOM 3050 N N . ASP A 1 378 ? 7.234 1.902 -37.868 1.00 54.03 378 ASP A N 1
ATOM 3051 C CA . ASP A 1 378 ? 6.351 1.235 -36.916 1.00 54.03 378 ASP A CA 1
ATOM 3052 C C . ASP A 1 378 ? 6.280 -0.274 -37.239 1.00 54.03 378 ASP A C 1
ATOM 3054 O O . ASP A 1 378 ? 5.844 -0.632 -38.338 1.00 54.03 378 ASP A O 1
ATOM 3058 N N . PRO A 1 379 ? 6.699 -1.160 -36.313 1.00 52.56 379 PRO A N 1
ATOM 3059 C CA . PRO A 1 379 ? 6.736 -2.606 -36.540 1.00 52.56 379 PRO A CA 1
ATOM 3060 C C . PRO A 1 379 ? 5.356 -3.249 -36.710 1.00 52.56 379 PRO A C 1
ATOM 3062 O O . PRO A 1 379 ? 5.276 -4.398 -37.139 1.00 52.56 379 PRO A O 1
ATOM 3065 N N . SER A 1 380 ? 4.266 -2.544 -36.393 1.00 52.34 380 SER A N 1
ATOM 3066 C CA . SER A 1 380 ? 2.902 -3.048 -36.586 1.00 52.34 380 SER A CA 1
ATOM 3067 C C . SER A 1 380 ? 2.431 -3.025 -38.050 1.00 52.34 380 SER A C 1
ATOM 3069 O O . SER A 1 380 ? 1.414 -3.641 -38.368 1.00 52.34 380 SER A O 1
ATOM 3071 N N . PHE A 1 381 ? 3.172 -2.359 -38.947 1.00 48.31 381 PHE A N 1
ATOM 3072 C CA . PHE A 1 381 ? 2.819 -2.182 -40.363 1.00 48.31 381 PHE A CA 1
ATOM 3073 C C . PHE A 1 381 ? 3.515 -3.154 -41.336 1.00 48.31 381 PHE A C 1
ATOM 3075 O O . PHE A 1 381 ? 3.470 -2.919 -42.545 1.00 48.31 381 PHE A O 1
ATOM 3082 N N . ASP A 1 382 ? 4.098 -4.261 -40.859 1.00 43.31 382 ASP A N 1
ATOM 3083 C CA . ASP A 1 382 ? 4.585 -5.363 -41.710 1.00 43.31 382 ASP A CA 1
ATOM 3084 C C . ASP A 1 382 ? 3.406 -6.111 -42.386 1.00 43.31 382 ASP A C 1
ATOM 3086 O O . ASP A 1 382 ? 3.122 -7.278 -42.106 1.00 43.31 382 ASP A O 1
ATOM 3090 N N . GLU A 1 383 ? 2.690 -5.462 -43.310 1.00 35.78 383 GLU A N 1
ATOM 3091 C CA . GLU A 1 383 ? 2.034 -6.203 -44.386 1.00 35.78 383 GLU A CA 1
ATOM 3092 C C . GLU A 1 383 ? 3.104 -6.509 -45.441 1.00 35.78 383 GLU A C 1
ATOM 3094 O O . GLU A 1 383 ? 3.696 -5.577 -45.995 1.00 35.78 383 GLU A O 1
ATOM 3099 N N . PRO A 1 384 ? 3.376 -7.791 -45.756 1.00 37.25 384 PRO A N 1
ATOM 3100 C CA . PRO A 1 384 ? 4.299 -8.118 -46.829 1.00 37.25 384 PRO A CA 1
ATOM 3101 C C . PRO A 1 384 ? 3.783 -7.450 -48.097 1.00 37.25 384 PRO A C 1
ATOM 3103 O O . PRO A 1 384 ? 2.630 -7.670 -48.484 1.00 37.25 384 PRO A O 1
ATOM 3106 N N . ALA A 1 385 ? 4.631 -6.627 -48.720 1.00 36.22 385 ALA A N 1
ATOM 3107 C CA . ALA A 1 385 ? 4.332 -5.973 -49.981 1.00 36.22 385 ALA A CA 1
ATOM 3108 C C . ALA A 1 385 ? 3.698 -7.004 -50.921 1.00 36.22 385 ALA A C 1
ATOM 3110 O O . ALA A 1 385 ? 4.343 -7.979 -51.324 1.00 36.22 385 ALA A O 1
ATOM 3111 N N . LYS A 1 386 ? 2.404 -6.826 -51.218 1.00 33.09 386 LYS A N 1
ATOM 3112 C CA . LYS A 1 386 ? 1.727 -7.627 -52.231 1.00 33.09 386 LYS A CA 1
ATOM 3113 C C . LYS A 1 386 ? 2.505 -7.412 -53.516 1.00 33.09 386 LYS A C 1
ATOM 3115 O O . LYS A 1 386 ? 2.517 -6.324 -54.081 1.00 33.09 386 LYS A O 1
ATOM 3120 N N . THR A 1 387 ? 3.210 -8.453 -53.927 1.00 32.28 387 THR A N 1
ATOM 3121 C CA . THR A 1 387 ? 3.826 -8.524 -55.240 1.00 32.28 387 THR A CA 1
ATOM 3122 C C . THR A 1 387 ? 2.689 -8.694 -56.233 1.00 32.28 387 THR A C 1
ATOM 3124 O O . THR A 1 387 ? 2.219 -9.805 -56.481 1.00 32.28 387 THR A O 1
ATOM 3127 N N . ASP A 1 388 ? 2.194 -7.573 -56.749 1.00 35.56 388 ASP A N 1
ATOM 3128 C CA . ASP A 1 388 ? 1.360 -7.587 -57.941 1.00 35.56 388 ASP A CA 1
ATOM 3129 C C . ASP A 1 388 ? 2.212 -8.148 -59.090 1.00 35.56 388 ASP A C 1
ATOM 3131 O O . ASP A 1 388 ? 3.305 -7.655 -59.381 1.00 35.56 388 ASP A O 1
ATOM 3135 N N . LYS A 1 389 ? 1.738 -9.265 -59.649 1.00 34.44 389 LYS A N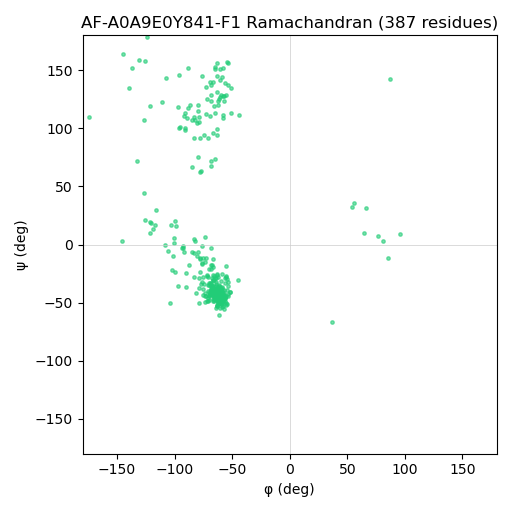 1
ATOM 3136 C CA . LYS A 1 389 ? 2.328 -9.956 -60.801 1.00 34.44 389 LYS A CA 1
ATOM 3137 C C . LYS A 1 389 ? 2.091 -9.209 -62.101 1.00 34.44 389 LYS A C 1
ATOM 3139 O O . LYS A 1 389 ? 0.967 -8.685 -62.266 1.00 34.44 389 LYS A O 1
#

pLDDT: mean 75.77, std 21.65, range [32.28, 97.56]

Sequence (389 aa):
MLRTIFVILFLSLPVFAQPDPGRPESLDTLIEKFNAAAQKPCGQNAEALALGKRIVTGFAADRARVHVVDAVKQKLAALERENEKCRSEFVAKRDDLLKRYAIESRKPCGARDPAIELGKQILDLEIDDKITPLVKKNIKSEIDAIPTQDYKCQLEKEFDETYKAAKWPRFLAVARQLVGYQKDSRGVLDLKLIFVKVAFEQTSRRRDDTYDPDLVKFAEDALEKIENGADSTGSRGRFGGFDTRENALGWLNYILGYMNYFRLGERDRGIEYLYHATLYKCEFKYDAFMYQAAAIYYFDKETVSPSAIDVNSLFRLADQTPAPQNIKLKAADRQIDLTLLLKNLGNLYNLRYNLRDDEYVTTFEDYILKLLSRPLVDPSFDEPAKTDK

Secondary structure (DSSP, 8-state):
--------------------TTSPPPHHHHHHHHHHHHTSPTT--HHHHHHHHHHHHHTTT-GGGHHHHHHHHHHHHHHHHHHHHHHHHHHHHHHHHHHHHHHHTTSPTT--HHHHHHHHHHHT----SSSHHHHHHHHHHHHHHHHHHHHHHHHHHHHHHHHHTT-HHHHHHHHHHHHHHHTT-TTHHHHHHHHHHHHHHHHHHH--GGGHHHHHHHHHHHHHHHHTT-----TT---GGGSSHHHHHHHHHHHHHHIIIIII--HHHHHHHHHHHHHSSSGGGG-HHHHHHHHHHHHHHS-----S--HHHHHHHHTTSPPPS---S-HHHHHHHHHHHHHHHHHHHTT-TTS-TT----SHHHHHHHHHTSPPPPGGG--------

Nearest PDB structures (foldseek):
  4g1t-assembly1_A  TM=2.530E-01  e=8.774E-02  Homo sapiens
  6bzd-assembly2_C  TM=2.687E-01  e=1.338E+00  Homo sapiens

Solvent-accessible surface area (backbone atoms only — not comparable to full-atom values): 22534 Å² total; per-residue (Å²): 143,84,87,81,83,82,82,83,81,84,77,84,70,82,83,72,78,74,79,66,92,80,62,80,78,52,69,67,61,50,48,53,53,22,55,60,32,57,69,43,61,83,67,63,33,64,64,15,54,53,42,35,51,50,48,42,67,75,47,68,82,41,76,94,48,43,71,58,44,51,51,46,50,54,52,41,59,49,50,54,53,50,28,50,52,43,46,52,52,52,51,50,53,50,54,50,44,52,55,53,26,63,55,32,63,67,42,61,73,79,58,35,66,65,18,43,54,41,40,50,56,58,61,67,58,89,61,99,52,91,60,47,64,58,51,41,54,52,46,50,57,50,47,72,44,43,64,62,52,22,52,53,47,50,43,54,53,46,32,54,53,23,54,77,68,66,37,56,76,61,20,50,54,38,43,54,50,50,42,69,74,37,73,80,43,72,59,32,51,36,49,30,55,52,44,31,52,56,42,47,52,36,31,75,75,68,68,45,68,90,46,49,72,60,31,51,53,33,33,52,54,45,42,53,41,40,76,74,68,53,67,70,70,54,85,74,61,65,46,86,55,52,64,44,71,48,27,29,52,15,45,37,24,36,52,48,8,48,42,26,34,75,71,70,64,41,43,76,64,6,46,53,25,36,52,54,8,36,75,26,90,34,80,51,40,72,36,66,66,53,59,50,51,52,49,53,52,53,54,72,68,49,85,71,75,88,80,89,70,64,71,69,62,54,53,58,54,58,78,69,56,82,79,82,90,83,74,96,67,66,66,68,64,50,50,52,52,48,48,52,48,49,51,54,45,51,53,50,57,77,71,47,97,66,69,56,99,84,61,85,68,88,44,73,67,51,44,52,51,59,51,65,72,45,81,77,83,65,78,91,67,78,66,77,78,79,77,81,126

Foldseek 3Di:
DDDDDDDDDDDDDPPPPDPDPPDPDDLVVLVVQLVVLLPDPALSSVSNLVSLVCSLVVCVPPPVCNVVNVVSVVSNVVSVVRNVVVLVVLVVVLVVLVVVLVVLLPDPQPRNVVNLVSLVVLLPRDHPDPVSVVVNVVSVVSSVCRVVVSVLVVLVVQLVVCVVVVVLVSNLVSLVVNLVSQVPPLQSLVSLLVSLVSVLCCCVPVVDCVCLVVNLVSLVVSLVCLVVPRDHPCPNHQDPQRNDSLSSNLVSLQSNLCCCCPPVVVNLRSLLSLLSSLVGPHPSVQPVVNVLSLLVSVVVVPPDDDPDDPPVVVVVVVVPDDDDDDDDDPPPVVVVVVVVVVVSVVSVVVVDPPPDPPDDDDDPVSVVVVVSPDRDPNSVPPPPPPPDD